Protein AF-A0A2R6KEC4-F1 (afdb_monomer)

Mean predicted aligned error: 9.85 Å

Radius of gyration: 28.97 Å; Cα contacts (8 Å, |Δi|>4): 634; chains: 1; bounding box: 93×50×86 Å

pLDDT: mean 84.69, std 9.05, range [32.53, 98.0]

Solvent-accessible surface area (backbone atoms only — not comparable to full-atom values): 26478 Å² total; per-residue (Å²): 88,91,85,46,67,70,39,51,58,49,50,25,66,76,68,72,48,62,62,53,54,57,40,59,31,39,39,52,57,48,51,52,47,55,49,36,49,48,46,37,51,50,41,48,32,58,68,70,68,60,73,82,81,88,87,80,79,77,55,64,68,60,52,45,68,71,49,50,70,71,49,48,38,56,51,48,29,49,42,28,41,63,70,70,58,44,55,69,68,58,22,50,51,56,22,52,51,42,45,51,18,50,51,35,34,31,52,39,35,24,97,85,39,43,62,65,51,54,48,48,35,52,51,54,46,52,49,29,26,50,21,14,37,56,31,47,27,51,56,69,53,32,54,49,29,62,74,70,71,49,86,50,66,42,35,58,68,69,57,12,46,53,56,30,57,70,43,45,51,57,46,37,27,52,48,18,48,52,44,18,69,76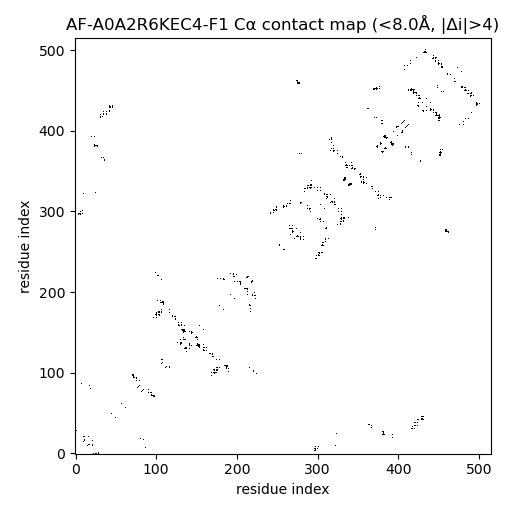,50,35,67,79,68,32,89,73,54,86,74,60,68,70,40,54,55,49,29,44,51,53,15,53,77,67,74,35,67,76,43,42,66,19,51,46,50,43,52,50,40,38,53,53,50,50,49,51,53,50,48,56,56,46,50,57,50,51,53,46,48,59,59,40,53,50,49,45,51,51,29,64,74,69,44,52,21,64,49,51,16,48,50,45,35,51,76,22,48,47,98,79,34,23,66,47,52,35,53,49,52,50,39,52,50,21,28,66,72,14,52,82,50,60,67,55,42,23,38,54,48,45,47,61,34,44,45,68,34,47,50,74,70,70,48,50,61,68,55,47,54,50,42,49,41,51,29,21,57,48,12,30,31,33,70,95,59,9,49,60,28,37,57,46,13,69,76,70,75,49,59,41,66,62,36,9,53,49,50,34,60,62,40,49,64,65,68,49,52,50,56,19,35,72,70,35,40,26,42,30,44,31,46,73,45,102,79,69,54,61,44,66,63,50,74,70,48,65,70,36,56,84,52,32,42,70,46,24,50,48,46,42,53,28,34,55,51,13,41,57,35,36,32,30,42,71,69,34,26,74,80,36,80,49,54,73,67,58,24,53,52,26,41,52,14,12,44,23,19,38,31,32,53,47,55,50,36,47,51,42,38,59,34,47,78,72,76,44,76,84,89,69,61,67,66,62,51,35,54,51,36,28,50,52,12,48,53,48,41,52,52,54,50,54,53,40,49,50,51,35,56,50,51,54,49,53,58,72,70,49,78,87,126

Foldseek 3Di:
DVLCPCVLVVLCVVVVDASLLLCLLCPLLVVLLVLLLVLQVVQLCVVVVPDDDPPDDDDPVVVCVLCVLVCVLVVQLCCCRPPVVDDNVVSNVVSLLLVLLSLLLLLLDDPVRPCVLVVQLVVLLVQQLVCQQAQVDGPVVSVVCVVVVHRRHHDDSVVSNVVSVSCSSVSSNVSSLVSLVVCFADDRPSDDDDVVLLVQQCVVCVVVVHNVRSRGSNSSSVSRSVVVVVVVVVVVVVVVVLVVVLVVLLVCCVVVVQQVVLLVCLCVVQVHPLGFLLSSLVSLLVVLLVQLFPGDLNSSLSNSCSRHLSNNVSNLFDSSLSSVSSSLSSVLSCLAPPRVVVQQVVCVVVVHDSVVSSVVSNLSSVLSVLQSLLCRLQVLSSCWDQDPVSDIGRDDPVQVVVCVCCCLRHVQLSVLSSLLSSLQSCLRSQGDLHGHDPVLSVLSPQLSCLSRHQVSVVSVVQNVVVVVVDHDDDDSSCSSVVSNVVSVVSSVVSVVVNVVVSVVVVVVVVVDPDD

Secondary structure (DSSP, 8-state):
-TTSTTHHHHHHHHH---HHHHHHHHHHHHHHHHHHHHHHHHHHHHHTT-PPPSS----HHHHHHHHGGGHHHHHHHHHHHHTS---HHHHHHHHHHHHHHHHHHHHH--TTTHHHHHHHHHHHHHHHHHHHHHHSS-HHHHHHHHHHT--PPPPPHHHHHHHHHHHHHHHHHHHHHHHHHH--SS--TT----HHHHHHHHHHHHHTT-GGGTT-HHHHHHHHHHHHHHHHHHHHHHHHHHHHHHHHHHHHHHHHSHHHHHHHHHHHHTTGGGS-HHHHHHHHHHHHHHHTTTS-HHHHHHHHHHHHHHHHHTTT--HHHHHHHHHHHHHHGGGSTTT-HHHHHHHHHHT--HHHHHHHHHHHTHHHHHHHHHHHH-GGGGTEEE-TTS-EEE--HHHHH-HHHIIIIIIHHHHHHHHHHHHHHHHHHSBSSSB--HHHHHHHHHHHHHHH-HHHHHHHHHHHHHTTT------HHHHHHHHHHHHHHHHHHHHHHHHHHHHHHHHHHHHS---

Nearest PDB structures (foldseek):
  8thi-assembly1_A  TM=6.691E-01  e=1.489E-01  Haemophilus influenzae Rd KW20
  8y4x-assembly1_A  TM=6.669E-01  e=1.616E-01  Fusobacterium nucleatum
  8uvc-assembly1_A  TM=2.570E-01  e=4.424E+00  Homo sapiens
  8w6t-assembly1_A  TM=2.531E-01  e=4.077E+00  Homo sapiens

Sequence (515 aa):
PPVMGAAAFLIVEFLGIPYAEVIIAATIPAIVFFFGVWVMVHLKAAQEGISGVEGEIVDVREHLKRGWFYLLPIGVLLYYILIERLTIDRAAWFSLVAITALIAFAAAYSRRDRGPLVGGIAALFVVTFASYLVAGTDPLGAVAAVASGSAAGGLPATEALGAALQQLMWITLVVSLATLLARPYGDSPLLELDPAVDDASDRAAGVLSRERLANNRAFRVGTFVVKALDGGARTATAVVVAVAAAGVIPGVIGVSGLGPSLTQVIYQASGGSTGSTVLLLLLTAIASIILGMGMPTTVTYIILVSMLGGAISKAGLPILAAHLFILYFGVIADITPPVAVAAYAASGVAKSDQFETGVKAFTLSLNKAIVPFAFMFAPGILLIRVADGGEASVIGWADVTDLSFFVPEVVVPVICLFLGVVALGPTVIGYYYTTVSRSTRALLAAASILLMAPLALFDAVQGLLGLTSLRIAADPLLVDLSLRGVGFALFATLTLRNRRAMDEERTEEAATPTA

Structure (mmCIF, N/CA/C/O backbone):
data_AF-A0A2R6KEC4-F1
#
_entry.id   AF-A0A2R6KEC4-F1
#
loop_
_atom_site.group_PDB
_atom_site.id
_atom_site.type_symbol
_atom_site.label_atom_id
_atom_site.label_alt_id
_atom_site.label_comp_id
_atom_site.label_asym_id
_atom_site.label_entity_id
_atom_site.label_seq_id
_atom_site.pdbx_PDB_ins_code
_atom_site.Cartn_x
_atom_site.Cartn_y
_atom_site.Cartn_z
_atom_site.occupancy
_atom_site.B_iso_or_equiv
_atom_site.auth_seq_id
_atom_site.auth_comp_id
_atom_site.auth_asym_id
_atom_site.auth_atom_id
_atom_site.pdbx_PDB_model_num
ATOM 1 N N . PRO A 1 1 ? 2.121 -2.486 -3.575 1.00 32.53 1 PRO A N 1
ATOM 2 C CA . PRO A 1 1 ? 1.135 -2.357 -4.688 1.00 32.53 1 PRO A CA 1
ATOM 3 C C . PRO A 1 1 ? 0.487 -0.950 -4.659 1.00 32.53 1 PRO A C 1
ATOM 5 O O . PRO A 1 1 ? 0.734 -0.265 -3.673 1.00 32.53 1 PRO A O 1
ATOM 8 N N . PRO A 1 2 ? -0.261 -0.485 -5.686 1.00 38.25 2 PRO A N 1
ATOM 9 C CA . PRO A 1 2 ? -0.171 0.829 -6.380 1.00 38.25 2 PRO A CA 1
ATOM 10 C C . PRO A 1 2 ? -0.227 2.129 -5.542 1.00 38.25 2 PRO A C 1
ATOM 12 O O . PRO A 1 2 ? -0.040 3.210 -6.084 1.00 38.25 2 PRO A O 1
ATOM 15 N N . VAL A 1 3 ? -0.427 2.039 -4.229 1.00 41.81 3 VAL A N 1
ATOM 16 C CA . VAL A 1 3 ? -0.466 3.140 -3.256 1.00 41.81 3 VAL A CA 1
ATOM 17 C C . VAL A 1 3 ? 0.915 3.756 -2.991 1.00 41.81 3 VAL A C 1
ATOM 19 O O . VAL A 1 3 ? 1.010 4.946 -2.722 1.00 41.81 3 VAL A O 1
ATOM 22 N N . MET A 1 4 ? 2.001 2.977 -3.069 1.00 56.69 4 MET A N 1
ATOM 23 C CA . MET A 1 4 ? 3.325 3.476 -2.662 1.00 56.69 4 MET A CA 1
ATOM 24 C C . MET A 1 4 ? 4.074 4.269 -3.742 1.00 56.69 4 MET A C 1
ATOM 26 O O . MET A 1 4 ? 5.050 4.936 -3.412 1.00 56.69 4 MET A O 1
ATOM 30 N N . GLY A 1 5 ? 3.641 4.211 -5.008 1.00 67.12 5 GLY A N 1
ATOM 31 C CA . GLY A 1 5 ? 4.241 4.971 -6.114 1.00 67.12 5 GLY A CA 1
ATOM 32 C C . GLY A 1 5 ? 5.778 4.972 -6.107 1.00 67.12 5 GLY A C 1
ATOM 33 O O . GLY A 1 5 ? 6.412 3.936 -5.905 1.00 67.12 5 GLY A O 1
ATOM 34 N N . ALA A 1 6 ? 6.374 6.155 -6.279 1.00 68.50 6 ALA A N 1
ATOM 35 C CA . ALA A 1 6 ? 7.821 6.362 -6.181 1.00 68.50 6 ALA A CA 1
ATOM 36 C C . ALA A 1 6 ? 8.372 6.275 -4.740 1.00 68.50 6 ALA A C 1
ATOM 38 O O . ALA A 1 6 ? 9.568 6.057 -4.559 1.00 68.50 6 ALA A O 1
ATOM 39 N N . ALA A 1 7 ? 7.528 6.398 -3.708 1.00 76.12 7 ALA A N 1
ATOM 40 C CA . ALA A 1 7 ? 7.969 6.344 -2.313 1.00 76.12 7 ALA A CA 1
ATOM 41 C C . ALA A 1 7 ? 8.516 4.961 -1.922 1.00 76.12 7 ALA A C 1
ATOM 43 O O . ALA A 1 7 ? 9.412 4.879 -1.090 1.00 76.12 7 ALA A O 1
ATOM 44 N N . ALA A 1 8 ? 8.058 3.876 -2.561 1.00 81.38 8 ALA A N 1
ATOM 45 C CA . ALA A 1 8 ? 8.642 2.548 -2.351 1.00 81.38 8 ALA A CA 1
ATOM 46 C C . ALA A 1 8 ? 10.128 2.488 -2.749 1.00 81.38 8 ALA A C 1
ATOM 48 O O . ALA A 1 8 ? 10.917 1.849 -2.059 1.00 81.38 8 ALA A O 1
ATOM 49 N N . PHE A 1 9 ? 10.520 3.176 -3.827 1.00 78.88 9 PHE A N 1
ATOM 50 C CA . PHE A 1 9 ? 11.924 3.253 -4.239 1.00 78.88 9 PHE A CA 1
ATOM 51 C C . PHE A 1 9 ? 12.754 4.082 -3.264 1.00 78.88 9 PHE A C 1
ATOM 53 O O . PHE A 1 9 ? 13.874 3.705 -2.943 1.00 78.88 9 PHE A O 1
ATOM 60 N N . LEU A 1 10 ? 12.173 5.150 -2.718 1.00 81.19 10 LEU A N 1
ATOM 61 C CA . LEU A 1 10 ? 12.832 5.922 -1.674 1.00 81.19 10 LEU A CA 1
ATOM 62 C C . LEU A 1 10 ? 12.988 5.115 -0.381 1.00 81.19 10 LEU A C 1
ATOM 64 O O . LEU A 1 10 ? 14.019 5.215 0.264 1.00 81.19 10 LEU A O 1
ATOM 68 N N . ILE A 1 11 ? 12.012 4.289 0.007 1.00 87.19 11 ILE A N 1
ATOM 69 C CA . ILE A 1 11 ? 12.157 3.385 1.163 1.00 87.19 11 ILE A CA 1
ATOM 70 C C . ILE A 1 11 ? 13.339 2.433 0.960 1.00 87.19 11 ILE A C 1
ATOM 72 O O . ILE A 1 11 ? 14.143 2.279 1.873 1.00 87.19 11 ILE A O 1
ATOM 76 N N . VAL A 1 12 ? 13.472 1.847 -0.234 1.00 84.62 12 VAL A N 1
ATOM 77 C CA . VAL A 1 12 ? 14.628 1.011 -0.603 1.00 84.62 12 VAL A CA 1
ATOM 78 C C . VAL A 1 12 ? 15.937 1.780 -0.467 1.00 84.62 12 VAL A C 1
ATOM 80 O O . VAL A 1 12 ? 16.877 1.274 0.134 1.00 84.62 12 VAL A O 1
ATOM 83 N N . GLU A 1 13 ? 15.991 3.005 -0.985 1.00 81.75 13 GLU A N 1
ATOM 84 C CA . GLU A 1 13 ? 17.187 3.846 -0.934 1.00 81.75 13 GLU A CA 1
ATOM 85 C C . GLU A 1 13 ? 17.555 4.256 0.501 1.00 81.75 13 GLU A C 1
ATOM 87 O O . GLU A 1 13 ? 18.712 4.135 0.895 1.00 81.75 13 GLU A O 1
ATOM 92 N N . PHE A 1 14 ? 16.577 4.676 1.309 1.00 83.50 14 PHE A N 1
ATOM 93 C CA . PHE A 1 14 ? 16.798 5.096 2.696 1.00 83.50 14 PHE A CA 1
ATOM 94 C C . PHE A 1 14 ? 17.171 3.938 3.625 1.00 83.50 14 PHE A C 1
ATOM 96 O O . PHE A 1 14 ? 17.976 4.131 4.532 1.00 83.50 14 PHE A O 1
ATOM 103 N N . LEU A 1 15 ? 16.561 2.763 3.444 1.00 87.25 15 LEU A N 1
ATOM 104 C CA . LEU A 1 15 ? 16.787 1.606 4.314 1.00 87.25 15 LEU A CA 1
ATOM 105 C C . LEU A 1 15 ? 17.914 0.693 3.823 1.00 87.25 15 LEU A C 1
ATOM 107 O O . LEU A 1 15 ? 18.407 -0.122 4.596 1.00 87.25 15 LEU A O 1
ATOM 111 N N . GLY A 1 16 ? 18.300 0.790 2.550 1.00 86.12 16 GLY A N 1
ATOM 112 C CA . GLY A 1 16 ? 19.272 -0.115 1.939 1.00 86.12 16 GLY A CA 1
ATOM 113 C C . GLY A 1 16 ? 18.781 -1.564 1.822 1.00 86.12 16 GLY A C 1
ATOM 114 O O . GLY A 1 16 ? 19.604 -2.469 1.706 1.00 86.12 16 GLY A O 1
ATOM 115 N N . ILE A 1 17 ? 17.463 -1.799 1.863 1.00 87.06 17 ILE A N 1
ATOM 116 C CA . ILE A 1 17 ? 16.863 -3.141 1.774 1.00 87.06 17 ILE A CA 1
ATOM 117 C C . ILE A 1 17 ? 16.350 -3.443 0.357 1.00 87.06 17 ILE A C 1
ATOM 119 O O . ILE A 1 17 ? 15.956 -2.523 -0.363 1.00 87.06 17 ILE A O 1
ATOM 123 N N . PRO A 1 18 ? 16.285 -4.718 -0.065 1.00 86.31 18 PRO A N 1
ATOM 124 C CA . PRO A 1 18 ? 15.721 -5.100 -1.358 1.00 86.31 18 PRO A CA 1
ATOM 125 C C . PRO A 1 18 ? 14.278 -4.609 -1.572 1.00 86.31 18 PRO A C 1
ATOM 127 O O . PRO A 1 18 ? 13.422 -4.738 -0.699 1.00 86.31 18 PRO A O 1
ATOM 130 N N . TYR A 1 19 ? 13.949 -4.157 -2.789 1.00 82.50 19 TYR A N 1
ATOM 131 C CA . TYR A 1 19 ? 12.582 -3.732 -3.154 1.00 82.50 19 TYR A CA 1
ATOM 132 C C . TYR A 1 19 ? 11.520 -4.818 -2.934 1.00 82.50 19 TYR A C 1
ATOM 134 O O . TYR A 1 19 ? 10.378 -4.512 -2.589 1.00 82.50 19 TYR A O 1
ATOM 142 N N . ALA A 1 20 ? 11.900 -6.089 -3.091 1.00 82.44 20 ALA A N 1
ATOM 143 C CA . ALA A 1 20 ? 11.024 -7.223 -2.820 1.00 82.44 20 ALA A CA 1
ATOM 144 C C . ALA A 1 20 ? 10.495 -7.216 -1.376 1.00 82.44 20 ALA A C 1
ATOM 146 O O . ALA A 1 20 ? 9.307 -7.453 -1.173 1.00 82.44 20 ALA A O 1
ATOM 147 N N . GLU A 1 21 ? 11.334 -6.879 -0.394 1.00 87.38 21 GLU A N 1
ATOM 148 C CA . GLU A 1 21 ? 10.941 -6.830 1.019 1.00 87.38 21 GLU A CA 1
ATOM 149 C C . GLU A 1 21 ? 9.889 -5.748 1.267 1.00 87.38 21 GLU A C 1
ATOM 151 O O . GLU A 1 21 ? 8.868 -6.000 1.908 1.00 87.38 21 GLU A O 1
ATOM 156 N N . VAL A 1 22 ? 10.075 -4.571 0.662 1.00 89.12 22 VAL A N 1
ATOM 157 C CA . VAL A 1 22 ? 9.113 -3.463 0.740 1.00 89.12 22 VAL A CA 1
ATOM 158 C C . VAL A 1 22 ? 7.770 -3.853 0.117 1.00 89.12 22 VAL A C 1
ATOM 160 O O . VAL A 1 22 ? 6.720 -3.576 0.701 1.00 89.12 22 VAL A O 1
ATOM 163 N N . ILE A 1 23 ? 7.767 -4.514 -1.052 1.00 86.19 23 ILE A N 1
ATOM 164 C CA . ILE A 1 23 ? 6.512 -4.957 -1.677 1.00 86.19 23 ILE A CA 1
ATOM 165 C C . ILE A 1 23 ? 5.811 -6.001 -0.817 1.00 86.19 23 ILE A C 1
ATOM 167 O O . ILE A 1 23 ? 4.603 -5.873 -0.601 1.00 86.19 23 ILE A O 1
ATOM 171 N N . ILE A 1 24 ? 6.531 -7.034 -0.373 1.00 88.44 24 ILE A N 1
ATOM 172 C CA . ILE A 1 24 ? 5.954 -8.127 0.416 1.00 88.44 24 ILE A CA 1
ATOM 173 C C . ILE A 1 24 ? 5.295 -7.535 1.662 1.00 88.44 24 ILE A C 1
ATOM 175 O O . ILE A 1 24 ? 4.100 -7.753 1.873 1.00 88.44 24 ILE A O 1
ATOM 179 N N . ALA A 1 25 ? 6.009 -6.666 2.383 1.00 90.88 25 ALA A N 1
ATOM 180 C CA . ALA A 1 25 ? 5.485 -6.038 3.585 1.00 90.88 25 ALA A CA 1
ATOM 181 C C . ALA A 1 25 ? 4.259 -5.150 3.339 1.00 90.88 25 ALA A C 1
ATOM 183 O O . ALA A 1 25 ? 3.299 -5.154 4.109 1.00 90.88 25 ALA A O 1
ATOM 184 N N . ALA A 1 26 ? 4.235 -4.422 2.224 1.00 90.25 26 ALA A N 1
ATOM 185 C CA . ALA A 1 26 ? 3.118 -3.552 1.877 1.00 90.25 26 ALA A CA 1
ATOM 186 C C . ALA A 1 26 ? 1.912 -4.283 1.256 1.00 90.25 26 ALA A C 1
ATOM 188 O O . ALA A 1 26 ? 0.875 -3.654 1.022 1.00 90.25 26 ALA A O 1
ATOM 189 N N . THR A 1 27 ? 2.023 -5.577 0.940 1.00 90.31 27 THR A N 1
ATOM 190 C CA . THR A 1 27 ? 1.003 -6.297 0.161 1.00 90.31 27 THR A CA 1
ATOM 191 C C . THR A 1 27 ? -0.310 -6.430 0.921 1.00 90.31 27 THR A C 1
ATOM 193 O O . THR A 1 27 ? -1.349 -6.007 0.410 1.00 90.31 27 THR A O 1
ATOM 196 N N . ILE A 1 28 ? -0.277 -6.955 2.148 1.00 93.12 28 ILE A N 1
ATOM 197 C CA . ILE A 1 28 ? -1.489 -7.142 2.955 1.00 93.12 28 ILE A CA 1
ATOM 198 C C . ILE A 1 28 ? -2.161 -5.799 3.275 1.00 93.12 28 ILE A C 1
ATOM 200 O O . ILE A 1 28 ? -3.346 -5.664 2.956 1.00 93.12 28 ILE A O 1
ATOM 204 N N . PRO A 1 29 ? -1.456 -4.771 3.797 1.00 91.19 29 PRO A N 1
ATOM 205 C CA . PRO A 1 29 ? -2.063 -3.460 4.028 1.00 91.19 29 PRO A CA 1
ATOM 206 C C . PRO A 1 29 ? -2.722 -2.869 2.777 1.00 91.19 29 PRO A C 1
ATOM 208 O O . PRO A 1 29 ? -3.825 -2.333 2.857 1.00 91.19 29 PRO A O 1
ATOM 211 N N . ALA A 1 30 ? -2.090 -3.003 1.605 1.00 88.94 30 ALA A N 1
ATOM 212 C CA . ALA A 1 30 ? -2.658 -2.504 0.355 1.00 88.94 30 ALA A CA 1
ATOM 213 C C . ALA A 1 30 ? -3.954 -3.233 -0.033 1.00 88.94 30 ALA A C 1
ATOM 215 O O . ALA A 1 30 ? -4.912 -2.586 -0.454 1.00 88.94 30 ALA A O 1
ATOM 216 N N . ILE A 1 31 ? -4.020 -4.557 0.130 1.00 92.06 31 ILE A N 1
ATOM 217 C CA . ILE A 1 31 ? -5.251 -5.319 -0.134 1.00 92.06 31 ILE A CA 1
ATOM 218 C C . ILE A 1 31 ? -6.348 -4.899 0.847 1.00 92.06 31 ILE A C 1
ATOM 220 O O . ILE A 1 31 ? -7.467 -4.613 0.427 1.00 92.06 31 ILE A O 1
ATOM 224 N N . VAL A 1 32 ? -6.025 -4.799 2.138 1.00 92.19 32 VAL A N 1
ATOM 225 C CA . VAL A 1 32 ? -6.968 -4.382 3.189 1.00 92.19 32 VAL A CA 1
ATOM 226 C C . VAL A 1 32 ? -7.493 -2.967 2.938 1.00 92.19 32 VAL A C 1
ATOM 228 O O . VAL A 1 32 ? -8.673 -2.694 3.163 1.00 92.19 32 VAL A O 1
ATOM 231 N N . PHE A 1 33 ? -6.654 -2.071 2.417 1.00 87.50 33 PHE A N 1
ATOM 232 C CA . PHE A 1 33 ? -7.054 -0.725 2.020 1.00 87.50 33 PHE A CA 1
ATOM 233 C C . PHE A 1 33 ? -8.146 -0.749 0.944 1.00 87.50 33 PHE A C 1
ATOM 235 O O . PHE A 1 33 ? -9.196 -0.131 1.133 1.00 87.50 33 PHE A O 1
ATOM 242 N N . PHE A 1 34 ? -7.929 -1.473 -0.160 1.00 89.06 34 PHE A N 1
ATOM 243 C CA . PHE A 1 34 ? -8.927 -1.596 -1.231 1.00 89.06 34 PHE A CA 1
ATOM 244 C C . PHE A 1 34 ? -10.179 -2.324 -0.754 1.00 89.06 34 PHE A C 1
ATOM 246 O O . PHE A 1 34 ? -11.292 -1.881 -1.032 1.00 89.06 34 PHE A O 1
ATOM 253 N N . PHE A 1 35 ? -9.998 -3.393 0.019 1.00 93.62 35 PHE A N 1
ATOM 254 C CA . PHE A 1 35 ? -11.092 -4.148 0.607 1.00 93.62 35 PHE A CA 1
ATOM 255 C C . PHE A 1 35 ? -11.969 -3.268 1.497 1.00 93.62 35 PHE A C 1
ATOM 257 O O . PHE A 1 35 ? -13.186 -3.290 1.372 1.00 93.62 35 PHE A O 1
ATOM 264 N N . GLY A 1 36 ? -11.384 -2.440 2.360 1.00 92.25 36 GLY A N 1
ATOM 265 C CA . GLY A 1 36 ? -12.180 -1.597 3.241 1.00 92.25 36 GLY A CA 1
ATOM 266 C C . GLY A 1 36 ? -12.865 -0.426 2.539 1.00 92.25 36 GLY A C 1
ATOM 267 O O . GLY A 1 36 ? -13.978 -0.075 2.920 1.00 92.25 36 GLY A O 1
ATOM 268 N N . VAL A 1 37 ? -12.273 0.121 1.468 1.00 89.94 37 VAL A N 1
ATOM 269 C CA . VAL A 1 37 ? -12.997 1.047 0.576 1.00 89.94 37 VAL A CA 1
ATOM 270 C C . VAL A 1 37 ? -14.197 0.338 -0.046 1.00 89.94 37 VAL A C 1
ATOM 272 O O . VAL A 1 37 ? -15.301 0.875 -0.015 1.00 89.94 37 VAL A O 1
ATOM 275 N N . TRP A 1 38 ? -13.998 -0.878 -0.559 1.00 92.50 38 TRP A N 1
ATOM 276 C CA . TRP A 1 38 ? -15.076 -1.682 -1.124 1.00 92.50 38 TRP A CA 1
ATOM 277 C C . TRP A 1 38 ? -16.186 -1.961 -0.100 1.00 92.50 38 TRP A C 1
ATOM 279 O O . TRP A 1 38 ? -17.345 -1.715 -0.415 1.00 92.50 38 TRP A O 1
ATOM 289 N N . VAL A 1 39 ? -15.856 -2.366 1.133 1.00 94.69 39 VAL A N 1
ATOM 290 C CA . VAL A 1 39 ? -16.837 -2.573 2.218 1.00 94.69 39 VAL A CA 1
ATOM 291 C C . VAL A 1 39 ? -17.654 -1.303 2.465 1.00 94.69 39 VAL A C 1
ATOM 293 O O . VAL A 1 39 ? -18.881 -1.359 2.498 1.00 94.69 39 VAL A O 1
ATOM 296 N N . MET A 1 40 ? -16.999 -0.150 2.617 1.00 93.31 40 MET A N 1
ATOM 297 C CA . MET A 1 40 ? -17.684 1.116 2.904 1.00 93.31 40 MET A CA 1
ATOM 298 C C . MET A 1 40 ? -18.609 1.545 1.762 1.00 93.31 40 MET A C 1
ATOM 300 O O . MET A 1 40 ? -19.747 1.944 2.010 1.00 93.31 40 MET A O 1
ATOM 304 N N . VAL A 1 41 ? -18.144 1.434 0.515 1.00 91.12 41 VAL A N 1
ATOM 305 C CA . VAL A 1 41 ? -18.941 1.757 -0.677 1.00 91.12 41 VAL A CA 1
ATOM 306 C C . VAL A 1 41 ? -20.109 0.786 -0.828 1.00 91.12 41 VAL A C 1
ATOM 308 O O . VAL A 1 41 ? -21.229 1.227 -1.064 1.00 91.12 41 VAL A O 1
ATOM 311 N N . HIS A 1 42 ? -19.879 -0.514 -0.634 1.00 92.75 42 HIS A N 1
ATOM 312 C CA . HIS A 1 42 ? -20.914 -1.539 -0.731 1.00 92.75 42 HIS A CA 1
ATOM 313 C C . HIS A 1 42 ? -22.022 -1.329 0.305 1.00 92.75 42 HIS A C 1
ATOM 315 O O . HIS A 1 42 ? -23.195 -1.292 -0.054 1.00 92.75 42 HIS A O 1
ATOM 321 N N . LEU A 1 43 ? -21.664 -1.117 1.576 1.00 93.75 43 LEU A N 1
ATOM 322 C CA . LEU A 1 43 ? -22.649 -0.867 2.630 1.00 93.75 43 LEU A CA 1
ATOM 323 C C . LEU A 1 43 ? -23.402 0.444 2.416 1.00 93.75 43 LEU A C 1
ATOM 325 O O . LEU A 1 43 ? -24.595 0.514 2.704 1.00 93.75 43 LEU A O 1
ATOM 329 N N . LYS A 1 44 ? -22.731 1.481 1.898 1.00 92.69 44 LYS A N 1
ATOM 330 C CA . LYS A 1 44 ? -23.396 2.741 1.563 1.00 92.69 44 LYS A CA 1
ATOM 331 C C . LYS A 1 44 ? -24.365 2.572 0.391 1.00 92.69 44 LYS A C 1
ATOM 333 O O . LYS A 1 44 ? -25.472 3.084 0.467 1.00 92.69 44 LYS A O 1
ATOM 338 N N . ALA A 1 45 ? -23.984 1.832 -0.647 1.00 91.75 45 ALA A N 1
ATOM 339 C CA . ALA A 1 45 ? -24.862 1.524 -1.773 1.00 91.75 45 ALA A CA 1
ATOM 340 C C . ALA A 1 45 ? -26.085 0.705 -1.332 1.00 91.75 45 ALA A C 1
ATOM 342 O O . ALA A 1 45 ? -27.205 1.042 -1.704 1.00 91.75 45 ALA A O 1
ATOM 343 N N . ALA A 1 46 ? -25.882 -0.305 -0.480 1.00 91.38 46 ALA A N 1
ATOM 344 C CA . ALA A 1 46 ? -26.962 -1.113 0.078 1.00 91.38 46 ALA A CA 1
ATOM 345 C C . ALA A 1 46 ? -27.916 -0.281 0.955 1.00 91.38 46 ALA A C 1
ATOM 347 O O . ALA A 1 46 ? -29.129 -0.407 0.822 1.00 91.38 46 ALA A O 1
ATOM 348 N N . GLN A 1 47 ? -27.383 0.623 1.787 1.00 92.56 47 GLN A N 1
ATOM 349 C CA . GLN A 1 47 ? -28.187 1.559 2.582 1.00 92.56 47 GLN A CA 1
ATOM 350 C C . GLN A 1 47 ? -29.076 2.462 1.713 1.00 92.56 47 GLN A C 1
ATOM 352 O O . GLN A 1 47 ? -30.194 2.771 2.110 1.00 92.56 47 GLN A O 1
ATOM 357 N N . GLU A 1 48 ? -28.573 2.909 0.563 1.00 92.06 48 GLU A N 1
ATOM 358 C CA . GLU A 1 48 ? -29.296 3.785 -0.374 1.00 92.06 48 GLU A CA 1
ATOM 359 C C . GLU A 1 48 ? -30.177 2.998 -1.365 1.00 92.06 48 GLU A C 1
ATOM 361 O O . GLU A 1 48 ? -30.783 3.590 -2.253 1.00 92.06 48 GLU A O 1
ATOM 366 N N . GLY A 1 49 ? -30.234 1.664 -1.258 1.00 88.94 49 GLY A N 1
ATOM 367 C CA . GLY A 1 49 ? -31.005 0.820 -2.175 1.00 88.94 49 GLY A CA 1
ATOM 368 C C . GLY A 1 49 ? -30.484 0.820 -3.618 1.00 88.94 49 GLY A C 1
ATOM 369 O O . GLY A 1 49 ? -31.239 0.528 -4.543 1.00 88.94 49 GLY A O 1
ATOM 370 N N . ILE A 1 50 ? -29.207 1.152 -3.838 1.00 89.25 50 ILE A N 1
ATOM 371 C CA . ILE A 1 50 ? -28.603 1.179 -5.176 1.00 89.25 50 ILE A CA 1
ATOM 372 C C . ILE A 1 50 ? -28.359 -0.263 -5.637 1.00 89.25 50 ILE A C 1
ATOM 374 O O . ILE A 1 50 ? -27.467 -0.949 -5.131 1.00 89.25 50 ILE A O 1
ATOM 378 N N . SER A 1 51 ? -29.142 -0.718 -6.615 1.00 79.62 51 SER A N 1
ATOM 379 C CA . SER A 1 51 ? -29.001 -2.034 -7.242 1.00 79.62 51 SER A CA 1
ATOM 380 C C . SER A 1 51 ? -28.034 -2.014 -8.430 1.00 79.62 51 SER A C 1
ATOM 382 O O . SER A 1 51 ? -27.744 -0.969 -9.014 1.00 79.62 51 SER A O 1
ATOM 384 N N . GLY A 1 52 ? -27.532 -3.192 -8.810 1.00 76.56 52 GLY A N 1
ATOM 385 C CA . GLY A 1 52 ? -26.760 -3.345 -10.044 1.00 76.56 52 GLY A CA 1
ATOM 386 C C . GLY A 1 52 ? -27.612 -3.057 -11.284 1.00 76.56 52 GLY A C 1
ATOM 387 O O . GLY A 1 52 ? -28.816 -3.305 -11.282 1.00 76.56 52 GLY A O 1
ATOM 388 N N . VAL A 1 53 ? -26.983 -2.543 -12.341 1.00 78.75 53 VAL A N 1
ATOM 389 C CA . VAL A 1 53 ? -27.634 -2.337 -13.643 1.00 78.75 53 VAL A CA 1
ATOM 390 C C . VAL A 1 53 ? -27.720 -3.682 -14.368 1.00 78.75 53 VAL A C 1
ATOM 392 O O . VAL A 1 53 ? -26.707 -4.367 -14.529 1.00 78.75 53 VAL A O 1
ATOM 395 N N . GLU A 1 54 ? -28.915 -4.071 -14.809 1.00 67.81 54 GLU A N 1
ATOM 396 C CA . GLU A 1 54 ? -29.098 -5.245 -15.663 1.00 67.81 54 GLU A CA 1
ATOM 397 C C . GLU A 1 54 ? -28.623 -4.919 -17.088 1.00 67.81 54 GLU A C 1
ATOM 399 O O . GLU A 1 54 ? -29.193 -4.065 -17.759 1.00 67.81 54 GLU A O 1
ATOM 404 N N . GLY A 1 55 ? -27.576 -5.605 -17.561 1.00 65.56 55 GLY A N 1
ATOM 405 C CA . GLY A 1 55 ? -27.254 -5.647 -18.992 1.00 65.56 55 GLY A CA 1
ATOM 406 C C . GLY A 1 55 ? -26.306 -4.575 -19.539 1.00 65.56 55 GLY A C 1
ATOM 407 O O . GLY A 1 55 ? -26.594 -4.016 -20.585 1.00 65.56 55 GLY A O 1
ATOM 408 N N . GLU A 1 56 ? -25.151 -4.345 -18.908 1.00 62.62 56 GLU A N 1
ATOM 409 C CA . GLU A 1 56 ? -23.992 -3.693 -19.562 1.00 62.62 56 GLU A CA 1
ATOM 410 C C . GLU A 1 56 ? -22.661 -3.990 -18.837 1.00 62.62 56 GLU A C 1
ATOM 412 O O . GLU A 1 56 ? -21.747 -3.173 -18.751 1.00 62.62 56 GLU A O 1
ATOM 417 N N . ILE A 1 57 ? -22.530 -5.190 -18.264 1.00 67.94 57 ILE A N 1
ATOM 418 C CA . ILE A 1 57 ? -21.272 -5.615 -17.642 1.00 67.94 57 ILE A CA 1
ATOM 419 C C . ILE A 1 57 ? -20.315 -6.120 -18.719 1.00 67.94 57 ILE A C 1
ATOM 421 O O . ILE A 1 57 ? -20.525 -7.173 -19.318 1.00 67.94 57 ILE A O 1
ATOM 425 N N . VAL A 1 58 ? -19.246 -5.358 -18.952 1.00 68.50 58 VAL A N 1
ATOM 426 C CA . VAL A 1 58 ? -18.110 -5.798 -19.767 1.00 68.50 58 VAL A CA 1
ATOM 427 C C . VAL A 1 58 ? -17.581 -7.105 -19.178 1.00 68.50 58 VAL A C 1
ATOM 429 O O . VAL A 1 58 ? -17.204 -7.150 -18.005 1.00 68.50 58 VAL A O 1
ATOM 432 N N . ASP A 1 59 ? -17.542 -8.173 -19.980 1.00 78.88 59 ASP A N 1
ATOM 433 C CA . ASP A 1 59 ? -16.962 -9.440 -19.541 1.00 78.88 59 ASP A CA 1
ATOM 434 C C . ASP A 1 59 ? -15.469 -9.227 -19.251 1.00 78.88 59 ASP A C 1
ATOM 436 O O . ASP A 1 59 ? -14.649 -9.014 -20.153 1.00 78.88 59 ASP A O 1
ATOM 440 N N . VAL A 1 60 ? -15.112 -9.290 -17.965 1.00 80.38 60 VAL A N 1
ATOM 441 C CA . VAL A 1 60 ? -13.740 -9.131 -17.469 1.00 80.38 60 VAL A CA 1
ATOM 442 C C . VAL A 1 60 ? -12.795 -10.086 -18.195 1.00 80.38 60 VAL A C 1
ATOM 444 O O . VAL A 1 60 ? -11.659 -9.724 -18.507 1.00 80.38 60 VAL A O 1
ATOM 447 N N . ARG A 1 61 ? -13.260 -11.298 -18.524 1.00 82.75 61 ARG A N 1
ATOM 448 C CA . ARG A 1 61 ? -12.456 -12.296 -19.228 1.00 82.75 61 ARG A CA 1
ATOM 449 C C . ARG A 1 61 ? -12.188 -11.887 -20.669 1.00 82.75 61 ARG A C 1
ATOM 451 O O . ARG A 1 61 ? -11.078 -12.104 -21.155 1.00 82.75 61 ARG A O 1
ATOM 458 N N . GLU A 1 62 ? -13.178 -11.340 -21.366 1.00 80.88 62 GLU A N 1
ATOM 459 C CA . GLU A 1 62 ? -12.999 -10.868 -22.739 1.00 80.88 62 GLU A CA 1
ATOM 460 C C . GLU A 1 62 ? -12.069 -9.653 -22.781 1.00 80.88 62 GLU A C 1
ATOM 462 O O . GLU A 1 62 ? -11.140 -9.618 -23.592 1.00 80.88 62 GLU A O 1
ATOM 467 N N . HIS A 1 63 ? -12.250 -8.708 -21.857 1.00 77.62 63 HIS A N 1
ATOM 468 C CA . HIS A 1 63 ? -11.393 -7.533 -21.758 1.00 77.62 63 HIS A CA 1
ATOM 469 C C . HIS A 1 63 ? -9.937 -7.911 -21.440 1.00 77.62 63 HIS A C 1
ATOM 471 O O . HIS A 1 63 ? -9.022 -7.467 -22.133 1.00 77.62 63 HIS A O 1
ATOM 477 N N . LEU A 1 64 ? -9.708 -8.820 -20.481 1.00 80.69 64 LEU A N 1
ATOM 478 C CA . LEU A 1 64 ? -8.370 -9.345 -20.172 1.00 80.69 64 LEU A CA 1
ATOM 479 C C . LEU A 1 64 ? -7.747 -10.099 -21.354 1.00 80.69 64 LEU A C 1
ATOM 481 O O . LEU A 1 64 ? -6.549 -9.977 -21.584 1.00 80.69 64 LEU A O 1
ATOM 485 N N . LYS A 1 65 ? -8.533 -10.854 -22.134 1.00 79.12 65 LYS A N 1
ATOM 486 C CA . LYS A 1 65 ? -8.039 -11.535 -23.345 1.00 79.12 65 LYS A CA 1
ATOM 487 C C . LYS A 1 65 ? -7.644 -10.567 -24.453 1.00 79.12 65 LYS A C 1
ATOM 489 O O . LYS A 1 65 ? -6.758 -10.901 -25.231 1.00 79.12 65 LYS A O 1
ATOM 494 N N . ARG A 1 66 ? -8.296 -9.408 -24.561 1.00 73.44 66 ARG A N 1
ATOM 495 C CA . ARG A 1 66 ? -7.907 -8.371 -25.525 1.00 73.44 66 ARG A CA 1
ATOM 496 C C . ARG A 1 66 ? -6.695 -7.592 -25.023 1.00 73.44 66 ARG A C 1
ATOM 498 O O . ARG A 1 66 ? -5.766 -7.411 -25.790 1.00 73.44 66 ARG A O 1
ATOM 505 N N . GLY A 1 67 ? -6.665 -7.214 -23.745 1.00 72.19 67 GLY A N 1
ATOM 506 C CA . GLY A 1 67 ? -5.628 -6.367 -23.145 1.00 72.19 67 GLY A CA 1
ATOM 507 C C . GLY A 1 67 ? -4.465 -7.090 -22.456 1.00 72.19 67 GLY A C 1
ATOM 508 O O . GLY A 1 67 ? -3.682 -6.434 -21.774 1.00 72.19 67 GLY A O 1
ATOM 509 N N . TRP A 1 68 ? -4.321 -8.416 -22.585 1.00 79.62 68 TRP A N 1
ATOM 510 C CA . TRP A 1 68 ? -3.300 -9.193 -21.852 1.00 79.62 68 TRP A CA 1
ATOM 511 C C . TRP A 1 68 ? -1.879 -8.656 -22.052 1.00 79.62 68 TRP A C 1
ATOM 513 O O . TRP A 1 68 ? -1.041 -8.726 -21.155 1.00 79.62 68 TRP A O 1
ATOM 523 N N . PHE A 1 69 ? -1.614 -8.090 -23.225 1.00 74.75 69 PHE A N 1
ATOM 524 C CA . PHE A 1 69 ? -0.314 -7.556 -23.586 1.00 74.75 69 PHE A CA 1
ATOM 525 C C . PHE A 1 69 ? 0.067 -6.308 -22.767 1.00 74.75 69 PHE A C 1
ATOM 527 O O . PHE A 1 69 ? 1.255 -6.068 -22.577 1.00 74.75 69 PHE A O 1
ATOM 534 N N . TYR A 1 70 ? -0.890 -5.568 -22.184 1.00 73.00 70 TYR A N 1
ATOM 535 C CA . TYR A 1 70 ? -0.598 -4.477 -21.238 1.00 73.00 70 TYR A CA 1
ATOM 536 C C . TYR A 1 70 ? 0.001 -4.976 -19.915 1.00 73.00 70 TYR A C 1
ATOM 538 O O . TYR A 1 70 ? 0.678 -4.221 -19.219 1.00 73.00 70 TYR A O 1
ATOM 546 N N . LEU A 1 71 ? -0.212 -6.250 -19.567 1.00 80.56 71 LEU A N 1
ATOM 547 C CA . LEU A 1 71 ? 0.364 -6.857 -18.365 1.00 80.56 71 LEU A CA 1
ATOM 548 C C . LEU A 1 71 ? 1.810 -7.311 -18.579 1.00 80.56 71 LEU A C 1
ATOM 550 O O . LEU A 1 71 ? 2.547 -7.448 -17.606 1.00 80.56 71 LEU A O 1
ATOM 554 N N . LEU A 1 72 ? 2.232 -7.525 -19.830 1.00 81.94 72 LEU A N 1
ATOM 555 C CA . LEU A 1 72 ? 3.572 -8.017 -20.146 1.00 81.94 72 LEU A CA 1
ATOM 556 C C . LEU A 1 72 ? 4.680 -7.074 -19.637 1.00 81.94 72 LEU A C 1
ATOM 558 O O . LEU A 1 72 ? 5.564 -7.564 -18.940 1.00 81.94 72 LEU A O 1
ATOM 562 N N . PRO A 1 73 ? 4.629 -5.745 -19.854 1.00 78.56 73 PRO A N 1
ATOM 563 C CA . PRO A 1 73 ? 5.608 -4.814 -19.288 1.00 78.56 73 PRO A CA 1
ATOM 564 C C . PRO A 1 73 ? 5.691 -4.839 -17.765 1.00 78.56 73 PRO A C 1
ATOM 566 O O . PRO A 1 73 ? 6.779 -4.779 -17.203 1.00 78.56 73 PRO A O 1
ATOM 569 N N . ILE A 1 74 ? 4.540 -4.951 -17.097 1.00 81.12 74 ILE A N 1
ATOM 570 C CA . ILE A 1 74 ? 4.469 -5.030 -15.636 1.00 81.12 74 ILE A CA 1
ATOM 571 C C . ILE A 1 74 ? 5.105 -6.343 -15.171 1.00 81.12 74 ILE A C 1
ATOM 573 O O . ILE A 1 74 ? 5.904 -6.341 -14.242 1.00 81.12 74 ILE A O 1
ATOM 577 N N . GLY A 1 75 ? 4.798 -7.455 -15.842 1.00 83.62 75 GLY A N 1
ATOM 578 C CA . GLY A 1 75 ? 5.397 -8.757 -15.561 1.00 83.62 75 GLY A CA 1
ATOM 579 C C . GLY A 1 75 ? 6.912 -8.764 -15.758 1.00 83.62 75 GLY A C 1
ATOM 580 O O . GLY A 1 75 ? 7.626 -9.258 -14.893 1.00 83.62 75 GLY A O 1
ATOM 581 N N . VAL A 1 76 ? 7.408 -8.164 -16.845 1.00 83.38 76 VAL A N 1
ATOM 582 C CA . VAL A 1 76 ? 8.846 -8.014 -17.126 1.00 83.38 76 VAL A CA 1
ATOM 583 C C . VAL A 1 76 ? 9.525 -7.160 -16.053 1.00 83.38 76 VAL A C 1
ATOM 585 O O . VAL A 1 76 ? 10.560 -7.556 -15.518 1.00 83.38 76 VAL A O 1
ATOM 588 N N . LEU A 1 77 ? 8.916 -6.032 -15.676 1.00 84.19 77 LEU A N 1
ATOM 589 C CA . LEU A 1 77 ? 9.417 -5.171 -14.606 1.00 84.19 77 LEU A CA 1
ATOM 590 C C . LEU A 1 77 ? 9.514 -5.933 -13.280 1.00 84.19 77 LEU A C 1
ATOM 592 O O . LEU A 1 77 ? 10.555 -5.918 -12.626 1.00 84.19 77 LEU A O 1
ATOM 596 N N . LEU A 1 78 ? 8.442 -6.630 -12.895 1.00 83.00 78 LEU A N 1
ATOM 597 C CA . LEU A 1 78 ? 8.400 -7.410 -11.661 1.00 83.00 78 LEU A CA 1
ATOM 598 C C . LEU A 1 78 ? 9.385 -8.582 -11.691 1.00 83.00 78 LEU A C 1
ATOM 600 O O . LEU A 1 78 ? 10.034 -8.831 -10.682 1.00 83.00 78 LEU A O 1
ATOM 604 N N . TYR A 1 79 ? 9.548 -9.263 -12.827 1.00 84.12 79 TYR A N 1
ATOM 605 C CA . TYR A 1 79 ? 10.537 -10.328 -12.996 1.00 84.12 79 TYR A CA 1
ATOM 606 C C . TYR A 1 79 ? 11.953 -9.809 -12.721 1.00 84.12 79 TYR A C 1
ATOM 608 O O . TYR A 1 79 ? 12.666 -10.367 -11.886 1.00 84.12 79 TYR A O 1
ATOM 616 N N . TYR A 1 80 ? 12.341 -8.699 -13.354 1.00 84.06 80 TYR A N 1
ATOM 617 C CA . TYR A 1 80 ? 13.689 -8.161 -13.192 1.00 84.06 80 TYR A CA 1
ATOM 618 C C . TYR A 1 80 ? 13.977 -7.665 -11.775 1.00 84.06 80 TYR A C 1
ATOM 620 O O . TYR A 1 80 ? 15.105 -7.800 -11.307 1.00 84.06 80 TYR A O 1
ATOM 628 N N . ILE A 1 81 ? 12.978 -7.119 -11.078 1.00 80.94 81 ILE A N 1
ATOM 629 C CA . ILE A 1 81 ? 13.190 -6.617 -9.718 1.00 80.94 81 ILE A CA 1
ATOM 630 C C . ILE A 1 81 ? 13.103 -7.739 -8.672 1.00 80.94 81 ILE A C 1
ATOM 632 O O . ILE A 1 81 ? 13.886 -7.756 -7.725 1.00 80.94 81 ILE A O 1
ATOM 636 N N . LEU A 1 82 ? 12.158 -8.674 -8.810 1.00 78.81 82 LEU A N 1
ATOM 637 C CA . LEU A 1 82 ? 11.897 -9.694 -7.787 1.00 78.81 82 LEU A CA 1
ATOM 638 C C . LEU A 1 82 ? 12.769 -10.941 -7.948 1.00 78.81 82 LEU A C 1
ATOM 640 O O . LEU A 1 82 ? 13.205 -11.502 -6.944 1.00 78.81 82 LEU A O 1
ATOM 644 N N . ILE A 1 83 ? 13.006 -11.382 -9.187 1.00 81.00 83 ILE A N 1
ATOM 645 C CA . ILE A 1 83 ? 13.711 -12.638 -9.480 1.00 81.00 83 ILE A CA 1
ATOM 646 C C . ILE A 1 83 ? 15.180 -12.354 -9.783 1.00 81.00 83 ILE A C 1
ATOM 648 O O . ILE A 1 83 ? 16.048 -12.837 -9.061 1.00 81.00 83 ILE A O 1
ATOM 652 N N . GLU A 1 84 ? 15.460 -11.518 -10.785 1.00 80.06 84 GLU A N 1
ATOM 653 C CA . GLU A 1 84 ? 16.842 -11.177 -11.177 1.00 80.06 84 GLU A CA 1
ATOM 654 C C . GLU A 1 84 ? 17.504 -10.174 -10.221 1.00 80.06 84 GLU A C 1
ATOM 656 O O . GLU A 1 84 ? 18.716 -9.970 -10.273 1.00 80.06 84 GLU A O 1
ATOM 661 N N . ARG A 1 85 ? 16.714 -9.534 -9.343 1.00 78.12 85 ARG A N 1
ATOM 662 C CA . ARG A 1 85 ? 17.175 -8.552 -8.344 1.00 78.12 85 ARG A CA 1
ATOM 663 C C . ARG A 1 85 ? 18.026 -7.435 -8.954 1.00 78.12 85 ARG A C 1
ATOM 665 O O . ARG A 1 85 ? 18.965 -6.938 -8.331 1.00 78.12 85 ARG A O 1
ATOM 672 N N . LEU A 1 86 ? 17.694 -7.034 -10.181 1.00 80.62 86 LEU A N 1
ATOM 673 C CA . LEU A 1 86 ? 18.348 -5.914 -10.840 1.00 80.62 86 LEU A CA 1
ATOM 674 C C . LEU A 1 86 ? 18.001 -4.601 -10.139 1.00 80.62 86 LEU A C 1
ATOM 676 O O . LEU A 1 86 ? 16.963 -4.458 -9.489 1.00 80.62 86 LEU A O 1
ATOM 680 N N . THR A 1 87 ? 18.869 -3.612 -10.329 1.00 82.31 87 THR A N 1
ATOM 681 C CA . THR A 1 87 ? 18.590 -2.242 -9.913 1.00 82.31 87 THR A CA 1
ATOM 682 C C . THR A 1 87 ? 17.356 -1.703 -10.648 1.00 82.31 87 THR A C 1
ATOM 684 O O . THR A 1 87 ? 17.040 -2.106 -11.774 1.00 82.31 87 THR A O 1
ATOM 687 N N . ILE A 1 88 ? 16.629 -0.799 -9.992 1.00 76.19 88 ILE A N 1
ATOM 688 C CA . ILE A 1 88 ? 15.327 -0.291 -10.455 1.00 76.19 88 ILE A CA 1
ATOM 689 C C . ILE A 1 88 ? 15.439 0.368 -11.837 1.00 76.19 88 ILE A C 1
ATOM 691 O O . ILE A 1 88 ? 14.588 0.157 -12.698 1.00 76.19 88 ILE A O 1
ATOM 695 N N . ASP A 1 89 ? 16.511 1.125 -12.065 1.00 79.81 89 ASP A N 1
ATOM 696 C CA . ASP A 1 89 ? 16.832 1.788 -13.330 1.00 79.81 89 ASP A CA 1
ATOM 697 C C . ASP A 1 89 ? 17.023 0.784 -14.478 1.00 79.81 89 ASP A C 1
ATOM 699 O O . ASP A 1 89 ? 16.459 0.961 -15.560 1.00 79.81 89 ASP A O 1
ATOM 703 N N . ARG A 1 90 ? 17.745 -0.318 -14.233 1.00 82.12 90 ARG A N 1
ATOM 704 C CA . ARG A 1 90 ? 17.952 -1.378 -15.229 1.00 82.12 90 ARG A CA 1
ATOM 705 C C . ARG A 1 90 ? 16.654 -2.111 -15.539 1.00 82.12 90 ARG A C 1
ATOM 707 O O . ARG A 1 90 ? 16.338 -2.323 -16.707 1.00 82.12 90 ARG A O 1
ATOM 714 N N . ALA A 1 91 ? 15.883 -2.466 -14.512 1.00 84.31 91 ALA A N 1
ATOM 715 C CA . ALA A 1 91 ? 14.591 -3.121 -14.694 1.00 84.31 91 ALA A CA 1
ATOM 716 C C . ALA A 1 91 ? 13.610 -2.237 -15.487 1.00 84.31 91 ALA A C 1
ATOM 718 O O . ALA A 1 91 ? 12.919 -2.728 -16.386 1.00 84.31 91 ALA A O 1
ATOM 719 N N . ALA A 1 92 ? 13.590 -0.928 -15.213 1.00 82.50 92 ALA A N 1
ATOM 720 C CA . ALA A 1 92 ? 12.797 0.041 -15.962 1.00 82.50 92 ALA A CA 1
ATOM 721 C C . ALA A 1 92 ? 13.238 0.129 -17.432 1.00 82.50 92 ALA A C 1
ATOM 723 O O . ALA A 1 92 ? 12.389 0.089 -18.324 1.00 82.50 92 ALA A O 1
ATOM 724 N N . TRP A 1 93 ? 14.549 0.173 -17.697 1.00 84.94 93 TRP A N 1
ATOM 725 C CA . TRP A 1 93 ? 15.091 0.182 -19.058 1.00 84.94 93 TRP A CA 1
ATOM 726 C C . TRP A 1 93 ? 14.664 -1.050 -19.862 1.00 84.94 93 TRP A C 1
ATOM 728 O O . TRP A 1 93 ? 14.111 -0.916 -20.954 1.00 84.94 93 TRP A O 1
ATOM 738 N N . PHE A 1 94 ? 14.841 -2.255 -19.311 1.00 83.62 94 PHE A N 1
ATOM 739 C CA . PHE A 1 94 ? 14.431 -3.482 -20.000 1.00 83.62 94 PHE A CA 1
ATOM 740 C C . PHE A 1 94 ? 12.917 -3.559 -20.215 1.00 83.62 94 PHE A C 1
ATOM 742 O O . PHE A 1 94 ? 12.468 -4.014 -21.266 1.00 83.62 94 PHE A O 1
ATOM 749 N N . SER A 1 95 ? 12.124 -3.054 -19.270 1.00 85.25 95 SER A N 1
ATOM 750 C CA . SER A 1 95 ? 10.666 -2.977 -19.418 1.00 85.25 95 SER A CA 1
ATOM 751 C C . SER A 1 95 ? 10.254 -2.008 -20.530 1.00 85.25 95 SER A C 1
ATOM 753 O O . SER A 1 95 ? 9.323 -2.292 -21.282 1.00 85.25 95 SER A O 1
ATOM 755 N N . LEU A 1 96 ? 10.972 -0.893 -20.695 1.00 85.19 96 LEU A N 1
ATOM 756 C CA . LEU A 1 96 ? 10.746 0.067 -21.778 1.00 85.19 96 LEU A CA 1
ATOM 757 C C . LEU A 1 96 ? 11.091 -0.530 -23.149 1.00 85.19 96 LEU A C 1
ATOM 759 O O . LEU A 1 96 ? 10.336 -0.358 -24.111 1.00 85.19 96 LEU A O 1
ATOM 763 N N . VAL A 1 97 ? 12.182 -1.296 -23.231 1.00 84.00 97 VAL A N 1
ATOM 764 C CA . VAL A 1 97 ? 12.524 -2.074 -24.432 1.00 84.00 97 VAL A CA 1
ATOM 765 C C . VAL A 1 97 ? 11.436 -3.109 -24.731 1.00 84.00 97 VAL A C 1
ATOM 767 O O . VAL A 1 97 ? 11.003 -3.210 -25.878 1.00 84.00 97 VAL A O 1
ATOM 770 N N . ALA A 1 98 ? 10.929 -3.818 -23.718 1.00 84.50 98 ALA A N 1
ATOM 771 C CA . ALA A 1 98 ? 9.855 -4.801 -23.870 1.00 84.50 98 ALA A CA 1
ATOM 772 C C . ALA A 1 98 ? 8.555 -4.174 -24.403 1.00 84.50 98 ALA A C 1
ATOM 774 O O . ALA A 1 98 ? 7.955 -4.703 -25.339 1.00 84.50 98 ALA A O 1
ATOM 775 N N . ILE A 1 99 ? 8.149 -3.018 -23.860 1.00 85.25 99 ILE A N 1
ATOM 776 C CA . ILE A 1 99 ? 6.997 -2.243 -24.354 1.00 85.25 99 ILE A CA 1
ATOM 777 C C . ILE A 1 99 ? 7.208 -1.858 -25.816 1.00 85.25 99 ILE A C 1
ATOM 779 O O . ILE A 1 99 ? 6.322 -2.048 -26.645 1.00 85.25 99 ILE A O 1
ATOM 783 N N . THR A 1 100 ? 8.389 -1.340 -26.148 1.00 83.62 100 THR A N 1
ATOM 784 C CA . THR A 1 100 ? 8.703 -0.896 -27.511 1.00 83.62 100 THR A CA 1
ATOM 785 C C . THR A 1 100 ? 8.675 -2.069 -28.493 1.00 83.62 100 THR A C 1
ATOM 787 O O . THR A 1 100 ? 8.099 -1.953 -29.574 1.00 83.62 100 THR A O 1
ATOM 790 N N . ALA A 1 101 ? 9.226 -3.222 -28.102 1.00 83.88 101 ALA A N 1
ATOM 791 C CA . ALA A 1 101 ? 9.185 -4.457 -28.882 1.00 83.88 101 ALA A CA 1
ATOM 792 C C . ALA A 1 101 ? 7.747 -4.930 -29.122 1.00 83.88 101 ALA A C 1
ATOM 794 O O . ALA A 1 101 ? 7.388 -5.287 -30.244 1.00 83.88 101 ALA A O 1
ATOM 795 N N . LEU A 1 102 ? 6.914 -4.886 -28.082 1.00 85.00 102 LEU A N 1
ATOM 796 C CA . LEU A 1 102 ? 5.512 -5.277 -28.144 1.00 85.00 102 LEU A CA 1
ATOM 797 C C . LEU A 1 102 ? 4.697 -4.355 -29.060 1.00 85.00 102 LEU A C 1
ATOM 799 O O . LEU A 1 102 ? 3.912 -4.839 -29.872 1.00 85.00 102 LEU A O 1
ATOM 803 N N . ILE A 1 103 ? 4.902 -3.041 -28.966 1.00 84.12 103 ILE A N 1
ATOM 804 C CA . ILE A 1 103 ? 4.218 -2.058 -29.815 1.00 84.12 103 ILE A CA 1
ATOM 805 C C . ILE A 1 103 ? 4.675 -2.196 -31.265 1.00 84.12 103 ILE A C 1
ATOM 807 O O . ILE A 1 103 ? 3.841 -2.202 -32.169 1.00 84.12 103 ILE A O 1
ATOM 811 N N . ALA A 1 104 ? 5.977 -2.383 -31.502 1.00 85.25 104 ALA A N 1
ATOM 812 C CA . ALA A 1 104 ? 6.498 -2.658 -32.836 1.00 85.25 104 ALA A CA 1
ATOM 813 C C . ALA A 1 104 ? 5.881 -3.938 -33.422 1.00 85.25 104 ALA A C 1
ATOM 815 O O . ALA A 1 104 ? 5.478 -3.945 -34.584 1.00 85.25 104 ALA A O 1
ATOM 816 N N . PHE A 1 105 ? 5.749 -4.998 -32.619 1.00 86.00 105 PHE A N 1
ATOM 817 C CA . PHE A 1 105 ? 5.082 -6.234 -33.022 1.00 86.00 105 PHE A CA 1
ATOM 818 C C . PHE A 1 105 ? 3.602 -6.009 -33.344 1.00 86.00 105 PHE A C 1
ATOM 820 O O . PHE A 1 105 ? 3.152 -6.404 -34.417 1.00 86.00 105 PHE A O 1
ATOM 827 N N . ALA A 1 106 ? 2.852 -5.339 -32.465 1.00 84.12 106 ALA A N 1
ATOM 828 C CA . ALA A 1 106 ? 1.435 -5.039 -32.673 1.00 84.12 106 ALA A CA 1
ATOM 829 C C . ALA A 1 106 ? 1.204 -4.175 -33.925 1.00 84.12 106 ALA A C 1
ATOM 831 O O . ALA A 1 106 ? 0.254 -4.408 -34.672 1.00 84.12 106 ALA A O 1
ATOM 832 N N . ALA A 1 107 ? 2.105 -3.228 -34.199 1.00 83.56 107 ALA A N 1
ATOM 833 C CA . ALA A 1 107 ? 2.084 -2.412 -35.407 1.00 83.56 107 ALA A CA 1
ATOM 834 C C . ALA A 1 107 ? 2.400 -3.232 -36.671 1.00 83.56 107 ALA A C 1
ATOM 836 O O . ALA A 1 107 ? 1.735 -3.079 -37.702 1.00 83.56 107 ALA A O 1
ATOM 837 N N . ALA A 1 108 ? 3.408 -4.109 -36.602 1.00 82.94 108 ALA A N 1
ATOM 838 C CA . ALA A 1 108 ? 3.812 -4.983 -37.702 1.00 82.94 108 ALA A CA 1
ATOM 839 C C . ALA A 1 108 ? 2.757 -6.058 -38.005 1.00 82.94 108 ALA A C 1
ATOM 841 O O . ALA A 1 108 ? 2.624 -6.502 -39.149 1.00 82.94 108 ALA A O 1
ATOM 842 N N . TYR A 1 109 ? 1.998 -6.469 -36.988 1.00 82.25 109 TYR A N 1
ATOM 843 C CA . TYR A 1 109 ? 0.992 -7.509 -37.084 1.00 82.25 109 TYR A CA 1
ATOM 844 C C . TYR A 1 109 ? -0.168 -7.073 -37.982 1.00 82.25 109 TYR A C 1
ATOM 846 O O . TYR A 1 109 ? -0.983 -6.230 -37.622 1.00 82.25 109 TYR A O 1
ATOM 854 N N . SER A 1 110 ? -0.283 -7.707 -39.148 1.00 80.75 110 SER A N 1
ATOM 855 C CA . SER A 1 110 ? -1.445 -7.602 -40.033 1.00 80.75 110 SER A CA 1
ATOM 856 C C . SER A 1 110 ? -1.910 -9.003 -40.437 1.00 80.75 110 SER A C 1
ATOM 858 O O . SER A 1 110 ? -1.127 -9.960 -40.419 1.00 80.75 110 SER A O 1
ATOM 860 N N . ARG A 1 111 ? -3.177 -9.164 -40.854 1.00 74.81 111 ARG A N 1
ATOM 861 C CA . ARG A 1 111 ? -3.696 -10.478 -41.306 1.00 74.81 111 ARG A CA 1
ATOM 862 C C . ARG A 1 111 ? -2.850 -11.090 -42.436 1.00 74.81 111 ARG A C 1
ATOM 864 O O . ARG A 1 111 ? -2.792 -12.314 -42.549 1.00 74.81 111 ARG A O 1
ATOM 871 N N . ARG A 1 112 ? -2.183 -10.246 -43.234 1.00 76.44 112 ARG A N 1
ATOM 872 C CA . ARG A 1 112 ? -1.295 -10.621 -44.344 1.00 76.44 112 ARG A CA 1
ATOM 873 C C . ARG A 1 112 ? 0.155 -10.867 -43.904 1.00 76.44 112 ARG A C 1
ATOM 875 O O . ARG A 1 112 ? 0.808 -11.746 -44.458 1.00 76.44 112 ARG A O 1
ATOM 882 N N . ASP A 1 113 ? 0.646 -10.128 -42.910 1.00 77.81 113 ASP A N 1
ATOM 883 C CA . ASP A 1 113 ? 2.048 -10.167 -42.463 1.00 77.81 113 ASP A CA 1
ATOM 884 C C . ASP A 1 113 ? 2.286 -11.129 -41.285 1.00 77.81 113 ASP A C 1
ATOM 886 O O . ASP A 1 113 ? 3.433 -11.441 -40.973 1.00 77.81 113 ASP A O 1
ATOM 890 N N . ARG A 1 114 ? 1.223 -11.667 -40.666 1.00 79.81 114 ARG A N 1
ATOM 891 C CA . ARG A 1 114 ? 1.308 -12.571 -39.500 1.00 79.81 114 ARG A CA 1
ATOM 892 C C . ARG A 1 114 ? 2.245 -13.768 -39.700 1.00 79.81 114 ARG A C 1
ATOM 894 O O . ARG A 1 114 ? 2.986 -14.120 -38.793 1.00 79.81 114 ARG A O 1
ATOM 901 N N . GLY A 1 115 ? 2.210 -14.385 -40.883 1.00 83.25 115 GLY A N 1
ATOM 902 C CA . GLY A 1 115 ? 3.016 -15.560 -41.223 1.00 83.25 115 GLY A CA 1
ATOM 903 C C . GLY A 1 115 ? 4.515 -15.252 -41.243 1.00 83.25 115 GLY A C 1
ATOM 904 O O . GLY A 1 115 ? 5.247 -15.839 -40.449 1.00 83.25 115 GLY A O 1
ATOM 905 N N . PRO A 1 116 ? 4.984 -14.322 -42.098 1.00 85.31 116 PRO A N 1
ATOM 906 C CA . PRO A 1 116 ? 6.399 -13.960 -42.145 1.00 85.31 116 PRO A CA 1
ATOM 907 C C . PRO A 1 116 ? 6.906 -13.313 -40.849 1.00 85.31 116 PRO A C 1
ATOM 909 O O . PRO A 1 116 ? 8.048 -13.561 -40.480 1.00 85.31 116 PRO A O 1
ATOM 912 N N . LEU A 1 117 ? 6.077 -12.546 -40.130 1.00 86.12 117 LEU A N 1
ATOM 913 C CA . LEU A 1 117 ? 6.462 -11.929 -38.857 1.00 86.12 117 LEU A CA 1
ATOM 914 C C . LEU A 1 117 ? 6.733 -12.985 -37.773 1.00 86.12 117 LEU A C 1
ATOM 916 O O . LEU A 1 117 ? 7.832 -13.052 -37.229 1.00 86.12 117 LEU A O 1
ATOM 920 N N . VAL A 1 118 ? 5.746 -13.843 -37.486 1.00 87.75 118 VAL A N 1
ATOM 921 C CA . VAL A 1 118 ? 5.874 -14.881 -36.447 1.00 87.75 118 VAL A CA 1
ATOM 922 C C . VAL A 1 118 ? 6.900 -15.937 -36.861 1.00 87.75 118 VAL A C 1
ATOM 924 O O . VAL A 1 118 ? 7.701 -16.369 -36.036 1.00 87.75 118 VAL A O 1
ATOM 927 N N . GLY A 1 119 ? 6.930 -16.307 -38.145 1.00 88.62 119 GLY A N 1
ATOM 928 C CA . GLY A 1 119 ? 7.931 -17.221 -38.691 1.00 88.62 119 GLY A CA 1
ATOM 929 C C . GLY A 1 119 ? 9.354 -16.671 -38.586 1.00 88.62 119 GLY A C 1
ATOM 930 O O . GLY A 1 119 ? 10.257 -17.412 -38.211 1.00 88.62 119 GLY A O 1
ATOM 931 N N . GLY A 1 120 ? 9.556 -15.375 -38.845 1.00 89.31 120 GLY A N 1
ATOM 932 C CA . GLY A 1 120 ? 10.855 -14.712 -38.702 1.00 89.31 120 GLY A CA 1
ATOM 933 C C . GLY A 1 120 ? 11.339 -14.661 -37.252 1.00 89.31 120 GLY A C 1
ATOM 934 O O . GLY A 1 120 ? 12.500 -14.965 -36.987 1.00 89.31 120 GLY A O 1
ATOM 935 N N . ILE A 1 121 ? 10.442 -14.352 -36.308 1.00 90.00 121 ILE A N 1
ATOM 936 C CA . ILE A 1 121 ? 10.744 -14.372 -34.866 1.00 90.00 121 ILE A CA 1
ATOM 937 C C . ILE A 1 121 ? 11.134 -15.786 -34.427 1.00 90.00 121 ILE A C 1
ATOM 939 O O . ILE A 1 121 ? 12.175 -15.967 -33.799 1.00 90.00 121 ILE A O 1
ATOM 943 N N . ALA A 1 122 ? 10.339 -16.795 -34.796 1.00 91.50 122 ALA A N 1
ATOM 944 C CA . ALA A 1 122 ? 10.611 -18.186 -34.447 1.00 91.50 122 ALA A CA 1
ATOM 945 C C . ALA A 1 122 ? 11.928 -18.686 -35.060 1.00 91.50 122 ALA A C 1
ATOM 947 O O . ALA A 1 122 ? 12.721 -19.324 -34.373 1.00 91.50 122 ALA A O 1
ATOM 948 N N . ALA A 1 123 ? 12.196 -18.362 -36.328 1.00 91.44 123 ALA A N 1
ATOM 949 C CA . ALA A 1 123 ? 13.432 -18.747 -36.999 1.00 91.44 123 ALA A CA 1
ATOM 950 C C . ALA A 1 123 ? 14.660 -18.121 -36.326 1.00 91.44 123 ALA A C 1
ATOM 952 O O . ALA A 1 123 ? 15.611 -18.834 -36.012 1.00 91.44 123 ALA A O 1
ATOM 953 N N . LEU A 1 124 ? 14.631 -16.813 -36.050 1.00 91.25 124 LEU A N 1
ATOM 954 C CA . LEU A 1 124 ? 15.757 -16.136 -35.408 1.00 91.25 124 LEU A CA 1
ATOM 955 C C . LEU A 1 124 ? 15.955 -16.617 -33.962 1.00 91.25 124 LEU A C 1
ATOM 957 O O . LEU A 1 124 ? 17.093 -16.757 -33.514 1.00 91.25 124 LEU A O 1
ATOM 961 N N . PHE A 1 125 ? 14.871 -16.947 -33.255 1.00 92.75 125 PHE A N 1
ATOM 962 C CA . PHE A 1 125 ? 14.934 -17.577 -31.937 1.00 92.75 125 PHE A CA 1
ATOM 963 C C . PHE A 1 125 ? 15.610 -18.950 -31.984 1.00 92.75 125 PHE A C 1
ATOM 965 O O . PHE A 1 125 ? 16.524 -19.202 -31.204 1.00 92.75 125 PHE A O 1
ATOM 972 N N . VAL A 1 126 ? 15.226 -19.815 -32.928 1.00 92.69 126 VAL A N 1
ATOM 973 C CA . VAL A 1 126 ? 15.854 -21.135 -33.109 1.00 92.69 126 VAL A CA 1
ATOM 974 C C . VAL A 1 126 ? 17.336 -20.999 -33.457 1.00 92.69 126 VAL A C 1
ATOM 976 O O . VAL A 1 126 ? 18.156 -21.718 -32.892 1.00 92.69 126 VAL A O 1
ATOM 979 N N . VAL A 1 127 ? 17.700 -20.052 -34.328 1.00 92.56 127 VAL A N 1
ATOM 980 C CA . VAL A 1 127 ? 19.107 -19.762 -34.659 1.00 92.56 127 VAL A CA 1
ATOM 981 C C . VAL A 1 127 ? 19.878 -19.300 -33.424 1.00 92.56 127 VAL A C 1
ATOM 983 O O . VAL A 1 127 ? 20.988 -19.763 -33.181 1.00 92.56 127 VAL A O 1
ATOM 986 N N . THR A 1 128 ? 19.282 -18.427 -32.613 1.00 91.19 128 THR A N 1
ATOM 987 C CA . THR A 1 128 ? 19.895 -17.920 -31.377 1.00 91.19 128 THR A CA 1
ATOM 988 C C . THR A 1 128 ? 20.089 -19.032 -30.354 1.00 91.19 128 THR A C 1
ATOM 990 O O . THR A 1 128 ? 21.167 -19.170 -29.786 1.00 91.19 128 THR A O 1
ATOM 993 N N . PHE A 1 129 ? 19.081 -19.881 -30.170 1.00 92.25 129 PHE A N 1
ATOM 994 C CA . PHE A 1 129 ? 19.167 -21.047 -29.301 1.00 92.25 129 PHE A CA 1
ATOM 995 C C . PHE A 1 129 ? 20.250 -22.029 -29.761 1.00 92.25 129 PHE A C 1
ATOM 997 O O . PHE A 1 129 ? 21.077 -22.446 -28.954 1.00 92.25 129 PHE A O 1
ATOM 1004 N N . ALA A 1 130 ? 20.299 -22.341 -31.060 1.00 90.31 130 ALA A N 1
ATOM 1005 C CA . ALA A 1 130 ? 21.337 -23.193 -31.635 1.00 90.31 130 ALA A CA 1
ATOM 1006 C C . ALA A 1 130 ? 22.741 -22.588 -31.459 1.00 90.31 130 ALA A C 1
ATOM 1008 O O . ALA A 1 130 ? 23.688 -23.314 -31.164 1.00 90.31 130 ALA A O 1
ATOM 1009 N N . SER A 1 131 ? 22.867 -21.263 -31.580 1.00 89.69 131 SER A N 1
ATOM 1010 C CA . SER A 1 131 ? 24.120 -20.542 -31.344 1.00 89.69 131 SER A CA 1
ATOM 1011 C C . SER A 1 131 ? 24.621 -20.715 -29.909 1.00 89.69 131 SER A C 1
ATOM 1013 O O . SER A 1 131 ? 25.771 -21.099 -29.711 1.00 89.69 131 SER A O 1
ATOM 1015 N N . TYR A 1 132 ? 23.759 -20.537 -28.903 1.00 91.12 132 TYR A N 1
ATOM 1016 C CA . TYR A 1 132 ? 24.141 -20.772 -27.505 1.00 91.12 132 TYR A CA 1
ATOM 1017 C C . TYR A 1 132 ? 24.445 -22.249 -27.216 1.00 91.12 132 TYR A C 1
ATOM 1019 O O . TYR A 1 132 ? 25.358 -22.552 -26.449 1.00 91.12 132 TYR A O 1
ATOM 1027 N N . LEU A 1 133 ? 23.729 -23.176 -27.856 1.00 90.25 133 LEU A N 1
ATOM 1028 C CA . LEU A 1 133 ? 23.957 -24.618 -27.715 1.00 90.25 133 LEU A CA 1
ATOM 1029 C C . LEU A 1 133 ? 25.314 -25.068 -28.260 1.00 90.25 133 LEU A C 1
ATOM 1031 O O . LEU A 1 133 ? 25.947 -25.938 -27.675 1.00 90.25 133 LEU A O 1
ATOM 1035 N N . VAL A 1 134 ? 25.741 -24.514 -29.397 1.00 88.50 134 VAL A N 1
ATOM 1036 C CA . VAL A 1 134 ? 26.949 -24.968 -30.105 1.00 88.50 134 VAL A CA 1
ATOM 1037 C C . VAL A 1 134 ? 28.167 -24.128 -29.739 1.00 88.50 134 VAL A C 1
ATOM 1039 O O . VAL A 1 134 ? 29.237 -24.678 -29.503 1.00 88.50 134 VAL A O 1
ATOM 1042 N N . ALA A 1 135 ? 28.003 -22.808 -29.690 1.00 86.56 135 ALA A N 1
ATOM 1043 C CA . ALA A 1 135 ? 29.086 -21.842 -29.543 1.00 86.56 135 ALA A CA 1
ATOM 1044 C C . ALA A 1 135 ? 29.040 -21.077 -28.213 1.00 86.56 135 ALA A C 1
ATOM 1046 O O . ALA A 1 135 ? 29.840 -20.170 -28.014 1.00 86.56 135 ALA A O 1
ATOM 1047 N N . GLY A 1 136 ? 28.077 -21.361 -27.331 1.00 85.88 136 GLY A N 1
ATOM 1048 C CA . GLY A 1 136 ? 27.977 -20.737 -26.007 1.00 85.88 136 GLY A CA 1
ATOM 1049 C C . GLY A 1 136 ? 27.706 -19.230 -26.009 1.00 85.88 136 GLY A C 1
ATOM 1050 O O . GLY A 1 136 ? 27.719 -18.601 -24.954 1.00 85.88 136 GLY A O 1
ATOM 1051 N N . THR A 1 137 ? 27.456 -18.637 -27.177 1.00 87.75 137 THR A N 1
ATOM 1052 C CA . THR A 1 137 ? 27.299 -17.191 -27.375 1.00 87.75 137 THR A CA 1
ATOM 1053 C C . THR A 1 137 ? 26.154 -16.898 -28.343 1.00 87.75 137 THR A C 1
ATOM 1055 O O . THR A 1 137 ? 25.631 -17.796 -29.014 1.00 87.75 137 THR A O 1
ATOM 1058 N N . ASP A 1 138 ? 25.741 -15.635 -28.411 1.00 87.50 138 ASP A N 1
ATOM 1059 C CA . ASP A 1 138 ? 24.740 -15.170 -29.366 1.00 87.50 138 ASP A CA 1
ATOM 1060 C C . ASP A 1 138 ? 25.241 -15.312 -30.824 1.00 87.50 138 ASP A C 1
ATOM 1062 O O . ASP A 1 138 ? 26.445 -15.445 -31.051 1.00 87.50 138 ASP A O 1
ATOM 1066 N N . PRO A 1 139 ? 24.358 -15.272 -31.841 1.00 85.75 139 PRO A N 1
ATOM 1067 C CA . PRO A 1 139 ? 24.740 -15.522 -33.235 1.00 85.75 139 PRO A CA 1
ATOM 1068 C C . PRO A 1 139 ? 25.886 -14.652 -33.765 1.00 85.75 139 PRO A C 1
ATOM 1070 O O . PRO A 1 139 ? 26.681 -15.124 -34.578 1.00 85.75 139 PRO A O 1
ATOM 1073 N N . LEU A 1 140 ? 25.994 -13.394 -33.320 1.00 84.69 140 LEU A N 1
ATOM 1074 C CA . LEU A 1 140 ? 27.093 -12.511 -33.723 1.00 84.69 140 LEU A CA 1
ATOM 1075 C C . LEU A 1 140 ? 28.401 -12.937 -33.055 1.00 84.69 140 LEU A C 1
ATOM 1077 O O . LEU A 1 140 ? 29.430 -13.019 -33.728 1.00 84.69 140 LEU A O 1
ATOM 1081 N N . GLY A 1 141 ? 28.348 -13.265 -31.762 1.00 83.50 141 GLY A N 1
ATOM 1082 C CA . GLY A 1 141 ? 29.463 -13.850 -31.022 1.00 83.50 141 GLY A CA 1
ATOM 1083 C C . GLY A 1 141 ? 29.957 -15.160 -31.636 1.00 83.50 141 GLY A C 1
ATOM 1084 O O . GLY A 1 141 ? 31.162 -15.340 -31.795 1.00 83.50 141 GLY A O 1
ATOM 1085 N N . ALA A 1 142 ? 29.051 -16.031 -32.082 1.00 84.00 142 ALA A N 1
ATOM 1086 C CA . ALA A 1 142 ? 29.402 -17.301 -32.710 1.00 84.00 142 ALA A CA 1
ATOM 1087 C C . ALA A 1 142 ? 30.119 -17.106 -34.054 1.00 84.00 142 ALA A C 1
ATOM 1089 O O . ALA A 1 142 ? 31.137 -17.748 -34.312 1.00 84.00 142 ALA A O 1
ATOM 1090 N N . VAL A 1 143 ? 29.641 -16.181 -34.894 1.00 84.56 143 VAL A N 1
ATOM 1091 C CA . VAL A 1 143 ? 30.323 -15.828 -36.151 1.00 84.56 143 VAL A CA 1
ATOM 1092 C C . VAL A 1 143 ? 31.699 -15.223 -35.869 1.00 84.56 143 VAL A C 1
ATOM 1094 O O . VAL A 1 143 ? 32.672 -15.583 -36.531 1.00 84.56 143 VAL A O 1
ATOM 1097 N N . ALA A 1 144 ? 31.804 -14.345 -34.869 1.00 84.12 144 ALA A N 1
ATOM 1098 C CA . ALA A 1 144 ? 33.074 -13.749 -34.468 1.00 84.12 144 ALA A CA 1
ATOM 1099 C C . ALA A 1 144 ? 34.061 -14.794 -33.924 1.00 84.12 144 ALA A C 1
ATOM 1101 O O . ALA A 1 144 ? 35.239 -14.734 -34.262 1.00 84.12 144 ALA A O 1
ATOM 1102 N N . ALA A 1 145 ? 33.589 -15.771 -33.147 1.00 81.00 145 ALA A N 1
ATOM 1103 C CA . ALA A 1 145 ? 34.397 -16.860 -32.604 1.00 81.00 145 ALA A CA 1
ATOM 1104 C C . ALA A 1 145 ? 34.933 -17.791 -33.702 1.00 81.00 145 ALA A C 1
ATOM 1106 O O . ALA A 1 145 ? 36.100 -18.182 -33.678 1.00 81.00 145 ALA A O 1
ATOM 1107 N N . VAL A 1 146 ? 34.108 -18.091 -34.712 1.00 80.62 146 VAL A N 1
ATOM 1108 C CA . VAL A 1 146 ? 34.543 -18.825 -35.910 1.00 80.62 146 VAL A CA 1
ATOM 1109 C C . VAL A 1 146 ? 35.578 -18.015 -36.693 1.00 80.62 146 VAL A C 1
ATOM 1111 O O . VAL A 1 146 ? 36.587 -18.568 -37.127 1.00 80.62 146 VAL A O 1
ATOM 1114 N N . ALA A 1 147 ? 35.368 -16.705 -36.845 1.00 83.44 147 ALA A N 1
ATOM 1115 C CA . ALA A 1 147 ? 36.281 -15.825 -37.571 1.00 83.44 147 ALA A CA 1
ATOM 1116 C C . ALA A 1 147 ? 37.627 -15.610 -36.853 1.00 83.44 147 ALA A C 1
ATOM 1118 O O . ALA A 1 147 ? 38.651 -15.447 -37.513 1.00 83.44 147 ALA A O 1
ATOM 1119 N N . SER A 1 148 ? 37.643 -15.618 -35.518 1.00 81.81 148 SER A N 1
ATOM 1120 C CA . SER A 1 148 ? 38.849 -15.458 -34.696 1.00 81.81 148 SER A CA 1
ATOM 1121 C C . SER A 1 148 ? 39.562 -16.780 -34.383 1.00 81.81 148 SER A C 1
ATOM 1123 O O . SER A 1 148 ? 40.630 -16.766 -33.772 1.00 81.81 148 SER A O 1
ATOM 1125 N N . GLY A 1 149 ? 38.990 -17.921 -34.785 1.00 79.69 149 GLY A N 1
ATOM 1126 C CA . GLY A 1 149 ? 39.524 -19.252 -34.487 1.00 79.69 149 GLY A CA 1
ATOM 1127 C C . GLY A 1 149 ? 39.416 -19.656 -33.012 1.00 79.69 149 GLY A C 1
ATOM 1128 O O . GLY A 1 149 ? 40.051 -20.627 -32.600 1.00 79.69 149 GLY A O 1
ATOM 1129 N N . SER A 1 150 ? 38.638 -18.933 -32.201 1.00 73.62 150 SER A N 1
ATOM 1130 C CA . SER A 1 150 ? 38.408 -19.283 -30.799 1.00 73.62 150 SER A CA 1
ATOM 1131 C C . SER A 1 150 ? 37.306 -20.336 -30.682 1.00 73.62 150 SER A C 1
ATOM 1133 O O . SER A 1 150 ? 36.171 -20.100 -31.095 1.00 73.62 150 SER A O 1
ATOM 1135 N N . ALA A 1 151 ? 37.612 -21.484 -30.079 1.00 59.72 151 ALA A N 1
ATOM 1136 C CA . ALA A 1 151 ? 36.606 -22.489 -29.755 1.00 59.72 151 ALA A CA 1
ATOM 1137 C C . ALA A 1 151 ? 35.833 -22.053 -28.501 1.00 59.72 151 ALA A C 1
ATOM 1139 O O . ALA A 1 151 ? 36.323 -22.189 -27.380 1.00 59.72 151 ALA A O 1
ATOM 1140 N N . ALA A 1 152 ? 34.633 -21.509 -28.690 1.00 63.44 152 ALA A N 1
ATOM 1141 C CA . ALA A 1 152 ? 33.700 -21.276 -27.599 1.00 63.44 152 ALA A CA 1
ATOM 1142 C C . ALA A 1 152 ? 32.908 -22.570 -27.347 1.00 63.44 152 ALA A C 1
ATOM 1144 O O . ALA A 1 152 ? 32.291 -23.117 -28.260 1.00 63.44 152 ALA A O 1
ATOM 1145 N N . GLY A 1 153 ? 32.988 -23.104 -26.127 1.00 78.00 153 GLY A N 1
ATOM 1146 C CA . GLY A 1 153 ? 32.237 -24.293 -25.733 1.00 78.00 153 GLY A CA 1
ATOM 1147 C C . GLY A 1 153 ? 30.745 -23.986 -25.630 1.00 78.00 153 GLY A C 1
ATOM 1148 O O . GLY A 1 153 ? 30.362 -22.955 -25.081 1.00 78.00 153 GLY A O 1
ATOM 1149 N N . GLY A 1 154 ? 29.913 -24.879 -26.159 1.00 86.25 154 GLY A N 1
ATOM 1150 C CA . GLY A 1 154 ? 28.460 -24.784 -26.064 1.00 86.25 154 GLY A CA 1
ATOM 1151 C C . GLY A 1 154 ? 27.940 -24.818 -24.625 1.00 86.25 154 GLY A C 1
ATOM 1152 O O . GLY A 1 154 ? 28.556 -25.422 -23.745 1.00 86.25 154 GLY A O 1
ATOM 1153 N N . LEU A 1 155 ? 26.784 -24.193 -24.396 1.00 90.00 155 LEU A N 1
ATOM 1154 C CA . LEU A 1 155 ? 26.080 -24.271 -23.117 1.00 90.00 155 LEU A CA 1
ATOM 1155 C C . LEU A 1 155 ? 25.178 -25.518 -23.053 1.00 90.00 155 LEU A C 1
ATOM 1157 O O . LEU A 1 155 ? 24.663 -25.968 -24.082 1.00 90.00 155 LEU A O 1
ATOM 1161 N N . PRO A 1 156 ? 24.907 -26.054 -21.848 1.00 92.12 156 PRO A N 1
ATOM 1162 C CA . PRO A 1 156 ? 23.856 -27.047 -21.642 1.00 92.12 156 PRO A CA 1
ATOM 1163 C C . PRO A 1 156 ? 22.509 -26.559 -22.192 1.00 92.12 156 PRO A C 1
ATOM 1165 O O . PRO A 1 156 ? 22.188 -25.375 -22.108 1.00 92.12 156 PRO A O 1
ATOM 1168 N N . ALA A 1 157 ? 21.676 -27.471 -22.705 1.00 90.00 157 ALA A N 1
ATOM 1169 C CA . ALA A 1 157 ? 20.425 -27.112 -23.387 1.00 90.00 157 ALA A CA 1
ATOM 1170 C C . ALA A 1 157 ? 19.483 -26.228 -22.543 1.00 90.00 157 ALA A C 1
ATOM 1172 O O . ALA A 1 157 ? 18.805 -25.358 -23.083 1.00 90.00 157 ALA A O 1
ATOM 1173 N N . THR A 1 158 ? 19.451 -26.420 -21.222 1.00 89.06 158 THR A N 1
ATOM 1174 C CA . THR A 1 158 ? 18.643 -25.612 -20.296 1.00 89.06 158 THR A CA 1
ATOM 1175 C C . THR A 1 158 ? 19.158 -24.179 -20.169 1.00 89.06 158 THR A C 1
ATOM 1177 O O . THR A 1 158 ? 18.367 -23.239 -20.200 1.00 89.06 158 THR A O 1
ATOM 1180 N N . GLU A 1 159 ? 20.475 -23.997 -20.075 1.00 88.38 159 GLU A N 1
ATOM 1181 C CA . GLU A 1 159 ? 21.114 -22.679 -19.982 1.00 88.38 159 GLU A CA 1
ATOM 1182 C C . GLU A 1 159 ? 21.062 -21.943 -21.321 1.00 88.38 159 GLU A C 1
ATOM 1184 O O . GLU A 1 159 ? 20.721 -20.763 -21.366 1.00 88.38 159 GLU A O 1
ATOM 1189 N N . ALA A 1 160 ? 21.294 -22.659 -22.425 1.00 88.62 160 ALA A N 1
ATOM 1190 C CA . ALA A 1 160 ? 21.139 -22.126 -23.774 1.00 88.62 160 ALA A CA 1
ATOM 1191 C C . ALA A 1 160 ? 19.702 -21.648 -24.033 1.00 88.62 160 ALA A C 1
ATOM 1193 O O . ALA A 1 160 ? 19.496 -20.607 -24.659 1.00 88.62 160 ALA A O 1
ATOM 1194 N N . LEU A 1 161 ? 18.699 -22.379 -23.529 1.00 89.50 161 LEU A N 1
ATOM 1195 C CA . LEU A 1 161 ? 17.296 -21.984 -23.646 1.00 89.50 161 LEU A CA 1
ATOM 1196 C C . LEU A 1 161 ? 17.017 -20.729 -22.820 1.00 89.50 161 LEU A C 1
ATOM 1198 O O . LEU A 1 161 ? 16.378 -19.811 -23.325 1.00 89.50 161 LEU A O 1
ATOM 1202 N N . GLY A 1 162 ? 17.528 -20.663 -21.587 1.00 85.12 162 GLY A N 1
ATOM 1203 C CA . GLY A 1 162 ? 17.436 -19.469 -20.746 1.00 85.12 162 GLY A CA 1
ATOM 1204 C C . GLY A 1 162 ? 18.040 -18.235 -21.424 1.00 85.12 162 GLY A C 1
ATOM 1205 O O . GLY A 1 162 ? 17.375 -17.205 -21.532 1.00 85.12 162 GLY A O 1
ATOM 1206 N N . ALA A 1 163 ? 19.251 -18.361 -21.969 1.00 85.62 163 ALA A N 1
ATOM 1207 C CA . ALA A 1 163 ? 19.929 -17.284 -22.689 1.00 85.62 163 ALA A CA 1
ATOM 1208 C C . ALA A 1 163 ? 19.171 -16.858 -23.963 1.00 85.62 163 ALA A C 1
ATOM 1210 O O . ALA A 1 163 ? 18.994 -15.666 -24.221 1.00 85.62 163 ALA A O 1
ATOM 1211 N N . ALA A 1 164 ? 18.646 -17.811 -24.741 1.00 87.12 164 ALA A N 1
ATOM 1212 C CA . ALA A 1 164 ? 17.838 -17.508 -25.922 1.00 87.12 164 ALA A CA 1
ATOM 1213 C C . ALA A 1 164 ? 16.510 -16.816 -25.565 1.00 87.12 164 ALA A C 1
ATOM 1215 O O . ALA A 1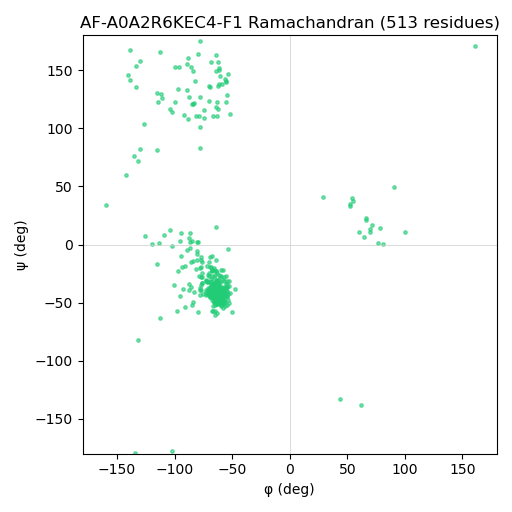 164 ? 16.086 -15.892 -26.261 1.00 87.12 164 ALA A O 1
ATOM 1216 N N . LEU A 1 165 ? 15.863 -17.218 -24.466 1.00 85.00 165 LEU A N 1
ATOM 1217 C CA . LEU A 1 165 ? 14.644 -16.575 -23.963 1.00 85.00 165 LEU A CA 1
ATOM 1218 C C . LEU A 1 165 ? 14.893 -15.125 -23.540 1.00 85.00 165 LEU A C 1
ATOM 1220 O O . LEU A 1 165 ? 14.055 -14.269 -23.820 1.00 85.00 165 LEU A O 1
ATOM 1224 N N . GLN A 1 166 ? 16.056 -14.815 -22.963 1.00 82.81 166 GLN A N 1
ATOM 1225 C CA . GLN A 1 166 ? 16.439 -13.431 -22.660 1.00 82.81 166 GLN A CA 1
ATOM 1226 C C . GLN A 1 166 ? 16.582 -12.570 -23.931 1.00 82.81 166 GLN A C 1
ATOM 1228 O O . GLN A 1 166 ? 16.273 -11.378 -23.910 1.00 82.81 166 GLN A O 1
ATOM 1233 N N . GLN A 1 167 ? 16.975 -13.169 -25.061 1.00 85.88 167 GLN A N 1
ATOM 1234 C CA . GLN A 1 167 ? 17.088 -12.482 -26.356 1.00 85.88 167 GLN A CA 1
ATOM 1235 C C . GLN A 1 167 ? 15.750 -12.318 -27.091 1.00 85.88 167 GLN A C 1
ATOM 1237 O O . GLN A 1 167 ? 15.661 -11.540 -28.043 1.00 85.88 167 GLN A O 1
ATOM 1242 N N . LEU A 1 168 ? 14.686 -13.009 -26.664 1.00 85.50 168 LEU A N 1
ATOM 1243 C CA . LEU A 1 168 ? 13.397 -13.016 -27.361 1.00 85.50 168 LEU A CA 1
ATOM 1244 C C . LEU A 1 168 ? 12.812 -11.607 -27.546 1.00 85.50 168 LEU A C 1
ATOM 1246 O O . LEU A 1 168 ? 12.225 -11.317 -28.591 1.00 85.50 168 LEU A O 1
ATOM 1250 N N . MET A 1 169 ? 12.999 -10.716 -26.568 1.00 82.19 169 MET A N 1
ATOM 1251 C CA . MET A 1 169 ? 12.533 -9.326 -26.656 1.00 82.19 169 MET A CA 1
ATOM 1252 C C . MET A 1 169 ? 13.242 -8.558 -27.777 1.00 82.19 169 MET A C 1
ATOM 1254 O O . MET A 1 169 ? 12.589 -7.900 -28.588 1.00 82.19 169 MET A O 1
ATOM 1258 N N . TRP A 1 170 ? 14.567 -8.693 -27.870 1.00 83.81 170 TRP A N 1
ATOM 1259 C CA . TRP A 1 170 ? 15.378 -8.056 -28.908 1.00 83.81 170 TRP A CA 1
ATOM 1260 C C . TRP A 1 170 ? 15.074 -8.624 -30.291 1.00 83.81 170 TRP A C 1
ATOM 1262 O O . TRP A 1 170 ? 14.884 -7.867 -31.240 1.00 83.81 170 TRP A O 1
ATOM 1272 N N . ILE A 1 171 ? 14.936 -9.947 -30.394 1.00 87.31 171 ILE A N 1
ATOM 1273 C CA . ILE A 1 171 ? 14.531 -10.639 -31.623 1.00 87.31 171 ILE A CA 1
ATOM 1274 C C . ILE A 1 171 ? 13.175 -10.118 -32.105 1.00 87.31 171 ILE A C 1
ATOM 1276 O O . ILE A 1 171 ? 13.026 -9.748 -33.270 1.00 87.31 171 ILE A O 1
ATOM 1280 N N . THR A 1 172 ? 12.199 -10.035 -31.199 1.00 87.12 172 THR A N 1
ATOM 1281 C CA . THR A 1 172 ? 10.856 -9.536 -31.512 1.00 87.12 172 THR A CA 1
ATOM 1282 C C . THR A 1 172 ? 10.909 -8.094 -32.003 1.00 87.12 172 THR A C 1
ATOM 1284 O O . THR A 1 172 ? 10.306 -7.787 -33.030 1.00 87.12 172 THR A O 1
ATOM 1287 N N . LEU A 1 173 ? 11.668 -7.224 -31.331 1.00 87.06 173 LEU A N 1
ATOM 1288 C CA . LEU A 1 173 ? 11.846 -5.830 -31.738 1.00 87.06 173 LEU A CA 1
ATOM 1289 C C . LEU A 1 173 ? 12.465 -5.720 -33.137 1.00 87.06 173 LEU A C 1
ATOM 1291 O O . LEU A 1 173 ? 11.910 -5.039 -33.997 1.00 87.06 173 LEU A O 1
ATOM 1295 N N . VAL A 1 174 ? 13.586 -6.406 -33.376 1.00 88.62 174 VAL A N 1
ATOM 1296 C CA . VAL A 1 174 ? 14.341 -6.321 -34.635 1.00 88.62 174 VAL A CA 1
ATOM 1297 C C . VAL A 1 174 ? 13.522 -6.856 -35.805 1.00 88.62 174 VAL A C 1
ATOM 1299 O O . VAL A 1 174 ? 13.409 -6.183 -36.829 1.00 88.62 174 VAL A O 1
ATOM 1302 N N . VAL A 1 175 ? 12.900 -8.030 -35.660 1.00 89.44 175 VAL A N 1
ATOM 1303 C CA . VAL A 1 175 ? 12.086 -8.628 -36.730 1.00 89.44 175 VAL A CA 1
ATOM 1304 C C . VAL A 1 175 ? 10.837 -7.786 -37.005 1.00 89.44 175 VAL A C 1
ATOM 1306 O O . VAL A 1 175 ? 10.466 -7.588 -38.166 1.00 89.44 175 VAL A O 1
ATOM 1309 N N . SER A 1 176 ? 10.210 -7.234 -35.964 1.00 88.31 176 SER A N 1
ATOM 1310 C CA . SER A 1 176 ? 9.045 -6.357 -36.125 1.00 88.31 176 SER A CA 1
ATOM 1311 C C . SER A 1 176 ? 9.416 -5.045 -36.810 1.00 88.31 176 SER A C 1
ATOM 1313 O O . SER A 1 176 ? 8.732 -4.633 -37.745 1.00 88.31 176 SER A O 1
ATOM 1315 N N . LEU A 1 177 ? 10.537 -4.425 -36.431 1.00 87.44 177 LEU A N 1
ATOM 1316 C CA . LEU A 1 177 ? 11.035 -3.208 -37.070 1.00 87.44 177 LEU A CA 1
ATOM 1317 C C . LEU A 1 177 ? 11.422 -3.457 -38.534 1.00 87.44 177 LEU A C 1
ATOM 1319 O O . LEU A 1 177 ? 11.040 -2.683 -39.409 1.00 87.44 177 LEU A O 1
ATOM 1323 N N . ALA A 1 178 ? 12.104 -4.567 -38.824 1.00 87.62 178 ALA A N 1
ATOM 1324 C CA . ALA A 1 178 ? 12.424 -4.967 -40.192 1.00 87.62 178 ALA A CA 1
ATOM 1325 C C . ALA A 1 178 ? 11.152 -5.169 -41.034 1.00 87.62 178 ALA A C 1
ATOM 1327 O O . ALA A 1 178 ? 11.091 -4.731 -42.183 1.00 87.62 178 ALA A O 1
ATOM 1328 N N . THR A 1 179 ? 10.107 -5.765 -40.452 1.00 87.19 179 THR A N 1
ATOM 1329 C CA . THR A 1 179 ? 8.809 -5.950 -41.117 1.00 87.19 179 THR A CA 1
ATOM 1330 C C . THR A 1 179 ? 8.117 -4.613 -41.385 1.00 87.19 179 THR A C 1
ATOM 1332 O O . THR A 1 179 ? 7.603 -4.405 -42.484 1.00 87.19 179 THR A O 1
ATOM 1335 N N . LEU A 1 180 ? 8.145 -3.684 -40.424 1.00 86.88 180 LEU A N 1
ATOM 1336 C CA . LEU A 1 180 ? 7.600 -2.332 -40.582 1.00 86.88 180 LEU A CA 1
ATOM 1337 C C . LEU A 1 180 ? 8.318 -1.545 -41.685 1.00 86.88 180 LEU A C 1
ATOM 1339 O O . LEU A 1 180 ? 7.663 -0.862 -42.469 1.00 86.88 180 LEU A O 1
ATOM 1343 N N . LEU A 1 181 ? 9.644 -1.669 -41.781 1.00 86.38 181 LEU A N 1
ATOM 1344 C CA . LEU A 1 181 ? 10.439 -1.021 -42.827 1.00 86.38 181 LEU A CA 1
ATOM 1345 C C . LEU A 1 181 ? 10.217 -1.658 -44.205 1.00 86.38 181 LEU A C 1
ATOM 1347 O O . LEU A 1 181 ? 10.121 -0.945 -45.202 1.00 86.38 181 LEU A O 1
ATOM 1351 N N . ALA A 1 182 ? 10.097 -2.986 -44.270 1.00 86.06 182 ALA A N 1
ATOM 1352 C CA . ALA A 1 182 ? 9.856 -3.706 -45.518 1.00 86.06 182 ALA A CA 1
ATOM 1353 C C . ALA A 1 182 ? 8.419 -3.531 -46.039 1.00 86.06 182 ALA A C 1
ATOM 1355 O O . ALA A 1 182 ? 8.188 -3.573 -47.249 1.00 86.06 182 ALA A O 1
ATOM 1356 N N . ARG A 1 183 ? 7.440 -3.360 -45.140 1.00 84.25 183 ARG A N 1
ATOM 1357 C CA . ARG A 1 183 ? 6.009 -3.231 -45.464 1.00 84.25 183 ARG A CA 1
ATOM 1358 C C . ARG A 1 183 ? 5.383 -2.039 -44.727 1.00 84.25 183 ARG A C 1
ATOM 1360 O O . ARG A 1 183 ? 4.568 -2.230 -43.822 1.00 84.25 183 ARG A O 1
ATOM 1367 N N . PRO A 1 184 ? 5.707 -0.802 -45.134 1.00 81.25 184 PRO A N 1
ATOM 1368 C CA . PRO A 1 184 ? 5.326 0.405 -44.398 1.00 81.25 184 PRO A CA 1
ATOM 1369 C C . PRO A 1 184 ? 3.824 0.720 -44.406 1.00 81.25 184 PRO A C 1
ATOM 1371 O O . PRO A 1 184 ? 3.361 1.443 -43.529 1.00 81.25 184 PRO A O 1
ATOM 1374 N N . TYR A 1 185 ? 3.049 0.173 -45.347 1.00 80.81 185 TYR A N 1
ATOM 1375 C CA . TYR A 1 185 ? 1.619 0.460 -45.505 1.00 80.81 185 TYR A CA 1
ATOM 1376 C C . TYR A 1 185 ? 0.766 -0.787 -45.245 1.00 80.81 185 TYR A C 1
ATOM 1378 O O . TYR A 1 185 ? 1.045 -1.852 -45.799 1.00 80.81 185 TYR A O 1
ATOM 1386 N N . GLY A 1 186 ? -0.264 -0.656 -44.408 1.00 76.00 186 GLY A N 1
ATOM 1387 C CA . GLY A 1 186 ? -1.207 -1.724 -44.069 1.00 76.00 186 GLY A CA 1
ATOM 1388 C C . GLY A 1 186 ? -1.964 -1.442 -42.771 1.00 76.00 186 GLY A C 1
ATOM 1389 O O . GLY A 1 186 ? -1.613 -0.517 -42.041 1.00 76.00 186 GLY A O 1
ATOM 1390 N N . ASP A 1 187 ? -2.975 -2.259 -42.483 1.00 75.00 187 ASP A N 1
ATOM 1391 C CA . ASP A 1 187 ? -3.788 -2.125 -41.270 1.00 75.00 187 ASP A CA 1
ATOM 1392 C C . ASP A 1 187 ? -3.110 -2.785 -40.060 1.00 75.00 187 ASP A C 1
ATOM 1394 O O . ASP A 1 187 ? -2.559 -3.888 -40.168 1.00 75.00 187 ASP A O 1
ATOM 1398 N N . SER A 1 188 ? -3.214 -2.138 -38.896 1.00 76.25 188 SER A N 1
ATOM 1399 C CA . SER A 1 188 ? -2.713 -2.626 -37.604 1.00 76.25 188 SER A CA 1
ATOM 1400 C C . SER A 1 188 ? -3.890 -2.873 -36.647 1.00 76.25 188 SER A C 1
ATOM 1402 O O . SER A 1 188 ? -4.188 -2.028 -35.810 1.00 76.25 188 SER A O 1
ATOM 1404 N N . PRO A 1 189 ? -4.586 -4.022 -36.740 1.00 68.56 189 PRO A N 1
ATOM 1405 C CA . PRO A 1 189 ? -5.818 -4.288 -35.986 1.00 68.56 189 PRO A CA 1
ATOM 1406 C C . PRO A 1 189 ? -5.619 -4.426 -34.470 1.00 68.56 189 PRO A C 1
ATOM 1408 O O . PRO A 1 189 ? -6.596 -4.531 -33.740 1.00 68.56 189 PRO A O 1
ATOM 1411 N N . LEU A 1 190 ? -4.370 -4.502 -34.004 1.00 68.50 190 LEU A N 1
ATOM 1412 C CA . LEU A 1 190 ? -4.021 -4.622 -32.587 1.00 68.50 190 LEU A CA 1
ATOM 1413 C C . LEU A 1 190 ? -3.545 -3.295 -31.979 1.00 68.50 190 LEU A C 1
ATOM 1415 O O . LEU A 1 190 ? -3.206 -3.272 -30.800 1.00 68.50 190 LEU A O 1
ATOM 1419 N N . LEU A 1 191 ? -3.467 -2.221 -32.773 1.00 72.38 191 LEU A N 1
ATOM 1420 C CA . LEU A 1 191 ? -2.892 -0.950 -32.351 1.00 72.38 191 LEU A CA 1
ATOM 1421 C C . LEU A 1 191 ? -3.873 0.198 -32.595 1.00 72.38 191 LEU A C 1
ATOM 1423 O O . LEU A 1 191 ? -4.009 0.690 -33.714 1.00 72.38 191 LEU A O 1
ATOM 1427 N N . GLU A 1 192 ? -4.495 0.653 -31.516 1.00 71.88 192 GLU A N 1
ATOM 1428 C CA . GLU A 1 192 ? -5.215 1.923 -31.459 1.00 71.88 192 GLU A CA 1
ATOM 1429 C C . GLU A 1 192 ? -4.318 2.924 -30.724 1.00 71.88 192 GLU A C 1
ATOM 1431 O O . GLU A 1 192 ? -3.964 2.718 -29.562 1.00 71.88 192 GLU A O 1
ATOM 1436 N N . LEU A 1 193 ? -3.860 3.955 -31.438 1.00 74.31 193 LEU A N 1
ATOM 1437 C CA . LEU A 1 193 ? -3.002 4.997 -30.877 1.00 74.31 193 LEU A CA 1
ATOM 1438 C C . LEU A 1 193 ? -3.854 6.125 -30.291 1.00 74.31 193 LEU A C 1
ATOM 1440 O O . LEU A 1 193 ? -4.993 6.340 -30.695 1.00 74.31 193 LEU A O 1
ATOM 1444 N N . ASP A 1 194 ? -3.274 6.855 -29.341 1.00 78.75 194 ASP A N 1
ATOM 1445 C CA . ASP A 1 194 ? -3.871 8.079 -28.813 1.00 78.75 194 ASP A CA 1
ATOM 1446 C C . ASP A 1 194 ? -4.023 9.126 -29.941 1.00 78.75 194 ASP A C 1
ATOM 1448 O O . ASP A 1 194 ? -3.077 9.298 -30.721 1.0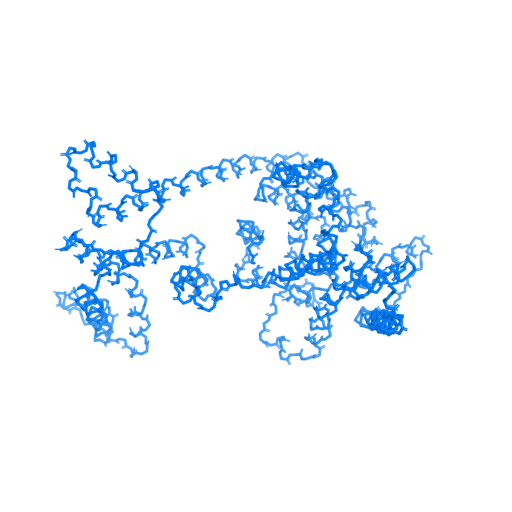0 78.75 194 ASP A O 1
ATOM 1452 N N . PRO A 1 195 ? -5.148 9.864 -30.022 1.00 83.06 195 PRO A N 1
ATOM 1453 C CA . PRO A 1 195 ? -5.358 10.895 -31.041 1.00 83.06 195 PRO A CA 1
ATOM 1454 C C . PRO A 1 195 ? -4.228 11.931 -31.125 1.00 83.06 195 PRO A C 1
ATOM 1456 O O . PRO A 1 195 ? -3.907 12.415 -32.206 1.00 83.06 195 PRO A O 1
ATOM 1459 N N . ALA A 1 196 ? -3.558 12.240 -30.010 1.00 83.56 196 ALA A N 1
ATOM 1460 C CA . ALA A 1 196 ? -2.426 13.161 -29.991 1.00 83.56 196 ALA A CA 1
ATOM 1461 C C . ALA A 1 196 ? -1.213 12.643 -30.784 1.00 83.56 196 ALA A C 1
ATOM 1463 O O . ALA A 1 196 ? -0.388 13.441 -31.236 1.00 83.56 196 ALA A O 1
ATOM 1464 N N . VAL A 1 197 ? -1.072 11.323 -30.934 1.00 84.19 197 VAL A N 1
ATOM 1465 C CA . VAL A 1 197 ? -0.010 10.693 -31.730 1.00 84.19 197 VAL A CA 1
ATOM 1466 C C . VAL A 1 197 ? -0.334 10.776 -33.215 1.00 84.19 197 VAL A C 1
ATOM 1468 O O . VAL A 1 197 ? 0.567 11.045 -34.013 1.00 84.19 197 VAL A O 1
ATOM 1471 N N . ASP A 1 198 ? -1.600 10.600 -33.584 1.00 83.81 198 ASP A N 1
ATOM 1472 C CA . ASP A 1 198 ? -2.054 10.756 -34.967 1.00 83.81 198 ASP A CA 1
ATOM 1473 C C . ASP A 1 198 ? -1.919 12.219 -35.412 1.00 83.81 198 ASP A C 1
ATOM 1475 O O . ASP A 1 198 ? -1.210 12.496 -36.379 1.00 83.81 198 ASP A O 1
ATOM 1479 N N . ASP A 1 199 ? -2.403 13.165 -34.604 1.00 87.06 199 ASP A N 1
ATOM 1480 C CA . ASP A 1 199 ? -2.210 14.604 -34.819 1.00 87.06 199 ASP A CA 1
ATOM 1481 C C . ASP A 1 199 ? -0.728 14.986 -34.967 1.00 87.06 199 ASP A C 1
ATOM 1483 O O . ASP A 1 199 ? -0.350 15.797 -35.818 1.00 87.06 199 ASP A O 1
ATOM 1487 N N . ALA A 1 200 ? 0.140 14.437 -34.109 1.00 86.62 200 ALA A N 1
ATOM 1488 C CA . ALA A 1 200 ? 1.575 14.699 -34.169 1.00 86.62 200 ALA A CA 1
ATOM 1489 C C . ALA A 1 200 ? 2.209 14.112 -35.437 1.00 86.62 200 ALA A C 1
ATOM 1491 O O . ALA A 1 200 ? 3.099 14.737 -36.018 1.00 86.62 200 ALA A O 1
ATOM 1492 N N . SER A 1 201 ? 1.747 12.939 -35.873 1.00 85.62 201 SER A N 1
ATOM 1493 C CA . SER A 1 201 ? 2.204 12.288 -37.102 1.00 85.62 201 SER A CA 1
ATOM 1494 C C . SER A 1 201 ? 1.808 13.093 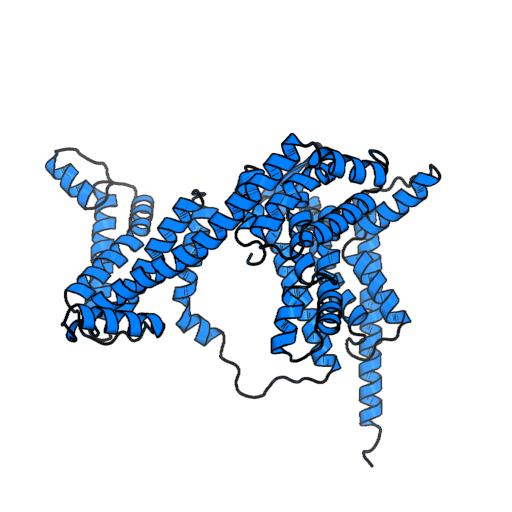-38.333 1.00 85.62 201 SER A C 1
ATOM 1496 O O . SER A 1 201 ? 2.662 13.355 -39.181 1.00 85.62 201 SER A O 1
ATOM 1498 N N . ASP A 1 202 ? 0.567 13.566 -38.392 1.00 85.44 202 ASP A N 1
ATOM 1499 C CA . ASP A 1 202 ? 0.058 14.382 -39.494 1.00 85.44 202 ASP A CA 1
ATOM 1500 C C . ASP A 1 202 ? 0.786 15.724 -39.579 1.00 85.44 202 ASP A C 1
ATOM 1502 O O . ASP A 1 202 ? 1.258 16.120 -40.649 1.00 85.44 202 ASP A O 1
ATOM 1506 N N . ARG A 1 203 ? 0.984 16.399 -38.438 1.00 87.19 203 ARG A N 1
ATOM 1507 C CA . ARG A 1 203 ? 1.767 17.646 -38.384 1.00 87.19 203 ARG A CA 1
ATOM 1508 C C . ARG A 1 203 ? 3.212 17.425 -38.820 1.00 87.19 203 ARG A C 1
ATOM 1510 O O . ARG A 1 203 ? 3.734 18.217 -39.602 1.00 87.19 203 ARG A O 1
ATOM 1517 N N . ALA A 1 204 ? 3.865 16.362 -38.349 1.00 86.50 204 ALA A N 1
ATOM 1518 C CA . ALA A 1 204 ? 5.244 16.057 -38.725 1.00 86.50 204 ALA A CA 1
ATOM 1519 C C . ALA A 1 204 ? 5.370 15.716 -40.221 1.00 86.50 204 ALA A C 1
ATOM 1521 O O . ALA A 1 204 ? 6.294 16.187 -40.886 1.00 86.50 204 ALA A O 1
ATOM 1522 N N . ALA A 1 205 ? 4.424 14.951 -40.773 1.00 86.56 205 ALA A N 1
ATOM 1523 C CA . ALA A 1 205 ? 4.360 14.640 -42.199 1.00 86.56 205 ALA A CA 1
ATOM 1524 C C . ALA A 1 205 ? 4.127 15.899 -43.056 1.00 86.56 205 ALA A C 1
ATOM 1526 O O . ALA A 1 205 ? 4.752 16.043 -44.111 1.00 86.56 205 ALA A O 1
ATOM 1527 N N . GLY A 1 206 ? 3.289 16.824 -42.576 1.00 85.44 206 GLY A N 1
ATOM 1528 C CA . GLY A 1 206 ? 3.038 18.123 -43.203 1.00 85.44 206 GLY A CA 1
ATOM 1529 C C . GLY A 1 206 ? 4.270 19.031 -43.212 1.00 85.44 206 GLY A C 1
ATOM 1530 O O . GLY A 1 206 ? 4.617 19.574 -44.257 1.00 85.44 206 GLY A O 1
ATOM 1531 N N . VAL A 1 207 ? 4.995 19.133 -42.091 1.00 87.88 207 VAL A N 1
ATOM 1532 C CA . VAL A 1 207 ? 6.257 19.901 -42.001 1.00 87.88 207 VAL A CA 1
ATOM 1533 C C . VAL A 1 207 ? 7.336 19.335 -42.930 1.00 87.88 207 VAL A C 1
ATOM 1535 O O . VAL A 1 207 ? 8.119 20.088 -43.504 1.00 87.88 207 VAL A O 1
ATOM 1538 N N . LEU A 1 208 ? 7.370 18.014 -43.114 1.00 86.19 208 LEU A N 1
ATOM 1539 C CA . LEU A 1 208 ? 8.289 17.341 -44.038 1.00 86.19 208 LEU A CA 1
ATOM 1540 C C . LEU A 1 208 ? 7.826 17.386 -45.506 1.00 86.19 208 LEU A C 1
ATOM 1542 O O . LEU A 1 208 ? 8.489 16.793 -46.361 1.00 86.19 208 LEU A O 1
ATOM 1546 N N . SER A 1 209 ? 6.699 18.043 -45.804 1.00 83.25 209 SER A N 1
ATOM 1547 C CA . SER A 1 209 ? 6.068 18.102 -47.131 1.00 83.25 209 SER A CA 1
ATOM 1548 C C . SER A 1 209 ? 5.841 16.716 -47.756 1.00 83.25 209 SER A C 1
ATOM 1550 O O . SER A 1 209 ? 5.954 16.531 -48.970 1.00 83.25 209 SER A O 1
ATOM 1552 N N . ARG A 1 210 ? 5.572 15.702 -46.923 1.00 84.31 210 ARG A N 1
ATOM 1553 C CA . ARG A 1 210 ? 5.424 14.296 -47.327 1.00 84.31 210 ARG A CA 1
ATOM 1554 C C . ARG A 1 210 ? 4.213 13.665 -46.646 1.00 84.31 210 ARG A C 1
ATOM 1556 O O . ARG A 1 210 ? 4.353 12.827 -45.760 1.00 84.31 210 ARG A O 1
ATOM 1563 N N . GLU A 1 211 ? 3.020 13.985 -47.137 1.00 79.69 211 GLU A N 1
ATOM 1564 C CA . GLU A 1 211 ? 1.739 13.487 -46.600 1.00 79.69 211 GLU A CA 1
ATOM 1565 C C . GLU A 1 211 ? 1.632 11.951 -46.580 1.00 79.69 211 GLU A C 1
ATOM 1567 O O . GLU A 1 211 ? 1.007 11.370 -45.700 1.00 79.69 211 GLU A O 1
ATOM 1572 N N . ARG A 1 212 ? 2.332 11.250 -47.485 1.00 80.00 212 ARG A N 1
ATOM 1573 C CA . ARG A 1 212 ? 2.394 9.775 -47.487 1.00 80.00 212 ARG A CA 1
ATOM 1574 C C . ARG A 1 212 ? 3.061 9.170 -46.243 1.00 80.00 212 ARG A C 1
ATOM 1576 O O . ARG A 1 212 ? 2.984 7.954 -46.072 1.00 80.00 212 ARG A O 1
ATOM 1583 N N . LEU A 1 213 ? 3.755 9.964 -45.423 1.00 80.06 213 LEU A N 1
ATOM 1584 C CA . LEU A 1 213 ? 4.355 9.502 -44.169 1.00 80.06 213 LEU A CA 1
ATOM 1585 C C . LEU A 1 213 ? 3.330 9.379 -43.039 1.00 80.06 213 LEU A C 1
ATOM 1587 O O . LEU A 1 213 ? 3.516 8.517 -42.187 1.00 80.06 213 LEU A O 1
ATOM 1591 N N . ALA A 1 214 ? 2.236 10.147 -43.068 1.00 75.19 214 ALA A N 1
ATOM 1592 C CA . ALA A 1 214 ? 1.173 10.070 -42.062 1.00 75.19 214 ALA A CA 1
ATOM 1593 C C . ALA A 1 214 ? 0.596 8.648 -41.944 1.00 75.19 214 ALA A C 1
ATOM 1595 O O . ALA A 1 214 ? 0.458 8.098 -40.856 1.00 75.19 214 ALA A O 1
ATOM 1596 N N . ASN A 1 215 ? 0.392 7.990 -43.089 1.00 78.62 215 ASN A N 1
ATOM 1597 C CA . ASN A 1 215 ? -0.139 6.626 -43.167 1.00 78.62 215 ASN A CA 1
ATOM 1598 C C . ASN A 1 215 ? 0.937 5.525 -43.084 1.00 78.62 215 ASN A C 1
ATOM 1600 O O . ASN A 1 215 ? 0.635 4.347 -43.278 1.00 78.62 215 ASN A O 1
ATOM 1604 N N . ASN A 1 216 ? 2.206 5.875 -42.847 1.00 84.75 216 ASN A N 1
ATOM 1605 C CA . ASN A 1 216 ? 3.290 4.901 -42.737 1.00 84.75 216 ASN A CA 1
ATOM 1606 C C . ASN A 1 216 ? 3.352 4.342 -41.307 1.00 84.75 216 ASN A C 1
ATOM 1608 O O . ASN A 1 216 ? 3.587 5.079 -40.349 1.00 84.75 216 ASN A O 1
ATOM 1612 N N . ARG A 1 217 ? 3.203 3.019 -41.162 1.00 84.81 217 ARG A N 1
ATOM 1613 C CA . ARG A 1 217 ? 3.212 2.327 -39.863 1.00 84.81 217 ARG A CA 1
ATOM 1614 C C . ARG A 1 217 ? 4.507 2.552 -39.080 1.00 84.81 217 ARG A C 1
ATOM 1616 O O . ARG A 1 217 ? 4.453 2.805 -37.882 1.00 84.81 217 ARG A O 1
ATOM 1623 N N . ALA A 1 218 ? 5.664 2.499 -39.743 1.00 85.50 218 ALA A N 1
ATOM 1624 C CA . ALA A 1 218 ? 6.957 2.729 -39.096 1.00 85.50 218 ALA A CA 1
ATOM 1625 C C . ALA A 1 218 ? 7.083 4.176 -38.597 1.00 85.50 218 ALA A C 1
ATOM 1627 O O . ALA A 1 218 ? 7.600 4.415 -37.507 1.00 85.50 218 ALA A O 1
ATOM 1628 N N . PHE A 1 219 ? 6.568 5.132 -39.377 1.00 86.19 219 PHE A N 1
ATOM 1629 C CA . P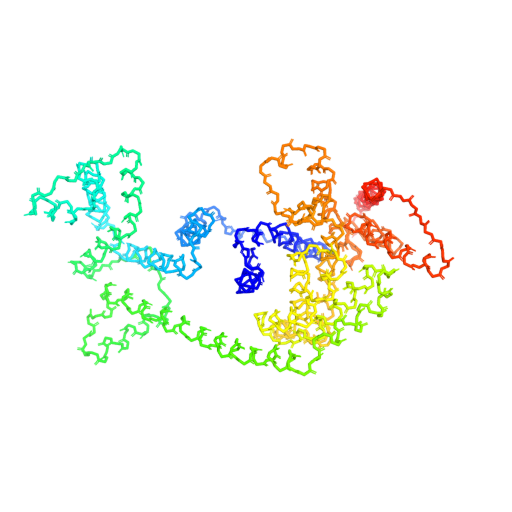HE A 1 219 ? 6.552 6.540 -38.993 1.00 86.19 219 PHE A CA 1
ATOM 1630 C C . PHE A 1 219 ? 5.645 6.772 -37.780 1.00 86.19 219 PHE A C 1
ATOM 1632 O O . PHE A 1 219 ? 6.105 7.366 -36.812 1.00 86.19 219 PHE A O 1
ATOM 1639 N N . ARG A 1 220 ? 4.426 6.212 -37.774 1.00 84.75 220 ARG A N 1
ATOM 1640 C CA . ARG A 1 220 ? 3.486 6.287 -36.636 1.00 84.75 220 ARG A CA 1
ATOM 1641 C C . ARG A 1 220 ? 4.026 5.645 -35.353 1.00 84.75 220 ARG A C 1
ATOM 1643 O O . ARG A 1 220 ? 3.830 6.172 -34.264 1.00 84.75 220 ARG A O 1
ATOM 1650 N N . VAL A 1 221 ? 4.740 4.521 -35.453 1.00 85.25 221 VAL A N 1
ATOM 1651 C CA . VAL A 1 221 ? 5.420 3.923 -34.285 1.00 85.25 221 VAL A CA 1
ATOM 1652 C C . VAL A 1 221 ? 6.552 4.827 -33.795 1.00 85.25 221 VAL A C 1
ATOM 1654 O O . VAL A 1 221 ? 6.710 5.020 -32.592 1.00 85.25 221 VAL A O 1
ATOM 1657 N N . GLY A 1 222 ? 7.328 5.418 -34.706 1.00 87.50 222 GLY A N 1
ATOM 1658 C CA . GLY A 1 222 ? 8.382 6.366 -34.349 1.00 87.50 222 GLY A CA 1
ATOM 1659 C C . GLY A 1 222 ? 7.841 7.611 -33.641 1.00 87.50 222 GLY A C 1
ATOM 1660 O O . GLY A 1 222 ? 8.359 7.998 -32.593 1.00 87.50 222 GLY A O 1
ATOM 1661 N N . THR A 1 223 ? 6.770 8.212 -34.164 1.00 87.00 223 THR A N 1
ATOM 1662 C CA . THR A 1 223 ? 6.111 9.368 -33.540 1.00 87.00 223 THR A CA 1
ATOM 1663 C C . THR A 1 223 ? 5.483 9.006 -32.201 1.00 87.00 223 THR A C 1
ATOM 1665 O O . THR A 1 223 ? 5.629 9.778 -31.255 1.00 87.00 223 THR A O 1
ATOM 1668 N N . PHE A 1 224 ? 4.879 7.818 -32.074 1.00 86.69 224 PHE A N 1
ATOM 1669 C CA . PHE A 1 224 ? 4.416 7.289 -30.792 1.00 86.69 224 PHE A CA 1
ATOM 1670 C C . PHE A 1 224 ? 5.548 7.251 -29.759 1.00 86.69 224 PHE A C 1
ATOM 1672 O O . PHE A 1 224 ? 5.395 7.802 -28.672 1.00 86.69 224 PHE A O 1
ATOM 1679 N N . VAL A 1 225 ? 6.697 6.649 -30.096 1.00 85.75 225 VAL A N 1
ATOM 1680 C CA . VAL A 1 225 ? 7.839 6.531 -29.172 1.00 85.75 225 VAL A CA 1
ATOM 1681 C C . VAL A 1 225 ? 8.334 7.909 -28.746 1.00 85.75 225 VAL A C 1
ATOM 1683 O O . VAL A 1 225 ? 8.505 8.158 -27.555 1.00 85.75 225 VAL A O 1
ATOM 1686 N N . VAL A 1 226 ? 8.508 8.836 -29.690 1.00 88.19 226 VAL A N 1
ATOM 1687 C CA . VAL A 1 226 ? 8.933 10.209 -29.377 1.00 88.19 226 VAL A CA 1
ATOM 1688 C C . VAL A 1 226 ? 7.913 10.910 -28.482 1.00 88.19 226 VAL A C 1
ATOM 1690 O O . VAL A 1 226 ? 8.297 11.583 -27.527 1.00 88.19 226 VAL A O 1
ATOM 1693 N N . LYS A 1 227 ? 6.613 10.739 -28.744 1.00 87.50 227 LYS A N 1
ATOM 1694 C CA . LYS A 1 227 ? 5.567 11.386 -27.951 1.00 87.50 227 LYS A CA 1
ATOM 1695 C C . LYS A 1 227 ? 5.446 10.790 -26.550 1.00 87.50 227 LYS A C 1
ATOM 1697 O O . LYS A 1 227 ? 5.262 11.535 -25.589 1.00 87.50 227 LYS A O 1
ATOM 1702 N N . ALA A 1 228 ? 5.620 9.478 -26.425 1.00 84.31 228 ALA A N 1
ATOM 1703 C CA . ALA A 1 228 ? 5.704 8.790 -25.145 1.00 84.31 228 ALA A CA 1
ATOM 1704 C C . ALA A 1 228 ? 6.928 9.256 -24.338 1.00 84.31 228 ALA A C 1
ATOM 1706 O O . ALA A 1 228 ? 6.799 9.521 -23.145 1.00 84.31 228 ALA A O 1
ATOM 1707 N N . LEU A 1 229 ? 8.089 9.436 -24.983 1.00 86.44 229 LEU A N 1
ATOM 1708 C CA . LEU A 1 229 ? 9.287 9.998 -24.349 1.00 86.44 229 LEU A CA 1
ATOM 1709 C C . LEU A 1 229 ? 9.091 11.464 -23.927 1.00 86.44 229 LEU A C 1
ATOM 1711 O O . LEU A 1 229 ? 9.506 11.822 -22.832 1.00 86.44 229 LEU A O 1
ATOM 1715 N N . ASP A 1 230 ? 8.425 12.298 -24.734 1.00 87.19 230 ASP A N 1
ATOM 1716 C CA . ASP A 1 230 ? 8.053 13.679 -24.371 1.00 87.19 230 ASP A CA 1
ATOM 1717 C C . ASP A 1 230 ? 7.117 13.704 -23.149 1.00 87.19 230 ASP A C 1
ATOM 1719 O O . ASP A 1 230 ? 7.358 14.443 -22.194 1.00 87.19 230 ASP A O 1
ATOM 1723 N N . GLY A 1 231 ? 6.084 12.854 -23.125 1.00 82.38 231 GLY A N 1
ATOM 1724 C CA . GLY A 1 231 ? 5.192 12.708 -21.969 1.00 82.38 231 GLY A CA 1
ATOM 1725 C C . GLY A 1 231 ? 5.927 12.226 -20.712 1.00 82.38 231 GLY A C 1
ATOM 1726 O O . GLY A 1 231 ? 5.781 12.807 -19.632 1.00 82.38 231 GLY A O 1
ATOM 1727 N N . GLY A 1 232 ? 6.780 11.210 -20.862 1.00 80.19 232 GLY A N 1
ATOM 1728 C CA . GLY A 1 232 ? 7.646 10.703 -19.799 1.00 80.19 232 GLY A CA 1
ATOM 1729 C C . GLY A 1 232 ? 8.598 11.774 -19.264 1.00 80.19 232 GLY A C 1
ATOM 1730 O O . GLY A 1 232 ? 8.675 11.975 -18.057 1.00 80.19 232 GLY A O 1
ATOM 1731 N N . ALA A 1 233 ? 9.255 12.534 -20.141 1.00 84.00 233 ALA A N 1
ATOM 1732 C CA . ALA A 1 233 ? 10.149 13.620 -19.754 1.00 84.00 233 ALA A CA 1
ATOM 1733 C C . ALA A 1 233 ? 9.405 14.723 -18.988 1.00 84.00 233 ALA A C 1
ATOM 1735 O O . ALA A 1 233 ? 9.866 15.131 -17.928 1.00 84.00 233 ALA A O 1
ATOM 1736 N N . ARG A 1 234 ? 8.226 15.157 -19.457 1.00 79.38 234 ARG A N 1
ATOM 1737 C CA . ARG A 1 234 ? 7.412 16.183 -18.773 1.00 79.38 234 ARG A CA 1
ATOM 1738 C C . ARG A 1 234 ? 7.009 15.760 -17.364 1.00 79.38 234 ARG A C 1
ATOM 1740 O O . ARG A 1 234 ? 7.146 16.545 -16.426 1.00 79.38 234 ARG A O 1
ATOM 1747 N N . THR A 1 235 ? 6.531 14.525 -17.214 1.00 69.94 235 THR A N 1
ATOM 1748 C CA . THR A 1 235 ? 6.161 13.980 -15.898 1.00 69.94 235 THR A CA 1
ATOM 1749 C C . THR A 1 235 ? 7.386 13.812 -14.995 1.00 69.94 235 THR A C 1
ATOM 1751 O O . THR A 1 235 ? 7.345 14.222 -13.835 1.00 69.94 235 THR A O 1
ATOM 1754 N N . ALA A 1 236 ? 8.506 13.315 -15.528 1.00 73.69 236 ALA A N 1
ATOM 1755 C CA . ALA A 1 236 ? 9.759 13.173 -14.793 1.00 73.69 236 ALA A CA 1
ATOM 1756 C C . ALA A 1 236 ? 10.332 14.524 -14.344 1.00 73.69 236 ALA A C 1
ATOM 1758 O O . ALA A 1 236 ? 10.765 14.638 -13.203 1.00 73.69 236 ALA A O 1
ATOM 1759 N N . THR A 1 237 ? 10.298 15.568 -15.181 1.00 76.88 237 THR A N 1
ATOM 1760 C CA . THR A 1 237 ? 10.773 16.912 -14.810 1.00 76.88 237 THR A CA 1
ATOM 1761 C C . THR A 1 237 ? 10.027 17.448 -13.592 1.00 76.88 237 THR A C 1
ATOM 1763 O O . THR A 1 237 ? 10.667 17.956 -12.673 1.00 76.88 237 THR A O 1
ATOM 1766 N N . ALA A 1 238 ? 8.699 17.291 -13.536 1.00 64.56 238 ALA A N 1
ATOM 1767 C CA . ALA A 1 238 ? 7.918 17.705 -12.372 1.00 64.56 238 ALA A CA 1
ATOM 1768 C C . ALA A 1 238 ? 8.362 16.970 -11.093 1.00 64.56 238 ALA A C 1
ATOM 1770 O O . ALA A 1 238 ? 8.540 17.600 -10.051 1.00 64.56 238 ALA A O 1
ATOM 1771 N N . VAL A 1 239 ? 8.614 15.657 -11.182 1.00 59.16 239 VAL A N 1
ATOM 1772 C CA . VAL A 1 239 ? 9.115 14.850 -10.055 1.00 59.16 239 VAL A CA 1
ATOM 1773 C C . VAL A 1 239 ? 10.533 15.262 -9.654 1.00 59.16 239 VAL A C 1
ATOM 1775 O O . VAL A 1 239 ? 10.788 15.442 -8.469 1.00 59.16 239 VAL A O 1
ATOM 1778 N N . VAL A 1 240 ? 11.445 15.460 -10.609 1.00 75.81 240 VAL A N 1
ATOM 1779 C CA . VAL A 1 240 ? 12.840 15.856 -10.345 1.00 75.81 240 VAL A CA 1
ATOM 1780 C C . VAL A 1 240 ? 12.902 17.212 -9.651 1.00 75.81 240 VAL A C 1
ATOM 1782 O O . VAL A 1 240 ? 13.599 17.341 -8.649 1.00 75.81 240 VAL A O 1
ATOM 1785 N N . VAL A 1 241 ? 12.152 18.209 -10.133 1.00 74.88 241 VAL A N 1
ATOM 1786 C CA . VAL A 1 241 ? 12.093 19.536 -9.499 1.00 74.88 241 VAL A CA 1
ATOM 1787 C C . VAL A 1 241 ? 11.532 19.429 -8.082 1.00 74.88 241 VAL A C 1
ATOM 1789 O O . VAL A 1 241 ? 12.099 20.007 -7.156 1.00 74.88 241 VAL A O 1
ATOM 1792 N N . ALA A 1 242 ? 10.464 18.649 -7.895 1.00 61.03 242 ALA A N 1
ATOM 1793 C CA . ALA A 1 242 ? 9.865 18.431 -6.584 1.00 61.03 242 ALA A CA 1
ATOM 1794 C C . ALA A 1 242 ? 10.833 17.737 -5.612 1.00 61.03 242 ALA A C 1
ATOM 1796 O O . ALA A 1 242 ? 10.974 18.193 -4.485 1.00 61.03 242 ALA A O 1
ATOM 1797 N N . VAL A 1 243 ? 11.539 16.685 -6.041 1.00 65.19 243 VAL A N 1
ATOM 1798 C CA . VAL A 1 243 ? 12.524 15.961 -5.217 1.00 65.19 243 VAL A CA 1
ATOM 1799 C C . VAL A 1 243 ? 13.751 16.826 -4.921 1.00 65.19 243 VAL A C 1
ATOM 1801 O O . VAL A 1 243 ? 14.220 16.831 -3.787 1.00 65.19 243 VAL A O 1
ATOM 1804 N N . ALA A 1 244 ? 14.243 17.602 -5.891 1.00 73.69 244 ALA A N 1
ATOM 1805 C CA . ALA A 1 244 ? 15.364 18.518 -5.688 1.00 73.69 244 ALA A CA 1
ATOM 1806 C C . ALA A 1 244 ? 15.022 19.617 -4.669 1.00 73.69 244 ALA A C 1
ATOM 1808 O O . ALA A 1 244 ? 15.807 19.877 -3.758 1.00 73.69 244 ALA A O 1
ATOM 1809 N N . ALA A 1 245 ? 13.833 20.221 -4.776 1.00 69.88 245 ALA A N 1
ATOM 1810 C CA . ALA A 1 245 ? 13.343 21.189 -3.798 1.00 69.88 245 ALA A CA 1
ATOM 1811 C C . ALA A 1 245 ? 13.092 20.535 -2.431 1.00 69.88 245 ALA A C 1
ATOM 1813 O O . ALA A 1 245 ? 13.474 21.087 -1.399 1.00 69.88 245 ALA A O 1
ATOM 1814 N N . ALA A 1 246 ? 12.506 19.334 -2.422 1.00 60.19 246 ALA A N 1
ATOM 1815 C CA . ALA A 1 246 ? 12.256 18.573 -1.209 1.00 60.19 246 ALA A CA 1
ATOM 1816 C C . ALA A 1 246 ? 13.551 18.218 -0.488 1.00 60.19 246 ALA A C 1
ATOM 1818 O O . ALA A 1 246 ? 13.584 18.362 0.719 1.00 60.19 246 ALA A O 1
ATOM 1819 N N . GLY A 1 247 ? 14.620 17.818 -1.185 1.00 66.56 247 GLY A N 1
ATOM 1820 C CA . GLY A 1 247 ? 15.901 17.434 -0.580 1.00 66.56 247 GLY A CA 1
ATOM 1821 C C . GLY A 1 247 ? 16.577 18.551 0.226 1.00 66.56 247 GLY A C 1
ATOM 1822 O O . GLY A 1 247 ? 17.260 18.272 1.213 1.00 66.56 247 GLY A O 1
ATOM 1823 N N . VAL A 1 248 ? 16.322 19.819 -0.120 1.00 78.50 248 VAL A N 1
ATOM 1824 C CA . VAL A 1 248 ? 16.771 20.973 0.678 1.00 78.50 248 VAL A CA 1
ATOM 1825 C C . VAL A 1 248 ? 16.134 20.957 2.069 1.00 78.50 248 VAL A C 1
ATOM 1827 O O . VAL A 1 248 ? 16.786 21.339 3.037 1.00 78.50 248 VAL A O 1
ATOM 1830 N N . ILE A 1 249 ? 14.896 20.473 2.198 1.00 70.44 249 ILE A N 1
ATOM 1831 C CA . ILE A 1 249 ? 14.150 20.469 3.460 1.00 70.44 249 ILE A CA 1
ATOM 1832 C C . ILE A 1 249 ? 14.807 19.533 4.493 1.00 70.44 249 ILE A C 1
ATOM 1834 O O . ILE A 1 249 ? 15.218 20.055 5.528 1.00 70.44 249 ILE A O 1
ATOM 1838 N N . PRO A 1 250 ? 15.026 18.218 4.252 1.00 63.03 250 PRO A N 1
ATOM 1839 C CA . PRO A 1 250 ? 15.827 17.376 5.140 1.00 63.03 250 PRO A CA 1
ATOM 1840 C C . PRO A 1 250 ? 17.224 17.935 5.404 1.00 63.03 250 PRO A C 1
ATOM 1842 O O . PRO A 1 250 ? 17.703 17.832 6.529 1.00 63.03 250 PRO A O 1
ATOM 1845 N N . GLY A 1 251 ? 17.870 18.559 4.409 1.00 69.56 251 GLY A N 1
ATOM 1846 C CA . GLY A 1 251 ? 19.181 19.191 4.583 1.00 69.56 251 GLY A CA 1
ATOM 1847 C C . GLY A 1 251 ? 19.159 20.327 5.612 1.00 69.56 251 GLY A C 1
ATOM 1848 O O . GLY A 1 251 ? 19.939 20.326 6.563 1.00 69.56 251 GLY A O 1
ATOM 1849 N N . VAL A 1 252 ? 18.219 21.267 5.480 1.00 78.50 252 VAL A N 1
ATOM 1850 C CA . VAL A 1 252 ? 18.027 22.375 6.430 1.00 78.50 252 VAL A CA 1
ATOM 1851 C C . VAL A 1 252 ? 17.560 21.858 7.789 1.00 78.50 252 VAL A C 1
ATOM 1853 O O . VAL A 1 252 ? 18.028 22.337 8.818 1.00 78.50 252 VAL A O 1
ATOM 1856 N N . ILE A 1 253 ? 16.677 20.861 7.831 1.00 70.38 253 ILE A N 1
ATOM 1857 C CA . ILE A 1 253 ? 16.200 20.234 9.074 1.00 70.38 253 ILE A CA 1
ATOM 1858 C C . ILE A 1 253 ? 17.344 19.539 9.817 1.00 70.38 253 ILE A C 1
ATOM 1860 O O . ILE A 1 253 ? 17.446 19.666 11.039 1.00 70.38 253 ILE A O 1
ATOM 1864 N N . GLY A 1 254 ? 18.217 18.844 9.087 1.00 67.69 254 GLY A N 1
ATOM 1865 C CA . GLY A 1 254 ? 19.395 18.183 9.635 1.00 67.69 254 GLY A CA 1
ATOM 1866 C C . GLY A 1 254 ? 20.384 19.177 10.241 1.00 67.69 254 GLY A C 1
ATOM 1867 O O . GLY A 1 254 ? 20.856 18.960 11.353 1.00 67.69 254 GLY A O 1
ATOM 1868 N N . VAL A 1 255 ? 20.644 20.298 9.558 1.00 80.62 255 VAL A N 1
ATOM 1869 C CA . VAL A 1 255 ? 21.577 21.336 10.039 1.00 80.62 255 VAL A CA 1
ATOM 1870 C C . VAL A 1 255 ? 20.966 22.212 11.142 1.00 80.62 255 VAL A C 1
ATOM 1872 O O . VAL A 1 255 ? 21.670 22.619 12.060 1.00 80.62 255 VAL A O 1
ATOM 1875 N N . SER A 1 256 ? 19.660 22.493 11.090 1.00 84.50 256 SER A N 1
ATOM 1876 C CA . SER A 1 256 ? 18.958 23.309 12.099 1.00 84.50 256 SER A CA 1
ATOM 1877 C C . SER A 1 256 ? 18.673 22.567 13.406 1.00 84.50 256 SER A C 1
ATOM 1879 O O . SER A 1 256 ? 18.325 23.201 14.400 1.00 84.50 256 SER A O 1
ATOM 1881 N N . GLY A 1 257 ? 18.780 21.235 13.416 1.00 77.19 257 GLY A N 1
ATOM 1882 C CA . GLY A 1 257 ? 18.450 20.398 14.572 1.00 77.19 257 GLY A CA 1
ATOM 1883 C C . GLY A 1 257 ? 16.947 20.186 14.794 1.00 77.19 257 GLY A C 1
ATOM 1884 O O . GLY A 1 257 ? 16.571 19.461 15.714 1.00 77.19 257 GLY A O 1
ATOM 1885 N N . LEU A 1 258 ? 16.079 20.743 13.937 1.00 77.56 258 LEU A N 1
ATOM 1886 C CA . LEU A 1 258 ? 14.620 20.634 14.065 1.00 77.56 258 LEU A CA 1
ATOM 1887 C C . LEU A 1 258 ? 14.117 19.184 14.027 1.00 77.56 258 LEU A C 1
ATOM 1889 O O . LEU A 1 258 ? 13.186 18.849 14.755 1.00 77.56 258 LEU A O 1
ATOM 1893 N N . GLY A 1 259 ? 14.733 18.318 13.215 1.00 74.19 259 GLY A N 1
ATOM 1894 C CA . GLY A 1 259 ? 14.346 16.906 13.097 1.00 74.19 259 GLY A CA 1
ATOM 1895 C C . GLY A 1 259 ? 14.543 16.152 14.417 1.00 74.19 259 GLY A C 1
ATOM 1896 O O . GLY A 1 259 ? 13.564 15.676 15.000 1.00 74.19 259 GLY A O 1
ATOM 1897 N N . PRO A 1 260 ? 15.781 16.110 14.952 1.00 76.19 260 PRO A N 1
ATOM 1898 C CA . PRO A 1 260 ? 16.055 15.557 16.275 1.00 76.19 260 PRO A CA 1
ATOM 1899 C C . PRO A 1 260 ? 15.211 16.185 17.389 1.00 76.19 260 PRO A C 1
ATOM 1901 O O . PRO A 1 260 ? 14.723 15.453 18.249 1.00 76.19 260 PRO A O 1
ATOM 1904 N N . SER A 1 261 ? 14.989 17.505 17.367 1.00 83.94 261 SER A N 1
ATOM 1905 C CA . SER A 1 261 ? 14.157 18.192 18.361 1.00 83.94 261 SER A CA 1
ATOM 1906 C C . SER A 1 261 ? 12.698 17.743 18.317 1.00 83.94 261 SER A C 1
ATOM 1908 O O . SER A 1 261 ? 12.154 17.397 19.361 1.00 83.94 261 SER A O 1
ATOM 1910 N N . LEU A 1 262 ? 12.068 17.686 17.138 1.00 84.00 262 LEU A N 1
ATOM 1911 C CA . LEU A 1 262 ? 10.679 17.233 17.011 1.00 84.00 262 LEU A CA 1
ATOM 1912 C C . LEU A 1 262 ? 10.538 15.760 17.408 1.00 84.00 262 LEU A C 1
ATOM 1914 O O . LEU A 1 262 ? 9.644 15.407 18.176 1.00 84.00 262 LEU A O 1
ATOM 1918 N N . THR A 1 263 ? 11.466 14.919 16.947 1.00 83.31 263 THR A N 1
ATOM 1919 C CA . THR A 1 263 ? 11.564 13.515 17.359 1.00 83.31 263 THR A CA 1
ATOM 1920 C C . THR A 1 263 ? 11.651 13.390 18.884 1.00 83.31 263 THR A C 1
ATOM 1922 O O . THR A 1 263 ? 10.964 12.564 19.485 1.00 83.31 263 THR A O 1
ATOM 1925 N N . GLN A 1 264 ? 12.473 14.219 19.529 1.00 85.50 264 GLN A N 1
ATOM 1926 C CA . GLN A 1 264 ? 12.656 14.186 20.975 1.00 85.50 264 GLN A CA 1
ATOM 1927 C C . GLN A 1 264 ? 11.424 14.691 21.730 1.00 85.50 264 GLN A C 1
ATOM 1929 O O . GLN A 1 264 ? 11.065 14.093 22.740 1.00 85.50 264 GLN A O 1
ATOM 1934 N N . VAL A 1 265 ? 10.757 15.739 21.236 1.00 89.00 265 VAL A N 1
ATOM 1935 C CA . VAL A 1 265 ? 9.503 16.249 21.809 1.00 89.00 265 VAL A CA 1
ATOM 1936 C C . VAL A 1 265 ? 8.424 15.175 21.762 1.00 89.00 265 VAL A C 1
ATOM 1938 O O . VAL A 1 265 ? 7.802 14.912 22.785 1.00 89.00 265 VAL A O 1
ATOM 1941 N N . ILE A 1 266 ? 8.241 14.507 20.619 1.00 89.69 266 ILE A N 1
ATOM 1942 C CA . ILE A 1 266 ? 7.258 13.423 20.479 1.00 89.69 266 ILE A CA 1
ATOM 1943 C C . ILE A 1 266 ? 7.599 12.262 21.424 1.00 89.69 266 ILE A C 1
ATOM 1945 O O . ILE A 1 266 ? 6.731 11.793 22.161 1.00 89.69 266 ILE A O 1
ATOM 1949 N N . TYR A 1 267 ? 8.865 11.839 21.469 1.00 86.62 267 TYR A N 1
ATOM 1950 C CA . TYR A 1 267 ? 9.308 10.752 22.346 1.00 86.62 267 TYR A CA 1
ATOM 1951 C C . TYR A 1 267 ? 9.111 11.078 23.836 1.00 86.62 267 TYR A C 1
ATOM 1953 O O . TYR A 1 267 ? 8.582 10.262 24.590 1.00 86.62 267 TYR A O 1
ATOM 1961 N N . GLN A 1 268 ? 9.476 12.286 24.273 1.00 87.12 268 GLN A N 1
ATOM 1962 C CA . GLN A 1 268 ? 9.302 12.715 25.664 1.00 87.12 268 GLN A CA 1
ATOM 1963 C C . GLN A 1 268 ? 7.832 12.930 26.030 1.00 87.12 268 GLN A C 1
ATOM 1965 O O . GLN A 1 268 ? 7.410 12.480 27.093 1.00 87.12 268 GLN A O 1
ATOM 1970 N N . ALA A 1 269 ? 7.039 13.545 25.148 1.00 87.56 269 ALA A N 1
ATOM 1971 C CA . ALA A 1 269 ? 5.599 13.721 25.345 1.00 87.56 269 ALA A CA 1
ATOM 1972 C C . ALA A 1 269 ? 4.859 12.380 25.453 1.00 87.56 269 ALA A C 1
ATOM 1974 O O . ALA A 1 269 ? 3.826 12.297 26.112 1.00 87.56 269 ALA A O 1
ATOM 1975 N N . SER A 1 270 ? 5.415 11.324 24.857 1.00 86.06 270 SER A N 1
ATOM 1976 C CA . SER A 1 270 ? 4.869 9.967 24.940 1.00 86.06 270 SER A CA 1
ATOM 1977 C C . SER A 1 270 ? 5.227 9.236 26.235 1.00 86.06 270 SER A C 1
ATOM 1979 O O . SER A 1 270 ? 4.721 8.141 26.460 1.00 86.06 270 SER A O 1
ATOM 1981 N N . GLY A 1 271 ? 6.067 9.830 27.093 1.00 78.75 271 GLY A N 1
ATOM 1982 C CA . GLY A 1 271 ? 6.547 9.247 28.351 1.00 78.75 271 GLY A CA 1
ATOM 1983 C C . GLY A 1 271 ? 7.956 8.644 28.280 1.00 78.75 271 GLY A C 1
ATOM 1984 O O . GLY A 1 271 ? 8.377 7.962 29.215 1.00 78.75 271 GLY A O 1
ATOM 1985 N N . GLY A 1 272 ? 8.702 8.889 27.197 1.00 78.88 272 GLY A N 1
ATOM 1986 C CA . GLY A 1 272 ? 10.069 8.399 27.023 1.00 78.88 272 GLY A CA 1
ATOM 1987 C C . GLY A 1 272 ? 10.153 6.870 27.019 1.00 78.88 272 GLY A C 1
ATOM 1988 O O . GLY A 1 272 ? 9.307 6.198 26.440 1.00 78.88 272 GLY A O 1
ATOM 1989 N N . SER A 1 273 ? 11.162 6.309 27.693 1.00 67.88 273 SER A N 1
ATOM 1990 C CA . SER A 1 273 ? 11.393 4.853 27.743 1.00 67.88 273 SER A CA 1
ATOM 1991 C C . SER A 1 273 ? 10.346 4.077 28.549 1.00 67.88 273 SER A C 1
ATOM 1993 O O . SER A 1 273 ? 10.275 2.857 28.446 1.00 67.88 273 SER A O 1
ATOM 1995 N N . THR A 1 274 ? 9.538 4.761 29.361 1.00 64.06 274 THR A N 1
ATOM 1996 C CA . THR A 1 274 ? 8.443 4.165 30.144 1.00 64.06 274 THR A CA 1
ATOM 1997 C C . THR A 1 274 ? 7.063 4.553 29.618 1.00 64.06 274 THR A C 1
ATOM 1999 O O . THR A 1 274 ? 6.067 4.286 30.290 1.00 64.06 274 THR A O 1
ATOM 2002 N N . GLY A 1 275 ? 7.025 5.210 28.459 1.00 73.62 275 GLY A N 1
ATOM 2003 C CA . GLY A 1 275 ? 5.839 5.766 27.828 1.00 73.62 275 GLY A CA 1
ATOM 2004 C C . GLY A 1 275 ? 4.951 4.755 27.106 1.00 73.62 275 GLY A C 1
ATOM 2005 O O . GLY A 1 275 ? 5.290 3.580 26.997 1.00 73.62 275 GLY A O 1
ATOM 2006 N N . SER A 1 276 ? 3.809 5.229 26.600 1.00 84.19 276 SER A N 1
ATOM 2007 C CA . SER A 1 276 ? 2.899 4.424 25.772 1.00 84.19 276 SER A CA 1
ATOM 2008 C C . SER A 1 276 ? 3.308 4.502 24.305 1.00 84.19 276 SER A C 1
ATOM 2010 O O . SER A 1 276 ? 3.406 5.590 23.726 1.00 84.19 276 SER A O 1
ATOM 2012 N N . THR A 1 277 ? 3.481 3.336 23.685 1.00 88.44 277 THR A N 1
ATOM 2013 C CA . THR A 1 277 ? 3.763 3.222 22.250 1.00 88.44 277 THR A CA 1
ATOM 2014 C C . THR A 1 277 ? 2.588 3.744 21.427 1.00 88.44 277 THR A C 1
ATOM 2016 O O . THR A 1 277 ? 2.790 4.395 20.404 1.00 88.44 277 THR A O 1
ATOM 2019 N N . VAL A 1 278 ? 1.348 3.539 21.885 1.00 89.81 278 VAL A N 1
ATOM 2020 C CA . VAL A 1 278 ? 0.163 4.111 21.225 1.00 89.81 278 VAL A CA 1
ATOM 2021 C C . VAL A 1 278 ? 0.213 5.628 21.197 1.00 89.81 278 VAL A C 1
ATOM 2023 O O . VAL A 1 278 ? -0.079 6.216 20.157 1.00 89.81 278 VAL A O 1
ATOM 2026 N N . LEU A 1 279 ? 0.585 6.268 22.308 1.00 89.75 279 LEU A N 1
ATOM 2027 C CA . LEU A 1 279 ? 0.672 7.725 22.362 1.00 89.75 279 LEU A CA 1
ATOM 2028 C C . LEU A 1 279 ? 1.752 8.249 21.409 1.00 89.75 279 LEU A C 1
ATOM 2030 O O . LEU A 1 279 ? 1.497 9.205 20.677 1.00 89.75 279 LEU A O 1
ATOM 2034 N N . LEU A 1 280 ? 2.903 7.573 21.347 1.00 91.75 280 LEU A N 1
ATOM 2035 C CA . LEU A 1 280 ? 3.958 7.871 20.379 1.00 91.75 280 LEU A CA 1
ATOM 2036 C C . LEU A 1 280 ? 3.436 7.810 18.945 1.00 91.75 280 LEU A C 1
ATOM 2038 O O . LEU A 1 280 ? 3.554 8.782 18.204 1.00 91.75 280 LEU A O 1
ATOM 2042 N N . LEU A 1 281 ? 2.805 6.697 18.572 1.00 93.00 281 LEU A N 1
ATOM 2043 C CA . LEU A 1 281 ? 2.257 6.500 17.233 1.00 93.00 281 LEU A CA 1
ATOM 2044 C C . LEU A 1 281 ? 1.143 7.502 16.912 1.00 93.00 281 LEU A C 1
ATOM 2046 O O . LEU A 1 281 ? 1.074 7.985 15.786 1.00 93.00 281 LEU A O 1
ATOM 2050 N N . LEU A 1 282 ? 0.305 7.864 17.886 1.00 92.69 282 LEU A N 1
ATOM 2051 C CA . LEU A 1 282 ? -0.747 8.866 17.718 1.00 92.69 282 LEU A CA 1
ATOM 2052 C C . LEU A 1 282 ? -0.162 10.260 17.466 1.00 92.69 282 LEU A C 1
ATOM 2054 O O . LEU A 1 282 ? -0.580 10.941 16.531 1.00 92.69 282 LEU A O 1
ATOM 2058 N N . LEU A 1 283 ? 0.827 10.679 18.260 1.00 92.81 283 LEU A N 1
ATOM 2059 C CA . LEU A 1 283 ? 1.512 11.957 18.066 1.00 92.81 283 LEU A CA 1
ATOM 2060 C C . LEU A 1 283 ? 2.270 11.985 16.736 1.00 92.81 283 LEU A C 1
ATOM 2062 O O . LEU A 1 283 ? 2.202 12.980 16.015 1.00 92.81 283 LEU A O 1
ATOM 2066 N N . THR A 1 284 ? 2.931 10.887 16.362 1.00 92.62 284 THR A N 1
ATOM 2067 C CA . THR A 1 284 ? 3.588 10.759 15.058 1.00 92.62 284 THR A CA 1
ATOM 2068 C C . THR A 1 284 ? 2.584 10.782 13.906 1.00 92.62 284 THR A C 1
ATOM 2070 O O . THR A 1 284 ? 2.862 11.411 12.887 1.00 92.62 284 THR A O 1
ATOM 2073 N N . ALA A 1 285 ? 1.412 10.162 14.051 1.00 92.44 285 ALA A N 1
ATOM 2074 C CA . ALA A 1 285 ? 0.342 10.203 13.056 1.00 92.44 285 ALA A CA 1
ATOM 2075 C C . ALA A 1 285 ? -0.197 11.628 12.867 1.00 92.44 285 ALA A C 1
ATOM 2077 O O . ALA A 1 285 ? -0.294 12.101 11.737 1.00 92.44 285 ALA A O 1
ATOM 2078 N N . ILE A 1 286 ? -0.471 12.343 13.9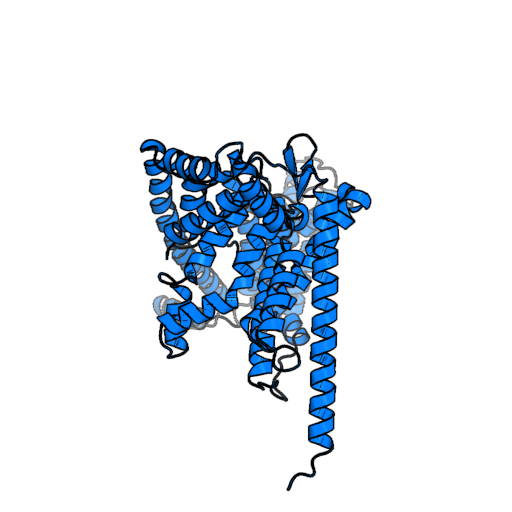64 1.00 91.06 286 ILE A N 1
ATOM 2079 C CA . ILE A 1 286 ? -0.906 13.747 13.929 1.00 91.06 286 ILE A CA 1
ATOM 2080 C C . ILE A 1 286 ? 0.164 14.619 13.267 1.00 91.06 286 ILE A C 1
ATOM 2082 O O . ILE A 1 286 ? -0.145 15.379 12.351 1.00 91.06 286 ILE A O 1
ATOM 2086 N N . ALA A 1 287 ? 1.428 14.476 13.674 1.00 90.31 287 ALA A N 1
ATOM 2087 C CA . ALA A 1 287 ? 2.537 15.200 13.062 1.00 90.31 287 ALA A CA 1
ATOM 2088 C C . ALA A 1 287 ? 2.663 14.882 11.564 1.00 90.31 287 ALA A C 1
ATOM 2090 O O . ALA A 1 287 ? 2.874 15.793 10.770 1.00 90.31 287 ALA A O 1
ATOM 2091 N N . SER A 1 288 ? 2.468 13.621 11.169 1.00 90.88 288 SER A N 1
ATOM 2092 C CA . SER A 1 288 ? 2.506 13.191 9.766 1.00 90.88 288 SER A CA 1
ATOM 2093 C C . SER A 1 288 ? 1.374 13.795 8.937 1.00 90.88 288 SER A C 1
ATOM 2095 O O . SER A 1 288 ? 1.611 14.214 7.809 1.00 90.88 288 SER A O 1
ATOM 2097 N N . ILE A 1 289 ? 0.164 13.895 9.498 1.00 88.69 289 ILE A N 1
ATOM 2098 C CA . ILE A 1 289 ? -0.981 14.537 8.838 1.00 88.69 289 ILE A CA 1
ATOM 2099 C C . ILE A 1 289 ? -0.738 16.041 8.667 1.00 88.69 289 ILE A C 1
ATOM 2101 O O . ILE A 1 289 ? -0.987 16.585 7.594 1.00 88.69 289 ILE A O 1
ATOM 2105 N N . ILE A 1 290 ? -0.234 16.713 9.707 1.00 85.56 290 ILE A N 1
ATOM 2106 C CA . ILE A 1 290 ? 0.034 18.159 9.673 1.00 85.56 290 ILE A CA 1
ATOM 2107 C C . ILE A 1 290 ? 1.152 18.475 8.677 1.00 85.56 290 ILE A C 1
ATOM 2109 O O . ILE A 1 290 ? 1.005 19.357 7.838 1.00 85.56 290 ILE A O 1
ATOM 2113 N N . LEU A 1 291 ? 2.271 17.755 8.759 1.00 83.25 291 LEU A N 1
ATOM 2114 C CA . LEU A 1 291 ? 3.444 17.997 7.919 1.00 83.25 291 LEU A CA 1
ATOM 2115 C C . LEU A 1 291 ? 3.261 17.484 6.487 1.00 83.25 291 LEU A C 1
ATOM 2117 O O . LEU A 1 291 ? 3.915 17.991 5.584 1.00 83.25 291 LEU A O 1
ATOM 2121 N N . GLY A 1 292 ? 2.394 16.494 6.262 1.00 77.44 292 GLY A N 1
ATOM 2122 C CA . GLY A 1 292 ? 2.157 15.902 4.944 1.00 77.44 292 GLY A CA 1
ATOM 2123 C C . GLY A 1 292 ? 1.240 16.708 4.025 1.00 77.44 292 GLY A C 1
ATOM 2124 O O . GLY A 1 292 ? 0.945 16.259 2.922 1.00 77.44 292 GLY A O 1
ATOM 2125 N N . MET A 1 293 ? 0.777 17.880 4.462 1.00 73.06 293 MET A N 1
ATOM 2126 C CA . MET A 1 293 ? -0.310 18.601 3.812 1.00 73.06 293 MET A CA 1
ATOM 2127 C C . MET A 1 293 ? -0.020 19.042 2.364 1.00 73.06 293 MET A C 1
ATOM 2129 O O . MET A 1 293 ? 0.839 19.886 2.116 1.00 73.06 293 MET A O 1
ATOM 2133 N N . GLY A 1 294 ? -0.797 18.515 1.407 1.00 62.84 294 GLY A N 1
ATOM 2134 C CA . GLY A 1 294 ? -0.945 19.045 0.043 1.00 62.84 294 GLY A CA 1
ATOM 2135 C C . GLY A 1 294 ? 0.275 18.915 -0.875 1.00 62.84 294 GLY A C 1
ATOM 2136 O O . GLY A 1 294 ? 0.299 19.517 -1.950 1.00 62.84 294 GLY A O 1
ATOM 2137 N N . MET A 1 295 ? 1.287 18.151 -0.465 1.00 73.69 295 MET A N 1
ATOM 2138 C CA . MET A 1 295 ? 2.485 17.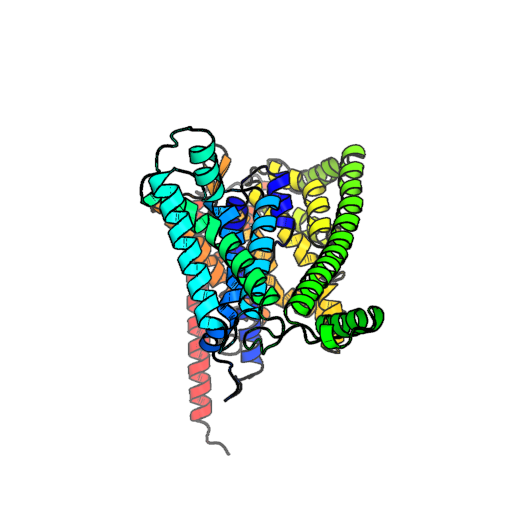883 -1.258 1.00 73.69 295 MET A CA 1
ATOM 2139 C C . MET A 1 295 ? 2.356 16.547 -2.005 1.00 73.69 295 MET A C 1
ATOM 2141 O O . MET A 1 295 ? 1.692 15.629 -1.523 1.00 73.69 295 MET A O 1
ATOM 2145 N N . PRO A 1 296 ? 3.026 16.375 -3.161 1.00 76.19 296 PRO A N 1
ATOM 2146 C CA . PRO A 1 296 ? 3.110 15.071 -3.811 1.00 76.19 296 PRO A CA 1
ATOM 2147 C C . PRO A 1 296 ? 3.670 14.010 -2.853 1.00 76.19 296 PRO A C 1
ATOM 2149 O O . PRO A 1 296 ? 4.649 14.270 -2.154 1.00 76.19 296 PRO A O 1
ATOM 2152 N N . THR A 1 297 ? 3.121 12.792 -2.879 1.00 80.94 297 THR A N 1
ATOM 2153 C CA . THR A 1 297 ? 3.467 11.689 -1.956 1.00 80.94 297 THR A CA 1
ATOM 2154 C C . THR A 1 297 ? 4.973 11.465 -1.781 1.00 80.94 297 THR A C 1
ATOM 2156 O O . THR A 1 297 ? 5.437 11.210 -0.674 1.00 80.94 297 THR A O 1
ATOM 2159 N N . THR A 1 298 ? 5.749 11.596 -2.860 1.00 78.44 298 THR A N 1
ATOM 2160 C CA . THR A 1 298 ? 7.216 11.487 -2.846 1.00 78.44 298 THR A CA 1
ATOM 2161 C C . THR A 1 298 ? 7.866 12.531 -1.933 1.00 78.44 298 THR A C 1
ATOM 2163 O O . THR A 1 298 ? 8.715 12.191 -1.115 1.00 78.44 298 THR A O 1
ATOM 2166 N N . VAL A 1 299 ? 7.447 13.794 -2.049 1.00 77.12 299 VAL A N 1
ATOM 2167 C CA . VAL A 1 299 ? 7.961 14.916 -1.248 1.00 77.12 299 VAL A CA 1
ATOM 2168 C C . VAL A 1 299 ? 7.548 14.752 0.208 1.00 77.12 299 VAL A C 1
ATOM 2170 O O . VAL A 1 299 ? 8.392 14.830 1.100 1.00 77.12 299 VAL A O 1
ATOM 2173 N N . THR A 1 300 ? 6.267 14.450 0.433 1.00 83.38 300 THR A N 1
ATOM 2174 C CA . THR A 1 300 ? 5.716 14.171 1.761 1.00 83.38 300 THR A CA 1
ATOM 2175 C C . THR A 1 300 ? 6.528 13.098 2.473 1.00 83.38 300 THR A C 1
ATOM 2177 O O . THR A 1 300 ? 6.990 13.312 3.589 1.00 83.38 300 THR A O 1
ATOM 2180 N N . TYR A 1 301 ? 6.786 11.970 1.814 1.00 87.31 301 TYR A N 1
ATOM 2181 C CA . TYR A 1 301 ? 7.549 10.876 2.401 1.00 87.31 301 TYR A CA 1
ATOM 2182 C C . TYR A 1 301 ? 8.974 11.284 2.815 1.00 87.31 301 TYR A C 1
ATOM 2184 O O . TYR A 1 301 ? 9.373 11.007 3.946 1.00 87.31 301 TYR A O 1
ATOM 2192 N N . ILE A 1 302 ? 9.717 11.974 1.937 1.00 81.75 302 ILE A N 1
ATOM 2193 C CA . ILE A 1 302 ? 11.094 12.428 2.214 1.00 81.75 302 ILE A CA 1
ATOM 2194 C C . ILE A 1 302 ? 11.136 13.299 3.474 1.00 81.75 302 ILE A C 1
ATOM 2196 O O . ILE A 1 302 ? 11.952 13.072 4.369 1.00 81.75 302 ILE A O 1
ATOM 2200 N N . ILE A 1 303 ? 10.237 14.281 3.557 1.00 82.81 303 ILE A N 1
ATOM 2201 C CA . ILE A 1 303 ? 10.172 15.207 4.689 1.00 82.81 303 ILE A CA 1
ATOM 2202 C C . ILE A 1 303 ? 9.800 14.444 5.958 1.00 82.81 303 ILE A C 1
ATOM 2204 O O . ILE A 1 303 ? 10.523 14.510 6.953 1.00 82.81 303 ILE A O 1
ATOM 2208 N N . LEU A 1 304 ? 8.712 13.673 5.917 1.00 88.50 304 LEU A N 1
ATOM 2209 C CA . LEU A 1 304 ? 8.189 13.002 7.098 1.00 88.50 304 LEU A CA 1
ATOM 2210 C C . LEU A 1 304 ? 9.167 11.981 7.678 1.00 88.50 304 LEU A C 1
ATOM 2212 O O . LEU A 1 304 ? 9.374 11.969 8.888 1.00 88.50 304 LEU A O 1
ATOM 2216 N N . VAL A 1 305 ? 9.807 11.154 6.849 1.00 86.75 305 VAL A N 1
ATOM 2217 C CA . VAL A 1 305 ? 10.780 10.168 7.341 1.00 86.75 305 VAL A CA 1
ATOM 2218 C C . VAL A 1 305 ? 12.017 10.847 7.921 1.00 86.75 305 VAL A C 1
ATOM 2220 O O . VAL A 1 305 ? 12.484 10.425 8.978 1.00 86.75 305 VAL A O 1
ATOM 2223 N N . SER A 1 306 ? 12.497 11.939 7.314 1.00 82.81 306 SER A N 1
ATOM 2224 C CA . SER A 1 306 ? 13.634 12.696 7.860 1.00 82.81 306 SER A CA 1
ATOM 2225 C C . SER A 1 306 ? 13.340 13.341 9.223 1.00 82.81 306 SER A C 1
ATOM 2227 O O . SER A 1 306 ? 14.239 13.480 10.051 1.00 82.81 306 SER A O 1
ATOM 2229 N N . MET A 1 307 ? 12.080 13.709 9.480 1.00 84.75 307 MET A N 1
ATOM 2230 C CA . MET A 1 307 ? 11.662 14.391 10.710 1.00 84.75 307 MET A CA 1
ATOM 2231 C C . MET A 1 307 ? 11.182 13.439 11.808 1.00 84.75 307 MET A C 1
ATOM 2233 O O . MET A 1 307 ? 11.427 13.686 12.989 1.00 84.75 307 MET A O 1
ATOM 2237 N N . LEU A 1 308 ? 10.461 12.384 11.424 1.00 87.69 308 LEU A N 1
ATOM 2238 C CA . LEU A 1 308 ? 9.688 11.529 12.327 1.00 87.69 308 LEU A CA 1
ATOM 2239 C C . LEU A 1 308 ? 10.211 10.091 12.394 1.00 87.69 308 LEU A C 1
ATOM 2241 O O . LEU A 1 308 ? 9.884 9.386 13.348 1.00 87.69 308 LEU A O 1
ATOM 2245 N N . GLY A 1 309 ? 11.040 9.650 11.439 1.00 82.94 309 GLY A N 1
ATOM 2246 C CA . GLY A 1 309 ? 11.568 8.279 11.409 1.00 82.94 309 GLY A CA 1
ATOM 2247 C C . GLY A 1 309 ? 12.318 7.911 12.692 1.00 82.94 309 GLY A C 1
ATOM 2248 O O . GLY A 1 309 ? 12.118 6.833 13.252 1.00 82.94 309 GLY A O 1
ATOM 2249 N N . GLY A 1 310 ? 13.099 8.857 13.226 1.00 79.12 310 GLY A N 1
ATOM 2250 C CA . GLY A 1 310 ? 13.836 8.693 14.480 1.00 79.12 310 GLY A CA 1
ATOM 2251 C C . GLY A 1 310 ? 12.964 8.590 15.739 1.00 79.12 310 GLY A C 1
ATOM 2252 O O . GLY A 1 310 ? 13.427 8.076 16.755 1.00 79.12 310 GLY A O 1
ATOM 2253 N N . ALA A 1 311 ? 11.718 9.074 15.710 1.00 79.00 311 ALA A N 1
ATOM 2254 C CA . ALA A 1 311 ? 10.815 8.992 16.860 1.00 79.00 311 ALA A CA 1
ATOM 2255 C C . ALA A 1 311 ? 10.330 7.560 17.085 1.00 79.00 311 ALA A C 1
ATOM 2257 O O . ALA A 1 311 ? 10.319 7.090 18.220 1.00 79.00 311 ALA A O 1
ATOM 2258 N N . ILE A 1 312 ? 9.988 6.861 15.998 1.00 80.12 312 ILE A N 1
ATOM 2259 C CA . ILE A 1 312 ? 9.489 5.485 16.049 1.00 80.12 312 ILE A CA 1
ATOM 2260 C C . ILE A 1 312 ? 10.637 4.489 16.265 1.00 80.12 312 ILE A C 1
ATOM 2262 O O . ILE A 1 312 ? 10.476 3.538 17.027 1.00 80.12 312 ILE A O 1
ATOM 2266 N N . SER A 1 313 ? 11.814 4.711 15.666 1.00 76.94 313 SER A N 1
ATOM 2267 C CA . SER A 1 313 ? 12.951 3.785 15.818 1.00 76.94 313 SER A CA 1
ATOM 2268 C C . SER A 1 313 ? 13.435 3.660 17.268 1.00 76.94 313 SER A C 1
ATOM 2270 O O . SER A 1 313 ? 13.854 2.585 17.692 1.00 76.94 313 SER A O 1
ATOM 2272 N N . LYS A 1 314 ? 13.299 4.725 18.070 1.00 72.81 314 LYS A N 1
ATOM 2273 C CA . LYS A 1 314 ? 13.598 4.711 19.513 1.00 72.81 314 LYS A CA 1
ATOM 2274 C C . LYS A 1 314 ? 12.670 3.809 20.330 1.00 72.81 314 LYS A C 1
ATOM 2276 O O . LYS A 1 314 ? 13.044 3.426 21.433 1.00 72.81 314 LYS A O 1
ATOM 2281 N N . ALA A 1 315 ? 11.489 3.470 19.813 1.00 74.31 315 ALA A N 1
ATOM 2282 C CA . ALA A 1 315 ? 10.533 2.588 20.482 1.00 74.31 315 ALA A CA 1
ATOM 2283 C C . ALA A 1 315 ? 10.807 1.092 20.243 1.00 74.31 315 ALA A C 1
ATOM 2285 O O . ALA A 1 315 ? 10.024 0.260 20.686 1.00 74.31 315 ALA A O 1
ATOM 2286 N N . GLY A 1 316 ? 11.890 0.740 19.534 1.00 76.94 316 GLY A N 1
ATOM 2287 C CA . GLY A 1 316 ? 12.233 -0.655 19.235 1.00 76.94 316 GLY A CA 1
ATOM 2288 C C . GLY A 1 316 ? 11.310 -1.315 18.206 1.00 76.94 316 GLY A C 1
ATOM 2289 O O . GLY A 1 316 ? 11.277 -2.537 18.107 1.00 76.94 316 GLY A O 1
ATOM 2290 N N . LEU A 1 317 ? 10.544 -0.523 17.450 1.00 84.25 317 LEU A N 1
ATOM 2291 C CA . LEU A 1 317 ? 9.639 -1.025 16.417 1.00 84.25 317 LEU A CA 1
ATOM 2292 C C . LEU A 1 317 ? 10.391 -1.267 15.095 1.00 84.25 317 LEU A C 1
ATOM 2294 O O . LEU A 1 317 ? 11.335 -0.527 14.792 1.00 84.25 317 LEU A O 1
ATOM 2298 N N . PRO A 1 318 ? 9.964 -2.243 14.267 1.00 89.12 318 PRO A N 1
ATOM 2299 C CA . PRO A 1 318 ? 10.600 -2.520 12.983 1.00 89.12 318 PRO A CA 1
ATOM 2300 C C . PRO A 1 318 ? 10.687 -1.272 12.100 1.00 89.12 318 PRO A C 1
ATOM 2302 O O . PRO A 1 318 ? 9.683 -0.601 11.845 1.00 89.12 318 PRO A O 1
ATOM 2305 N N . ILE A 1 319 ? 11.881 -0.975 11.583 1.00 89.31 319 ILE A N 1
ATOM 2306 C CA . ILE A 1 319 ? 12.121 0.267 10.837 1.00 89.31 319 ILE A CA 1
ATOM 2307 C C . ILE A 1 319 ? 11.287 0.345 9.550 1.00 89.31 319 ILE A C 1
ATOM 2309 O O . ILE A 1 319 ? 10.720 1.389 9.236 1.00 89.31 319 ILE A O 1
ATOM 2313 N N . LEU A 1 320 ? 11.108 -0.779 8.850 1.00 91.06 320 LEU A N 1
ATOM 2314 C CA . LEU A 1 320 ? 10.243 -0.844 7.672 1.00 91.06 320 LEU A CA 1
ATOM 2315 C C . LEU A 1 320 ? 8.780 -0.533 8.030 1.00 91.06 320 LEU A C 1
ATOM 2317 O O . LEU A 1 320 ? 8.116 0.213 7.308 1.00 91.06 320 LEU A O 1
ATOM 2321 N N . ALA A 1 321 ? 8.294 -1.035 9.170 1.00 91.88 321 ALA A N 1
ATOM 2322 C CA . ALA A 1 321 ? 6.952 -0.732 9.660 1.00 91.88 321 ALA A CA 1
ATOM 2323 C C . ALA A 1 321 ? 6.800 0.762 9.975 1.00 91.88 321 ALA A C 1
ATOM 2325 O O . ALA A 1 321 ? 5.805 1.366 9.583 1.00 91.88 321 ALA A O 1
ATOM 2326 N N . ALA A 1 322 ? 7.815 1.383 10.586 1.00 91.81 322 ALA A N 1
ATOM 2327 C CA . ALA A 1 322 ? 7.838 2.820 10.854 1.00 91.81 322 ALA A CA 1
ATOM 2328 C C . ALA A 1 322 ? 7.737 3.657 9.567 1.00 91.81 322 ALA A C 1
ATOM 2330 O O . ALA A 1 322 ? 6.936 4.589 9.490 1.00 91.81 322 ALA A O 1
ATOM 2331 N N . HIS A 1 323 ? 8.505 3.305 8.533 1.00 92.44 323 HIS A N 1
ATOM 2332 C CA . HIS A 1 323 ? 8.464 3.994 7.242 1.00 92.44 323 HIS A CA 1
ATOM 2333 C C . HIS A 1 323 ? 7.096 3.855 6.563 1.00 92.44 323 HIS A C 1
ATOM 2335 O O . HIS A 1 323 ? 6.559 4.839 6.049 1.00 92.44 323 HIS A O 1
ATOM 2341 N N . LEU A 1 324 ? 6.502 2.656 6.596 1.00 92.00 324 LEU A N 1
ATOM 2342 C CA . LEU A 1 324 ? 5.151 2.425 6.082 1.00 92.00 324 LEU A CA 1
ATOM 2343 C C . LEU A 1 324 ? 4.101 3.197 6.887 1.00 92.00 324 LEU A C 1
ATOM 2345 O O . LEU A 1 324 ? 3.223 3.811 6.291 1.00 92.00 324 LEU A O 1
ATOM 2349 N N . PHE A 1 325 ? 4.205 3.220 8.216 1.00 92.94 325 PHE A N 1
ATOM 2350 C CA . PHE A 1 325 ? 3.304 3.956 9.102 1.00 92.94 325 PHE A CA 1
ATOM 2351 C C . PHE A 1 325 ? 3.309 5.456 8.792 1.00 92.94 325 PHE A C 1
ATOM 2353 O O . PHE A 1 325 ? 2.255 6.051 8.564 1.00 92.94 325 PHE A O 1
ATOM 2360 N N . ILE A 1 326 ? 4.503 6.050 8.719 1.00 92.06 326 ILE A N 1
ATOM 2361 C CA . ILE A 1 326 ? 4.691 7.467 8.397 1.00 92.06 326 ILE A CA 1
ATOM 2362 C C . ILE A 1 326 ? 4.138 7.780 7.000 1.00 92.06 326 ILE A C 1
ATOM 2364 O O . ILE A 1 326 ? 3.399 8.750 6.832 1.00 92.06 326 ILE A O 1
ATOM 2368 N N . LEU A 1 327 ? 4.437 6.937 6.003 1.00 90.06 327 LEU A N 1
ATOM 2369 C CA . LEU A 1 327 ? 3.909 7.096 4.647 1.00 90.06 327 LEU A CA 1
ATOM 2370 C C . LEU A 1 327 ? 2.374 7.031 4.620 1.00 90.06 327 LEU A C 1
ATOM 2372 O O . LEU A 1 327 ? 1.744 7.849 3.953 1.00 90.06 327 LEU A O 1
ATOM 2376 N N . TYR A 1 328 ? 1.768 6.091 5.352 1.00 90.00 328 TYR A N 1
ATOM 2377 C CA . TYR A 1 328 ? 0.313 5.940 5.429 1.00 90.00 328 TYR A CA 1
ATOM 2378 C C . TYR A 1 328 ? -0.360 7.217 5.932 1.00 90.00 328 TYR A C 1
ATOM 2380 O O . TYR A 1 328 ? -1.283 7.714 5.287 1.00 90.00 328 TYR A O 1
ATOM 2388 N N . PHE A 1 329 ? 0.114 7.777 7.047 1.00 90.25 329 PHE A N 1
ATOM 2389 C CA . PHE A 1 329 ? -0.460 9.009 7.589 1.00 90.25 329 PHE A CA 1
ATOM 2390 C C . PHE A 1 329 ? -0.145 10.241 6.744 1.00 90.25 329 PHE A C 1
ATOM 2392 O O . PHE A 1 329 ? -0.999 11.118 6.626 1.00 90.25 329 PHE A O 1
ATOM 2399 N N . GLY A 1 330 ? 1.018 10.271 6.089 1.00 89.06 330 GLY A N 1
ATOM 2400 C CA . GLY A 1 330 ? 1.338 11.300 5.104 1.00 89.06 330 GLY A CA 1
ATOM 2401 C C . GLY A 1 330 ? 0.354 11.325 3.932 1.00 89.06 330 GLY A C 1
ATOM 2402 O O . GLY A 1 330 ? -0.092 12.393 3.540 1.00 89.06 330 GLY A O 1
ATOM 2403 N N . VAL A 1 331 ? -0.047 10.161 3.408 1.00 86.31 331 VAL A N 1
ATOM 2404 C CA . VAL A 1 331 ? -1.028 10.068 2.306 1.00 86.31 331 VAL A CA 1
ATOM 2405 C C . VAL A 1 331 ? -2.465 10.300 2.789 1.00 86.31 331 VAL A C 1
ATOM 2407 O O . VAL A 1 331 ? -3.279 10.876 2.071 1.00 86.31 331 VAL A O 1
ATOM 2410 N N . ILE A 1 332 ? -2.804 9.890 4.015 1.00 86.69 332 ILE A N 1
ATOM 2411 C CA . ILE A 1 332 ? -4.125 10.160 4.613 1.00 86.69 332 ILE A CA 1
ATOM 2412 C C . ILE A 1 332 ? -4.358 11.670 4.822 1.00 86.69 332 ILE A C 1
ATOM 2414 O O . ILE A 1 332 ? -5.512 12.111 4.833 1.00 86.69 332 ILE A O 1
ATOM 2418 N N . ALA A 1 333 ? -3.302 12.484 4.917 1.00 85.19 333 ALA A N 1
ATOM 2419 C CA . ALA A 1 333 ? -3.415 13.941 4.991 1.00 85.19 333 ALA A CA 1
ATOM 2420 C C . ALA A 1 333 ? -4.235 14.536 3.826 1.00 85.19 333 ALA A C 1
ATOM 2422 O O . ALA A 1 333 ? -5.048 15.436 4.041 1.00 85.19 333 ALA A O 1
ATOM 2423 N N . ASP A 1 334 ? -4.120 13.969 2.619 1.00 82.19 334 ASP A N 1
ATOM 2424 C CA . ASP A 1 334 ? -4.797 14.459 1.407 1.00 82.19 334 ASP A CA 1
ATOM 2425 C C . ASP A 1 334 ? -6.319 14.262 1.403 1.00 82.19 334 ASP A C 1
ATOM 2427 O O . ASP A 1 334 ? -7.018 14.812 0.548 1.00 82.19 334 ASP A O 1
ATOM 2431 N N . ILE A 1 335 ? -6.852 13.496 2.359 1.00 83.38 335 ILE A N 1
ATOM 2432 C CA . ILE A 1 335 ? -8.293 13.281 2.555 1.00 83.38 335 ILE A CA 1
ATOM 2433 C C . ILE A 1 335 ? -8.783 13.748 3.932 1.00 83.38 335 ILE A C 1
ATOM 2435 O O . ILE A 1 335 ? -9.968 13.618 4.226 1.00 83.38 335 ILE A O 1
ATOM 2439 N N . THR A 1 336 ? -7.895 14.289 4.774 1.00 85.88 336 THR A N 1
ATOM 2440 C CA . THR A 1 336 ? -8.215 14.724 6.140 1.00 85.88 336 THR A CA 1
ATOM 2441 C C . THR A 1 336 ? -8.435 16.244 6.178 1.00 85.88 336 THR A C 1
ATOM 2443 O O . THR A 1 336 ? -7.540 17.001 5.789 1.00 85.88 336 THR A O 1
ATOM 2446 N N . PRO A 1 337 ? -9.604 16.735 6.632 1.00 81.56 337 PRO A N 1
ATOM 2447 C CA . PRO A 1 337 ? -9.828 18.168 6.831 1.00 81.56 337 PRO A CA 1
ATOM 2448 C C . PRO A 1 337 ? -8.846 18.771 7.856 1.00 81.56 337 PRO A C 1
ATOM 2450 O O . PRO A 1 337 ? -8.507 18.093 8.827 1.00 81.56 337 PRO A O 1
ATOM 2453 N N . PRO A 1 338 ? -8.397 20.033 7.696 1.00 76.75 338 PRO A N 1
ATOM 2454 C CA . PRO A 1 338 ? -8.843 21.037 6.720 1.00 76.75 338 PRO A CA 1
ATOM 2455 C C . PRO A 1 338 ? -8.134 20.975 5.356 1.00 76.75 338 PRO A C 1
ATOM 2457 O O . PRO A 1 338 ? -8.478 21.754 4.472 1.00 76.75 338 PRO A O 1
ATOM 2460 N N . VAL A 1 339 ? -7.151 20.090 5.179 1.00 76.06 339 VAL A N 1
ATOM 2461 C CA . VAL A 1 339 ? -6.273 20.067 3.999 1.00 76.06 339 VAL A CA 1
ATOM 2462 C C . VAL A 1 339 ? -6.956 19.403 2.808 1.00 76.06 339 VAL A C 1
ATOM 2464 O O . VAL A 1 339 ? -7.084 20.039 1.769 1.00 76.06 339 VAL A O 1
ATOM 2467 N N . ALA A 1 340 ? -7.382 18.145 2.977 1.00 79.38 340 ALA A N 1
ATOM 2468 C CA . ALA A 1 340 ? -8.246 17.344 2.101 1.00 79.38 340 ALA A CA 1
ATOM 2469 C C . ALA A 1 340 ? -8.206 17.645 0.575 1.00 79.38 340 ALA A C 1
ATOM 2471 O O . ALA A 1 340 ? -9.248 17.632 -0.085 1.00 79.38 340 ALA A O 1
ATOM 2472 N N . VAL A 1 341 ? -7.021 17.890 -0.008 1.00 78.50 341 VAL A N 1
ATOM 2473 C CA . VAL A 1 341 ? -6.861 18.418 -1.380 1.00 78.50 341 VAL A CA 1
ATOM 2474 C C . VAL A 1 341 ? -7.532 17.520 -2.422 1.00 78.50 341 VAL A C 1
ATOM 2476 O O . VAL A 1 341 ? -8.207 18.013 -3.328 1.00 78.50 341 VAL A O 1
ATOM 2479 N N . ALA A 1 342 ? -7.412 16.198 -2.268 1.00 79.31 342 ALA A N 1
ATOM 2480 C CA . ALA A 1 342 ? -8.032 15.240 -3.179 1.00 79.31 342 ALA A CA 1
ATOM 2481 C C . ALA A 1 342 ? -9.566 15.247 -3.066 1.00 79.31 342 ALA A C 1
ATOM 2483 O O . ALA A 1 342 ? -10.265 15.184 -4.079 1.00 79.31 342 ALA A O 1
ATOM 2484 N N . ALA A 1 343 ? -10.100 15.366 -1.846 1.00 81.44 343 ALA A N 1
ATOM 2485 C CA . ALA A 1 343 ? -11.542 15.440 -1.622 1.00 81.44 343 ALA A CA 1
ATOM 2486 C C . ALA A 1 343 ? -12.133 16.758 -2.150 1.00 81.44 343 ALA A C 1
ATOM 2488 O O . ALA A 1 343 ? -13.221 16.760 -2.724 1.00 81.44 343 ALA A O 1
ATOM 2489 N N . TYR A 1 344 ? -11.401 17.869 -2.034 1.00 80.75 344 TYR A N 1
ATOM 2490 C CA . TYR A 1 344 ? -11.823 19.161 -2.579 1.00 80.75 344 TYR A CA 1
ATOM 2491 C C . TYR A 1 344 ? -11.810 19.169 -4.108 1.00 80.75 344 TYR A C 1
ATOM 2493 O O . TYR A 1 344 ? -12.757 19.662 -4.719 1.00 80.75 344 TYR A O 1
ATOM 2501 N N . ALA A 1 345 ? -10.816 18.548 -4.746 1.00 80.88 345 ALA A N 1
ATOM 2502 C CA . ALA A 1 345 ? -10.837 18.348 -6.194 1.00 80.88 345 ALA A CA 1
ATOM 2503 C C . ALA A 1 345 ? -12.039 17.485 -6.630 1.00 80.88 345 ALA A C 1
ATOM 2505 O O . ALA A 1 345 ? -12.750 17.840 -7.571 1.00 80.88 345 ALA A O 1
ATOM 2506 N N . ALA A 1 346 ? -12.319 16.396 -5.903 1.00 81.31 346 ALA A N 1
ATOM 2507 C CA . ALA A 1 346 ? -13.470 15.533 -6.167 1.00 81.31 346 ALA A CA 1
ATOM 2508 C C . ALA A 1 346 ? -14.814 16.263 -5.998 1.00 81.31 346 ALA A C 1
ATOM 2510 O O . ALA A 1 346 ? -15.736 16.023 -6.777 1.00 81.31 346 ALA A O 1
ATOM 2511 N N . SER A 1 347 ? -14.920 17.199 -5.047 1.00 82.75 347 SER A N 1
ATOM 2512 C CA . SER A 1 347 ? -16.132 18.011 -4.856 1.00 82.75 347 SER A CA 1
ATOM 2513 C C . SER A 1 347 ? -16.483 18.859 -6.087 1.00 82.75 347 SER A C 1
ATOM 2515 O O . SER A 1 347 ? -17.658 19.037 -6.393 1.00 82.75 347 SER A O 1
ATOM 2517 N N . GLY A 1 348 ? -15.482 19.296 -6.867 1.00 76.81 348 GLY A N 1
ATOM 2518 C CA . GLY A 1 348 ? -15.699 20.013 -8.126 1.00 76.81 348 GLY A CA 1
ATOM 2519 C C . GLY A 1 348 ? -16.358 19.144 -9.202 1.00 76.81 348 GLY A C 1
ATOM 2520 O O . GLY A 1 348 ? -17.183 19.632 -9.972 1.00 76.81 348 GLY A O 1
ATOM 2521 N N . VAL A 1 349 ? -16.047 17.843 -9.215 1.00 83.94 349 VAL A N 1
ATOM 2522 C CA . VAL A 1 349 ? -16.695 16.856 -10.095 1.00 83.94 349 VAL A CA 1
ATOM 2523 C C . VAL A 1 349 ? -18.095 16.511 -9.582 1.00 83.94 349 VAL A C 1
ATOM 2525 O O . VAL A 1 349 ? -19.042 16.452 -10.364 1.00 83.94 349 VAL A O 1
ATOM 2528 N N . ALA A 1 350 ? -18.239 16.324 -8.267 1.00 82.19 350 ALA A N 1
ATOM 2529 C CA . ALA A 1 350 ? -19.500 15.962 -7.618 1.00 82.19 350 ALA A CA 1
ATOM 2530 C C . ALA A 1 350 ? -20.487 17.136 -7.458 1.00 82.19 350 ALA A C 1
ATOM 2532 O O . ALA A 1 350 ? -21.648 16.909 -7.124 1.00 82.19 350 ALA A O 1
ATOM 2533 N N . LYS A 1 351 ? -20.045 18.377 -7.705 1.00 84.75 351 LYS A N 1
ATOM 2534 C CA . LYS A 1 351 ? -20.802 19.621 -7.470 1.00 84.75 351 LYS A CA 1
ATOM 2535 C C . LYS A 1 351 ? -21.331 19.733 -6.033 1.00 84.75 351 LYS A C 1
ATOM 2537 O O . LYS A 1 351 ? -22.458 20.173 -5.815 1.00 84.75 351 LYS A O 1
ATOM 2542 N N . SER A 1 352 ? -20.518 19.327 -5.065 1.00 89.62 352 SER A N 1
ATOM 2543 C CA . SER A 1 352 ? -20.832 19.338 -3.633 1.00 89.62 352 SER A CA 1
ATOM 2544 C C . SER A 1 352 ? -19.971 20.349 -2.875 1.00 89.62 352 SER A C 1
ATOM 2546 O O . SER A 1 352 ? -18.960 20.827 -3.391 1.00 89.62 352 SER A O 1
ATOM 2548 N N . ASP A 1 353 ? -20.354 20.673 -1.636 1.00 90.88 353 ASP A N 1
ATOM 2549 C CA . ASP A 1 353 ? -19.520 21.498 -0.761 1.00 90.88 353 ASP A CA 1
ATOM 2550 C C . ASP A 1 353 ? -18.176 20.806 -0.473 1.00 90.88 353 ASP A C 1
ATOM 2552 O O . ASP A 1 353 ? -18.111 19.599 -0.210 1.00 90.88 353 ASP A O 1
ATOM 2556 N N . GLN A 1 354 ? -17.089 21.575 -0.536 1.00 84.38 354 GLN A N 1
ATOM 2557 C CA . GLN A 1 354 ? -15.724 21.076 -0.363 1.00 84.38 354 GLN A CA 1
ATOM 2558 C C . GLN A 1 354 ? -15.522 20.467 1.025 1.00 84.38 354 GLN A C 1
ATOM 2560 O O . GLN A 1 354 ? -15.010 19.351 1.146 1.00 84.38 354 GLN A O 1
ATOM 2565 N N . PHE A 1 355 ? -15.951 21.176 2.069 1.00 85.88 355 PHE A N 1
ATOM 2566 C CA . PHE A 1 355 ? -15.734 20.768 3.447 1.00 85.88 355 PHE A CA 1
ATOM 2567 C C . PHE A 1 355 ? -16.568 19.535 3.797 1.00 85.88 355 PHE A C 1
ATOM 2569 O O . PHE A 1 355 ? -16.031 18.567 4.336 1.00 85.88 355 PHE A O 1
ATOM 2576 N N . GLU A 1 356 ? -17.845 19.510 3.413 1.00 88.81 356 GLU A N 1
ATOM 2577 C CA . GLU A 1 356 ? -18.711 18.340 3.584 1.00 88.81 356 GLU A CA 1
ATOM 2578 C C . GLU A 1 356 ? -18.162 17.112 2.849 1.00 88.81 356 GLU A C 1
ATOM 2580 O O . GLU A 1 356 ? -18.126 16.011 3.409 1.00 88.81 356 GLU A O 1
ATOM 2585 N N . THR A 1 357 ? -17.663 17.298 1.622 1.00 87.62 357 THR A N 1
ATOM 2586 C CA . THR A 1 357 ? -17.023 16.226 0.845 1.00 87.62 357 THR A CA 1
ATOM 2587 C C . THR A 1 357 ? -15.778 15.702 1.559 1.00 87.62 357 THR A C 1
ATOM 2589 O O . THR A 1 357 ? -15.599 14.488 1.668 1.00 87.62 357 THR A O 1
ATOM 2592 N N . GLY A 1 358 ? -14.947 16.594 2.107 1.00 87.00 358 GLY A N 1
ATOM 2593 C CA . GLY A 1 358 ? -13.771 16.241 2.905 1.00 87.00 358 GLY A CA 1
ATOM 2594 C C . GLY A 1 358 ? -14.123 15.453 4.167 1.00 87.00 358 GLY A C 1
ATOM 2595 O O . GLY A 1 358 ? -13.568 14.380 4.402 1.00 87.00 358 GLY A O 1
ATOM 2596 N N . VAL A 1 359 ? -15.095 15.923 4.953 1.00 89.56 359 VAL A N 1
ATOM 2597 C CA . VAL A 1 359 ? -15.572 15.222 6.159 1.00 89.56 359 VAL A CA 1
ATOM 2598 C C . VAL A 1 359 ? -16.132 13.846 5.800 1.00 89.56 359 VAL A C 1
ATOM 2600 O O . VAL A 1 359 ? -15.851 12.858 6.489 1.00 89.56 359 VAL A O 1
ATOM 2603 N N . LYS A 1 360 ? -16.892 13.743 4.704 1.00 88.88 360 LYS A N 1
ATOM 2604 C CA . LYS A 1 360 ? -17.454 12.466 4.261 1.00 88.88 360 LYS A CA 1
ATOM 2605 C C . LYS A 1 360 ? -16.369 11.498 3.801 1.00 88.88 360 LYS A C 1
ATOM 2607 O O . LYS A 1 360 ? -16.394 10.340 4.219 1.00 88.88 360 LYS A O 1
ATOM 2612 N N . ALA A 1 361 ? -15.411 11.967 3.003 1.00 88.25 361 ALA A N 1
ATOM 2613 C CA . ALA A 1 361 ? -14.267 11.180 2.558 1.00 88.25 361 ALA A CA 1
ATOM 2614 C C . ALA A 1 361 ? -13.451 10.665 3.752 1.00 88.25 361 ALA A C 1
ATOM 2616 O O . ALA A 1 361 ? -13.190 9.465 3.832 1.00 88.25 361 ALA A O 1
ATOM 2617 N N . PHE A 1 362 ? -13.144 11.536 4.722 1.00 88.19 362 PHE A N 1
ATOM 2618 C CA . PHE A 1 362 ? -12.434 11.160 5.943 1.00 88.19 362 PHE A CA 1
ATOM 2619 C C . PHE A 1 362 ? -13.190 10.087 6.733 1.00 88.19 362 PHE A C 1
ATOM 2621 O O . PHE A 1 362 ? -12.628 9.042 7.063 1.00 88.19 362 PHE A O 1
ATOM 2628 N N . THR A 1 363 ? -14.492 10.284 6.955 1.00 87.94 363 THR A N 1
ATOM 2629 C CA . THR A 1 363 ? -15.328 9.339 7.710 1.00 87.94 363 THR A CA 1
ATOM 2630 C C . THR A 1 363 ? -15.391 7.964 7.030 1.00 87.94 363 THR A C 1
ATOM 2632 O O . THR A 1 363 ? -15.254 6.937 7.693 1.00 87.94 363 THR A O 1
ATOM 2635 N N . LEU A 1 364 ? -15.545 7.923 5.702 1.00 87.50 364 LEU A N 1
ATOM 2636 C CA . LEU A 1 364 ? -15.532 6.676 4.923 1.00 87.50 364 LEU A CA 1
ATOM 2637 C C . LEU A 1 364 ? -14.146 6.015 4.878 1.00 87.50 364 LEU A C 1
ATOM 2639 O O . LEU A 1 364 ? -14.037 4.830 4.582 1.00 87.50 364 LEU A O 1
ATOM 2643 N N . SER A 1 365 ? -13.089 6.769 5.167 1.00 86.56 365 SER A N 1
ATOM 2644 C CA . SER A 1 365 ? -11.703 6.307 5.154 1.00 86.56 365 SER A CA 1
ATOM 2645 C C . SER A 1 365 ? -11.175 5.864 6.520 1.00 86.56 365 SER A C 1
ATOM 2647 O O . SER A 1 365 ? -10.006 5.500 6.623 1.00 86.56 365 SER A O 1
ATOM 2649 N N . LEU A 1 366 ? -12.007 5.873 7.569 1.00 85.25 366 LEU A N 1
ATOM 2650 C CA . LEU A 1 366 ? -11.577 5.626 8.950 1.00 85.25 366 LEU A CA 1
ATOM 2651 C C . LEU A 1 366 ? -10.883 4.265 9.135 1.00 85.25 366 LEU A C 1
ATOM 2653 O O . LEU A 1 366 ? -9.956 4.140 9.931 1.00 85.25 366 LEU A O 1
ATOM 2657 N N . ASN A 1 367 ? -11.260 3.261 8.340 1.00 82.25 367 ASN A N 1
ATOM 2658 C CA . ASN A 1 367 ? -10.576 1.967 8.296 1.00 82.25 367 ASN A CA 1
ATOM 2659 C C . ASN A 1 367 ? -9.075 2.111 7.985 1.00 82.25 367 ASN A C 1
ATOM 2661 O O . ASN A 1 367 ? -8.255 1.405 8.566 1.00 82.25 367 ASN A O 1
ATOM 2665 N N . LYS A 1 368 ? -8.703 3.053 7.111 1.00 84.38 368 LYS A N 1
ATOM 2666 C CA . LYS A 1 368 ? -7.315 3.312 6.704 1.00 84.38 368 LYS A CA 1
ATOM 2667 C C . LYS A 1 368 ? -6.489 3.937 7.823 1.00 84.38 368 LYS A C 1
ATOM 2669 O O . LYS A 1 368 ? -5.280 3.762 7.819 1.00 84.38 368 LYS A O 1
ATOM 2674 N N . ALA A 1 369 ? -7.121 4.623 8.776 1.00 85.75 369 ALA A N 1
ATOM 2675 C CA . ALA A 1 369 ? -6.432 5.188 9.933 1.00 85.75 369 ALA A CA 1
ATOM 2676 C C . ALA A 1 369 ? -6.088 4.123 10.988 1.00 85.75 369 ALA A C 1
ATOM 2678 O O . ALA A 1 369 ? -5.098 4.274 11.693 1.00 85.75 369 ALA A O 1
ATOM 2679 N N . ILE A 1 370 ? -6.865 3.037 11.086 1.00 90.00 370 ILE A N 1
ATOM 2680 C CA . ILE A 1 370 ? -6.675 1.991 12.110 1.00 90.00 370 ILE A CA 1
ATOM 2681 C C . ILE A 1 370 ? -5.649 0.935 11.670 1.00 90.00 370 ILE A C 1
ATOM 2683 O O . ILE A 1 370 ? -4.865 0.460 12.490 1.00 90.00 370 ILE A O 1
ATOM 2687 N N . VAL A 1 371 ? -5.621 0.576 10.379 1.00 92.06 371 VAL A N 1
ATOM 2688 C CA . VAL A 1 371 ? -4.706 -0.450 9.831 1.00 92.06 371 VAL A CA 1
ATOM 2689 C C . VAL A 1 371 ? -3.227 -0.184 10.173 1.00 92.06 371 VAL A C 1
ATOM 2691 O O . VAL A 1 371 ? -2.557 -1.137 10.574 1.00 92.06 371 VAL A O 1
ATOM 2694 N N . PRO A 1 372 ? -2.707 1.060 10.098 1.00 92.62 372 PRO A N 1
ATOM 2695 C CA . PRO A 1 372 ? -1.350 1.369 10.530 1.00 92.62 372 PRO A CA 1
ATOM 2696 C C . PRO A 1 372 ? -1.052 0.997 11.975 1.00 92.62 372 PRO A C 1
ATOM 2698 O O . PRO A 1 372 ? -0.031 0.378 12.246 1.00 92.62 372 PRO A O 1
ATOM 2701 N N . PHE A 1 373 ? -1.958 1.294 12.905 1.00 92.81 373 PHE A N 1
ATOM 2702 C CA . PHE A 1 373 ? -1.773 0.885 14.295 1.00 92.81 373 PHE A CA 1
ATOM 2703 C C . PHE A 1 373 ? -1.785 -0.638 14.431 1.00 92.81 373 PHE A C 1
ATOM 2705 O O . PHE A 1 373 ? -0.930 -1.186 15.118 1.00 92.81 373 PHE A O 1
ATOM 2712 N N . ALA A 1 374 ? -2.695 -1.331 13.740 1.00 93.88 374 ALA A N 1
ATOM 2713 C CA . ALA A 1 374 ? -2.768 -2.790 13.787 1.00 93.88 374 ALA A CA 1
ATOM 2714 C C . ALA A 1 374 ? -1.423 -3.444 13.450 1.00 93.88 374 ALA A C 1
ATOM 2716 O O . ALA A 1 374 ? -0.951 -4.295 14.199 1.00 93.88 374 ALA A O 1
ATOM 2717 N N . PHE A 1 375 ? -0.774 -3.011 12.367 1.00 93.12 375 PHE A N 1
ATOM 2718 C CA . PHE A 1 375 ? 0.476 -3.627 11.938 1.00 93.12 375 PHE A CA 1
ATOM 2719 C C . PHE A 1 375 ? 1.703 -3.201 12.755 1.00 93.12 375 PHE A C 1
ATOM 2721 O O . PHE A 1 375 ? 2.703 -3.913 12.750 1.00 93.12 375 PHE A O 1
ATOM 2728 N N . MET A 1 376 ? 1.644 -2.067 13.465 1.00 92.31 376 MET A N 1
ATOM 2729 C CA . MET A 1 376 ? 2.719 -1.667 14.383 1.00 92.31 376 MET A CA 1
ATOM 2730 C C . MET A 1 376 ? 2.755 -2.544 15.634 1.00 92.31 376 MET A C 1
ATOM 2732 O O . MET A 1 376 ? 3.833 -2.795 16.162 1.00 92.31 376 MET A O 1
ATOM 2736 N N . PHE A 1 377 ? 1.594 -3.022 16.092 1.00 91.50 377 PHE A N 1
ATOM 2737 C CA . PHE A 1 377 ? 1.497 -3.927 17.240 1.00 91.50 377 PHE A CA 1
ATOM 2738 C C . PHE A 1 377 ? 1.484 -5.412 16.855 1.00 91.50 377 PHE A C 1
ATOM 2740 O O . PHE A 1 377 ? 1.778 -6.252 17.696 1.00 91.50 377 PHE A O 1
ATOM 2747 N N . ALA A 1 378 ? 1.172 -5.739 15.600 1.00 93.25 378 ALA A N 1
ATOM 2748 C CA . ALA A 1 378 ? 1.261 -7.090 15.051 1.00 93.25 378 ALA A CA 1
ATOM 2749 C C . ALA A 1 378 ? 2.042 -7.073 13.720 1.00 93.25 378 ALA A C 1
ATOM 2751 O O . ALA A 1 378 ? 1.426 -7.060 12.646 1.00 93.25 378 ALA A O 1
ATOM 2752 N N . PRO A 1 379 ? 3.393 -7.082 13.763 1.00 92.69 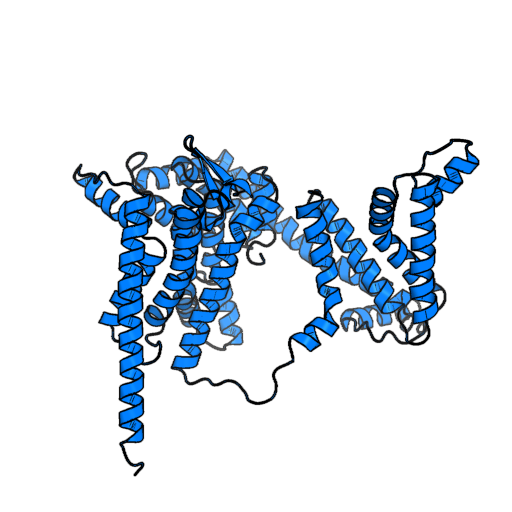379 PRO A N 1
ATOM 2753 C CA . PRO A 1 379 ? 4.248 -7.032 12.572 1.00 92.69 379 PRO A CA 1
ATOM 2754 C C . PRO A 1 379 ? 4.004 -8.165 11.567 1.00 92.69 379 PRO A C 1
ATOM 2756 O O . PRO A 1 379 ? 4.264 -7.989 10.376 1.00 92.69 379 PRO A O 1
ATOM 2759 N N . GLY A 1 380 ? 3.420 -9.288 11.998 1.00 92.88 380 GLY A N 1
ATOM 2760 C CA . GLY A 1 380 ? 2.993 -10.365 11.105 1.00 92.88 380 GLY A CA 1
ATOM 2761 C C . GLY A 1 380 ? 1.960 -9.934 10.054 1.00 92.88 380 GLY A C 1
ATOM 2762 O O . GLY A 1 380 ? 1.915 -10.516 8.974 1.00 92.88 380 GLY A O 1
ATOM 2763 N N . ILE A 1 381 ? 1.212 -8.843 10.277 1.00 95.00 381 ILE A N 1
ATOM 2764 C CA . ILE A 1 381 ? 0.359 -8.218 9.246 1.00 95.00 381 ILE A CA 1
ATOM 2765 C C . ILE A 1 381 ? 1.202 -7.676 8.079 1.00 95.00 381 ILE A C 1
ATOM 2767 O O . ILE A 1 381 ? 0.750 -7.696 6.935 1.00 95.00 381 ILE A O 1
ATOM 2771 N N . LEU A 1 382 ? 2.426 -7.211 8.349 1.00 94.44 382 LEU A N 1
ATOM 2772 C CA . LEU A 1 382 ? 3.412 -6.831 7.332 1.00 94.44 382 LEU A CA 1
ATOM 2773 C C . LEU A 1 382 ? 4.257 -8.015 6.872 1.00 94.44 382 LEU A C 1
ATOM 2775 O O . LEU A 1 382 ? 5.251 -7.800 6.191 1.00 94.44 382 LEU A O 1
ATOM 2779 N N . LEU A 1 383 ? 3.926 -9.253 7.246 1.00 94.56 383 LEU A N 1
ATOM 2780 C CA . LEU A 1 383 ? 4.763 -10.408 6.925 1.00 94.56 383 LEU A CA 1
ATOM 2781 C C . LEU A 1 383 ? 6.211 -10.210 7.417 1.00 94.56 383 LEU A C 1
ATOM 2783 O O . LEU A 1 383 ? 7.161 -10.587 6.735 1.00 94.56 383 LEU A O 1
ATOM 2787 N N . ILE A 1 384 ? 6.370 -9.584 8.588 1.00 93.00 384 ILE A N 1
ATOM 2788 C CA . ILE A 1 384 ? 7.654 -9.361 9.256 1.00 93.00 384 ILE A CA 1
ATOM 2789 C C . ILE A 1 384 ? 7.692 -10.214 10.521 1.00 93.00 384 ILE A C 1
ATOM 2791 O O . ILE A 1 384 ? 6.771 -10.148 11.338 1.00 93.00 384 ILE A O 1
ATOM 2795 N N . ARG A 1 385 ? 8.771 -10.980 10.693 1.00 91.25 385 ARG A N 1
ATOM 2796 C CA . ARG A 1 385 ? 9.103 -11.665 11.946 1.00 91.25 385 ARG A CA 1
ATOM 2797 C C . ARG A 1 385 ? 10.099 -10.811 12.720 1.00 91.25 385 ARG A C 1
ATOM 2799 O O . ARG A 1 385 ? 11.065 -10.311 12.146 1.00 91.25 385 ARG A O 1
ATOM 2806 N N . VAL A 1 386 ? 9.857 -10.643 14.015 1.00 86.81 386 VAL A N 1
ATOM 2807 C CA . VAL A 1 386 ? 10.790 -9.983 14.935 1.00 86.81 386 VAL A CA 1
ATOM 2808 C C . VAL A 1 386 ? 11.458 -11.075 15.761 1.00 86.81 386 VAL A C 1
ATOM 2810 O O . VAL A 1 386 ? 10.775 -11.817 16.460 1.00 86.81 386 VAL A O 1
ATOM 2813 N N . ALA A 1 387 ? 12.775 -11.222 15.630 1.00 79.81 387 ALA A N 1
ATOM 2814 C CA . ALA A 1 387 ? 13.550 -12.207 16.378 1.00 79.81 387 ALA A CA 1
ATOM 2815 C C . ALA A 1 387 ? 13.838 -11.728 17.813 1.00 79.81 387 ALA A C 1
ATOM 2817 O O . ALA A 1 387 ? 13.791 -10.528 18.095 1.00 79.81 387 ALA A O 1
ATOM 2818 N N . ASP A 1 388 ? 14.246 -12.650 18.692 1.00 65.62 388 ASP A N 1
ATOM 2819 C CA . ASP A 1 388 ? 14.538 -12.423 20.125 1.00 65.62 388 ASP A CA 1
ATOM 2820 C C . ASP A 1 388 ? 15.731 -11.474 20.427 1.00 65.62 388 ASP A C 1
ATOM 2822 O O . ASP A 1 388 ? 16.212 -11.386 21.554 1.00 65.62 388 ASP A O 1
ATOM 2826 N N . GLY A 1 389 ? 16.202 -10.712 19.437 1.00 61.25 389 GLY A N 1
ATOM 2827 C CA . GLY A 1 389 ? 17.191 -9.635 19.566 1.00 61.25 389 GLY A CA 1
ATOM 2828 C C . GLY A 1 389 ? 16.731 -8.291 18.990 1.00 61.25 389 GLY A C 1
ATOM 2829 O O . GLY A 1 389 ? 17.534 -7.366 18.895 1.00 61.25 389 GLY A O 1
ATOM 2830 N N . GLY A 1 390 ? 15.464 -8.174 18.575 1.00 70.62 390 GLY A N 1
ATOM 2831 C CA . GLY A 1 390 ? 14.916 -6.972 17.938 1.00 70.62 390 GLY A CA 1
ATOM 2832 C C . GLY A 1 390 ? 15.240 -6.838 16.446 1.00 70.62 390 GLY A C 1
ATOM 2833 O O . GLY A 1 390 ? 14.809 -5.876 15.812 1.00 70.62 390 GLY A O 1
ATOM 2834 N N . GLU A 1 391 ? 15.962 -7.798 15.861 1.00 77.69 391 GLU A N 1
ATOM 2835 C CA . GLU A 1 391 ? 16.142 -7.871 14.412 1.00 77.69 391 GLU A CA 1
ATOM 2836 C C . GLU A 1 391 ? 14.820 -8.260 13.747 1.00 77.69 391 GLU A C 1
ATOM 2838 O O . GLU A 1 391 ? 14.211 -9.280 14.074 1.00 77.69 391 GLU A O 1
ATOM 2843 N N . ALA A 1 392 ? 14.367 -7.419 12.821 1.00 86.12 392 ALA A N 1
ATOM 2844 C CA . ALA A 1 392 ? 13.131 -7.613 12.085 1.00 86.12 392 ALA A CA 1
ATOM 2845 C C . ALA A 1 392 ? 13.447 -7.929 10.623 1.00 86.12 392 ALA A C 1
ATOM 2847 O O . ALA A 1 392 ? 14.137 -7.154 9.958 1.00 86.12 392 ALA A O 1
ATOM 2848 N N . SER A 1 393 ? 12.918 -9.038 10.119 1.00 88.44 393 SER A N 1
ATOM 2849 C CA . SER A 1 393 ? 13.099 -9.468 8.733 1.00 88.44 393 SER A CA 1
ATOM 2850 C C . SER A 1 393 ? 11.773 -9.901 8.116 1.00 88.44 393 SER A C 1
ATOM 2852 O O . SER A 1 393 ? 10.829 -10.293 8.806 1.00 88.44 393 SER A O 1
ATOM 2854 N N . VAL A 1 394 ? 11.675 -9.788 6.792 1.00 90.31 394 VAL A N 1
ATOM 2855 C CA . VAL A 1 394 ? 10.511 -10.287 6.052 1.00 90.31 394 VAL A CA 1
ATOM 2856 C C . VAL A 1 394 ? 10.505 -11.814 6.091 1.00 90.31 394 VAL A C 1
ATOM 2858 O O . VAL A 1 394 ? 11.545 -12.439 5.886 1.00 90.31 394 VAL A O 1
ATOM 2861 N N . ILE A 1 395 ? 9.335 -12.409 6.340 1.00 90.81 395 ILE A N 1
ATOM 2862 C CA . ILE A 1 395 ? 9.191 -13.860 6.494 1.00 90.81 395 ILE A CA 1
ATOM 2863 C C . ILE A 1 395 ? 9.649 -14.614 5.240 1.00 90.81 395 ILE A C 1
ATOM 2865 O O . ILE A 1 395 ? 9.344 -14.240 4.103 1.00 90.81 395 ILE A O 1
ATOM 2869 N N . GLY A 1 396 ? 10.359 -15.715 5.460 1.00 88.88 396 GLY A N 1
ATOM 2870 C CA . GLY A 1 396 ? 10.750 -16.667 4.432 1.00 88.88 396 GLY A CA 1
ATOM 2871 C C . GLY A 1 396 ? 9.883 -17.926 4.432 1.00 88.88 396 GLY A C 1
ATOM 2872 O O . GLY A 1 396 ? 8.968 -18.102 5.234 1.00 88.88 396 GLY A O 1
ATOM 2873 N N . TRP A 1 397 ? 10.215 -18.865 3.543 1.00 87.44 397 TRP A N 1
ATOM 2874 C CA . TRP A 1 397 ? 9.529 -20.162 3.468 1.00 87.44 397 TRP A CA 1
ATOM 2875 C C . TRP A 1 397 ? 9.641 -20.987 4.756 1.00 87.44 397 TRP A C 1
ATOM 2877 O O . TRP A 1 397 ? 8.697 -21.692 5.100 1.00 87.44 397 TRP A O 1
ATOM 2887 N N . ALA A 1 398 ? 10.758 -20.876 5.479 1.00 88.31 398 ALA A N 1
ATOM 2888 C CA . ALA A 1 398 ? 10.945 -21.558 6.758 1.00 88.31 398 ALA A CA 1
ATOM 2889 C C . ALA A 1 398 ? 9.940 -21.072 7.819 1.00 88.31 398 ALA A C 1
ATOM 2891 O O . ALA A 1 398 ? 9.351 -21.888 8.527 1.00 88.31 398 ALA A O 1
ATOM 2892 N N . ASP A 1 399 ? 9.674 -19.765 7.869 1.00 90.75 399 ASP A N 1
ATOM 2893 C CA . ASP A 1 399 ? 8.711 -19.177 8.806 1.00 90.75 399 ASP A CA 1
ATOM 2894 C C . ASP A 1 399 ? 7.277 -19.599 8.485 1.00 90.75 399 ASP A C 1
ATOM 2896 O O . ASP A 1 399 ? 6.487 -19.825 9.392 1.00 90.75 399 ASP A O 1
ATOM 2900 N N . VAL A 1 400 ? 6.943 -19.767 7.201 1.00 91.06 400 VAL A N 1
ATOM 2901 C CA . VAL A 1 400 ? 5.622 -20.264 6.776 1.00 91.06 400 VAL A CA 1
ATOM 2902 C C . VAL A 1 400 ? 5.399 -21.710 7.229 1.00 91.06 400 VAL A C 1
ATOM 2904 O O . VAL A 1 400 ? 4.276 -22.090 7.561 1.00 91.06 400 VAL A O 1
ATOM 2907 N N . THR A 1 401 ? 6.457 -22.526 7.258 1.00 91.69 401 THR A N 1
ATOM 2908 C CA . THR A 1 401 ? 6.375 -23.909 7.755 1.00 91.69 401 THR A CA 1
ATOM 2909 C C . THR A 1 401 ? 6.346 -24.012 9.283 1.00 91.69 401 THR A C 1
ATOM 2911 O O . THR A 1 401 ? 5.888 -25.026 9.811 1.00 91.69 401 THR A O 1
ATOM 2914 N N . ASP A 1 402 ? 6.777 -22.971 10.000 1.00 92.75 402 ASP A N 1
ATOM 2915 C CA . ASP A 1 402 ? 6.661 -22.859 11.456 1.00 92.75 402 ASP A CA 1
ATOM 2916 C C . ASP A 1 402 ? 5.225 -22.464 11.835 1.00 92.75 402 ASP A C 1
ATOM 2918 O O . ASP A 1 402 ? 4.894 -21.297 12.044 1.00 92.75 402 ASP A O 1
ATOM 2922 N N . LEU A 1 403 ? 4.337 -23.459 11.911 1.00 91.94 403 LEU A N 1
ATOM 2923 C CA . LEU A 1 403 ? 2.917 -23.230 12.199 1.00 91.94 403 LEU A CA 1
ATOM 2924 C C . LEU A 1 403 ? 2.658 -22.615 13.582 1.00 91.94 403 LEU A C 1
ATOM 2926 O O . LEU A 1 403 ? 1.627 -21.963 13.757 1.00 91.94 403 LEU A O 1
ATOM 2930 N N . SER A 1 404 ? 3.564 -22.802 14.548 1.00 90.25 404 SER A N 1
ATOM 2931 C CA . SER A 1 404 ? 3.440 -22.199 15.879 1.00 90.25 404 SER A CA 1
ATOM 2932 C C . SER A 1 404 ? 3.667 -20.695 15.888 1.00 90.25 404 SER A C 1
ATOM 2934 O O . SER A 1 404 ? 3.093 -20.018 16.731 1.00 90.25 404 SER A O 1
ATOM 2936 N N . PHE A 1 405 ? 4.438 -20.175 14.937 1.00 92.19 405 PHE A N 1
ATOM 2937 C CA . PHE A 1 405 ? 4.590 -18.741 14.710 1.00 92.19 405 PHE A CA 1
ATOM 2938 C C . PHE A 1 405 ? 3.558 -18.241 13.690 1.00 92.19 405 PHE A C 1
ATOM 2940 O O . PHE A 1 405 ? 2.774 -17.330 13.958 1.00 92.19 405 PHE A O 1
ATOM 2947 N N . PHE A 1 406 ? 3.509 -18.876 12.517 1.00 94.31 406 PHE A N 1
ATOM 2948 C CA . PHE A 1 406 ? 2.782 -18.360 11.361 1.00 94.31 406 PHE A CA 1
ATOM 2949 C C . PHE A 1 406 ? 1.273 -18.255 11.598 1.00 94.31 406 PHE A C 1
ATOM 2951 O O . PHE A 1 406 ? 0.642 -17.275 11.201 1.00 94.31 406 PHE A O 1
ATOM 2958 N N . VAL A 1 407 ? 0.662 -19.240 12.259 1.00 94.88 407 VAL A N 1
ATOM 2959 C CA . VAL A 1 407 ? -0.785 -19.213 12.499 1.00 94.88 407 VAL A CA 1
ATOM 2960 C C . VAL A 1 407 ? -1.180 -18.094 13.473 1.00 94.88 407 VAL A C 1
ATOM 2962 O O . VAL A 1 407 ? -2.005 -17.259 13.088 1.00 94.88 407 VAL A O 1
ATOM 2965 N N . PRO A 1 408 ? -0.639 -18.033 14.703 1.00 94.44 408 PRO A N 1
ATOM 2966 C CA . PRO A 1 408 ? -1.085 -17.040 15.673 1.00 94.44 408 PRO A CA 1
ATOM 2967 C C . PRO A 1 408 ? -0.552 -15.626 15.408 1.00 94.44 408 PRO A C 1
ATOM 2969 O O . PRO A 1 408 ? -1.253 -14.680 15.746 1.00 94.44 408 PRO A O 1
ATOM 2972 N N . GLU A 1 409 ? 0.618 -15.451 14.782 1.00 92.62 409 GLU A N 1
ATOM 2973 C CA . GLU A 1 409 ? 1.198 -14.113 14.568 1.00 92.62 409 GLU A CA 1
ATOM 2974 C C . GLU A 1 409 ? 0.922 -13.520 13.181 1.00 92.62 409 GLU A C 1
ATOM 2976 O O . GLU A 1 409 ? 0.931 -12.299 13.022 1.00 92.62 409 GLU A O 1
ATOM 2981 N N . VAL A 1 410 ? 0.634 -14.349 12.171 1.00 95.31 410 VAL A N 1
ATOM 2982 C CA . VAL A 1 410 ? 0.337 -13.877 10.806 1.00 95.31 410 VAL A CA 1
ATOM 2983 C C . VAL A 1 410 ? -1.116 -14.153 10.440 1.00 95.31 410 VAL A C 1
ATOM 2985 O O . VAL A 1 410 ? -1.888 -13.220 10.222 1.00 95.31 410 VAL A O 1
ATOM 2988 N N . VAL A 1 411 ? -1.525 -15.422 10.387 1.00 96.56 411 VAL A N 1
ATOM 2989 C CA . VAL A 1 411 ? -2.838 -15.806 9.841 1.00 96.56 411 VAL A CA 1
ATOM 2990 C C . VAL A 1 411 ? -3.985 -15.223 10.664 1.00 96.56 411 VAL A C 1
ATOM 2992 O O . VAL A 1 411 ? -4.886 -14.600 10.099 1.00 96.56 411 VAL A O 1
ATOM 2995 N N . VAL A 1 412 ? -3.955 -15.391 11.989 1.00 96.94 412 VAL A N 1
ATOM 2996 C CA . VAL A 1 412 ? -5.015 -14.891 12.874 1.00 96.94 412 VAL A CA 1
ATOM 2997 C C . VAL A 1 412 ? -5.108 -13.358 12.823 1.00 96.94 412 VAL A C 1
ATOM 2999 O O . VAL A 1 412 ? -6.201 -12.863 12.529 1.00 96.94 412 VAL A O 1
ATOM 3002 N N . PRO A 1 413 ? -4.019 -12.579 12.997 1.00 96.62 413 PRO A N 1
ATOM 3003 C CA . PRO A 1 413 ? -4.075 -11.125 12.890 1.00 96.62 413 PRO A CA 1
ATOM 3004 C C . PRO A 1 413 ? -4.564 -10.625 11.536 1.00 96.62 413 PRO A C 1
ATOM 3006 O O . PRO A 1 413 ? -5.361 -9.690 11.491 1.00 96.62 413 PRO A O 1
ATOM 3009 N N . VAL A 1 414 ? -4.153 -11.264 10.436 1.00 97.06 414 VAL A N 1
ATOM 3010 C CA . VAL A 1 414 ? -4.603 -10.898 9.088 1.00 97.06 414 VAL A CA 1
ATOM 3011 C C . VAL A 1 414 ? -6.100 -11.161 8.926 1.00 97.06 414 VAL A C 1
ATOM 3013 O O . VAL A 1 414 ? -6.828 -10.257 8.522 1.00 97.06 414 VAL A O 1
ATOM 3016 N N . ILE A 1 415 ? -6.600 -12.346 9.290 1.00 97.62 415 ILE A N 1
ATOM 3017 C CA . ILE A 1 415 ? -8.040 -12.653 9.211 1.00 97.62 415 ILE A CA 1
ATOM 3018 C C . ILE A 1 415 ? -8.845 -11.676 10.073 1.00 97.62 415 ILE A C 1
ATOM 3020 O O . ILE A 1 415 ? -9.826 -11.092 9.605 1.00 97.62 415 ILE A O 1
ATOM 3024 N N . CYS A 1 416 ? -8.419 -11.455 11.316 1.00 97.38 416 CYS A N 1
ATOM 3025 C CA . CYS A 1 416 ? -9.083 -10.528 12.220 1.00 97.38 416 CYS A CA 1
ATOM 3026 C C . CYS A 1 416 ? -9.026 -9.081 11.710 1.00 97.38 416 CYS A C 1
ATOM 3028 O O . CYS A 1 416 ? -9.998 -8.354 11.885 1.00 97.38 416 CYS A O 1
ATOM 3030 N N . LEU A 1 417 ? -7.969 -8.671 11.005 1.00 96.56 417 LEU A N 1
ATOM 3031 C CA . LEU A 1 417 ? -7.895 -7.363 10.356 1.00 96.56 417 LEU A CA 1
ATOM 3032 C C . LEU A 1 417 ? -8.990 -7.195 9.291 1.00 96.56 417 LEU A C 1
ATOM 3034 O O . LEU A 1 417 ? -9.698 -6.188 9.304 1.00 96.56 417 LEU A O 1
ATOM 3038 N N . PHE A 1 418 ? -9.187 -8.185 8.412 1.00 97.12 418 PHE A N 1
ATOM 3039 C CA . PHE A 1 418 ? -10.271 -8.156 7.417 1.00 97.12 418 PHE A CA 1
ATOM 3040 C C . PHE A 1 418 ? -11.652 -8.137 8.082 1.00 97.12 418 PHE A C 1
ATOM 3042 O O . PHE A 1 418 ? -12.493 -7.306 7.735 1.00 97.12 418 PHE A O 1
ATOM 3049 N N . LEU A 1 419 ? -11.881 -9.004 9.073 1.00 97.12 419 LEU A N 1
ATOM 3050 C CA . LEU A 1 419 ? -13.142 -9.035 9.820 1.00 97.12 419 LEU A CA 1
ATOM 3051 C C . LEU A 1 419 ? -13.396 -7.725 10.570 1.00 97.12 419 LEU A C 1
ATOM 3053 O O . LEU A 1 419 ? -14.522 -7.237 10.595 1.00 97.12 419 LEU A O 1
ATOM 3057 N N . GLY A 1 420 ? -12.354 -7.123 11.137 1.00 96.44 420 GLY A N 1
ATOM 3058 C CA . GLY A 1 420 ? -12.428 -5.842 11.822 1.00 96.44 420 GLY A CA 1
ATOM 3059 C C . GLY A 1 420 ? -12.793 -4.693 10.885 1.00 96.44 420 GLY A C 1
ATOM 3060 O O . GLY A 1 420 ? -13.581 -3.828 11.269 1.00 96.44 420 GLY A O 1
ATOM 3061 N N . VAL A 1 421 ? -12.319 -4.717 9.636 1.00 95.62 421 VAL A N 1
ATOM 3062 C CA . VAL A 1 421 ? -12.742 -3.770 8.591 1.00 95.62 421 VAL A CA 1
ATOM 3063 C C . VAL A 1 421 ? -14.220 -3.954 8.232 1.00 95.62 421 VAL A C 1
ATOM 3065 O O . VAL A 1 421 ? -14.940 -2.961 8.123 1.00 95.62 421 VAL A O 1
ATOM 3068 N N . VAL A 1 422 ? -14.698 -5.199 8.110 1.00 96.38 422 VAL A N 1
ATOM 3069 C CA . VAL A 1 422 ? -16.134 -5.479 7.910 1.00 96.38 422 VAL A CA 1
ATOM 3070 C C . VAL A 1 422 ? -16.953 -4.982 9.100 1.00 96.38 422 VAL A C 1
ATOM 3072 O O . VAL A 1 422 ? -17.966 -4.316 8.906 1.00 96.38 422 VAL A O 1
ATOM 3075 N N . ALA A 1 423 ? -16.495 -5.236 10.328 1.00 96.00 423 ALA A N 1
ATOM 3076 C CA . ALA A 1 423 ? -17.146 -4.778 11.551 1.00 96.00 423 ALA A CA 1
ATOM 3077 C C . ALA A 1 423 ? -17.209 -3.248 11.645 1.00 96.00 423 ALA A C 1
ATOM 3079 O O . ALA A 1 423 ? -18.202 -2.718 12.138 1.00 96.00 423 ALA A O 1
ATOM 3080 N N . LEU A 1 424 ? -16.192 -2.536 11.143 1.00 95.19 424 LEU A N 1
ATOM 3081 C CA . LEU A 1 424 ? -16.153 -1.073 11.145 1.00 95.19 424 LEU A CA 1
ATOM 3082 C C . LEU A 1 424 ? -17.190 -0.459 10.198 1.00 95.19 424 LEU A C 1
ATOM 3084 O O . LEU A 1 424 ? -17.746 0.593 10.511 1.00 95.19 424 LEU A O 1
ATOM 3088 N N . GLY A 1 425 ? -17.483 -1.098 9.066 1.00 94.69 425 GLY A N 1
ATOM 3089 C CA . GLY A 1 425 ? -18.410 -0.579 8.056 1.00 94.69 425 GLY A CA 1
ATOM 3090 C C . GLY A 1 425 ? -19.767 -0.131 8.628 1.00 94.69 425 GLY A C 1
ATOM 3091 O O . GLY A 1 425 ? -20.102 1.057 8.550 1.00 94.69 425 GLY A O 1
ATOM 3092 N N . PRO A 1 426 ? -20.523 -1.018 9.300 1.00 94.94 426 PRO A N 1
ATOM 3093 C CA . PRO A 1 426 ? -21.810 -0.667 9.896 1.00 94.94 426 PRO A CA 1
ATOM 3094 C C . PRO A 1 426 ? -21.725 0.370 11.022 1.00 94.94 426 PRO A C 1
ATOM 3096 O O . PRO A 1 426 ? -22.707 1.060 11.295 1.00 94.94 426 PRO A O 1
ATOM 3099 N N . THR A 1 427 ? -20.568 0.523 11.677 1.00 93.62 427 THR A N 1
ATOM 3100 C CA . THR A 1 427 ? -20.377 1.557 12.712 1.00 93.62 427 THR A CA 1
ATOM 3101 C C . THR A 1 427 ? -20.453 2.951 12.110 1.00 93.62 427 THR A C 1
ATOM 3103 O O . THR A 1 427 ? -21.068 3.842 12.701 1.00 93.62 427 THR A O 1
ATOM 3106 N N . VAL A 1 428 ? -19.893 3.120 10.911 1.00 92.4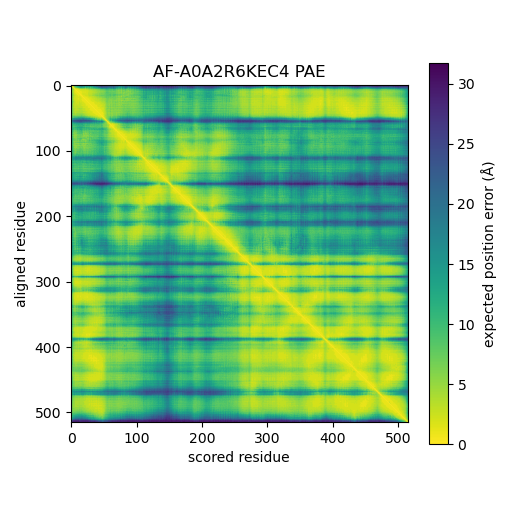4 428 VAL A N 1
ATOM 3107 C CA . VAL A 1 428 ? -19.844 4.387 10.186 1.00 92.44 428 VAL A CA 1
ATOM 3108 C C . VAL A 1 428 ? -21.139 4.613 9.411 1.00 92.44 428 VAL A C 1
ATOM 3110 O O . VAL A 1 428 ? -21.752 5.672 9.538 1.00 92.44 428 VAL A O 1
ATOM 3113 N N . ILE A 1 429 ? -21.576 3.613 8.644 1.00 93.50 429 ILE A N 1
ATOM 3114 C CA . ILE A 1 429 ? -22.735 3.725 7.749 1.00 93.50 429 ILE A CA 1
ATOM 3115 C C . ILE A 1 429 ? -24.061 3.677 8.522 1.00 93.50 429 ILE A C 1
ATOM 3117 O O . ILE A 1 429 ? -25.015 4.359 8.155 1.00 93.50 429 ILE A O 1
ATOM 3121 N N . GLY A 1 430 ? -24.130 2.919 9.621 1.00 93.50 430 GLY A N 1
ATOM 3122 C CA . GLY A 1 430 ? -25.373 2.683 10.363 1.00 93.50 430 GLY A CA 1
ATOM 3123 C C . GLY A 1 430 ? -26.298 1.647 9.716 1.00 93.50 430 GLY A C 1
ATOM 3124 O O . GLY A 1 430 ? -27.461 1.546 10.100 1.00 93.50 430 GLY A O 1
ATOM 3125 N N . TYR A 1 431 ? -25.786 0.881 8.755 1.00 94.19 431 TYR A N 1
ATOM 3126 C CA . TYR A 1 431 ? -26.506 -0.161 8.032 1.00 94.19 431 TYR A CA 1
ATOM 3127 C C . TYR A 1 431 ? -25.597 -1.378 7.845 1.00 94.19 431 TYR A C 1
ATOM 3129 O O . TYR A 1 431 ? -24.394 -1.210 7.616 1.00 94.19 431 TYR A O 1
ATOM 3137 N N . TYR A 1 432 ? -26.162 -2.583 7.958 1.00 93.38 432 TYR A N 1
ATOM 3138 C CA . TYR A 1 432 ? -25.468 -3.818 7.591 1.00 93.38 432 TYR A CA 1
ATOM 3139 C C . TYR A 1 432 ? -26.338 -4.725 6.714 1.00 93.38 432 TYR A C 1
ATOM 3141 O O . TYR A 1 432 ? -26.200 -4.674 5.499 1.00 93.38 432 TYR A O 1
ATOM 3149 N N . TYR A 1 433 ? -27.237 -5.509 7.314 1.00 92.00 433 TYR A N 1
ATOM 3150 C CA . TYR A 1 433 ? -28.336 -6.191 6.613 1.00 92.00 433 TYR A CA 1
ATOM 3151 C C . TYR A 1 433 ? -29.652 -5.432 6.794 1.00 92.00 433 TYR A C 1
ATOM 3153 O O . TYR A 1 433 ? -30.469 -5.351 5.886 1.00 92.00 433 TYR A O 1
ATOM 3161 N N . THR A 1 434 ? -29.821 -4.835 7.971 1.00 92.31 434 THR A N 1
ATOM 3162 C CA . THR A 1 434 ? -30.842 -3.828 8.266 1.00 92.31 434 THR A CA 1
ATOM 3163 C C . THR A 1 434 ? -30.203 -2.671 9.042 1.00 92.31 434 THR A C 1
ATOM 3165 O O . THR A 1 434 ? -28.989 -2.662 9.303 1.00 92.31 434 THR A O 1
ATOM 3168 N N . THR A 1 435 ? -31.000 -1.670 9.403 1.00 92.50 435 THR A N 1
ATOM 3169 C CA . THR A 1 435 ? -30.571 -0.521 10.198 1.00 92.50 435 THR A CA 1
ATOM 3170 C C . THR A 1 435 ? -29.958 -0.958 11.531 1.00 92.50 435 THR A C 1
ATOM 3172 O O . THR A 1 435 ? -30.363 -1.936 12.164 1.00 92.50 435 THR A O 1
ATOM 3175 N N . VAL A 1 436 ? -28.908 -0.253 11.957 1.00 93.62 436 VAL A N 1
ATOM 3176 C CA . VAL A 1 436 ? -28.141 -0.609 13.155 1.00 93.62 436 VAL A CA 1
ATOM 3177 C C . VAL A 1 436 ? -28.306 0.470 14.220 1.00 93.62 436 VAL A C 1
ATOM 3179 O O . VAL A 1 436 ? -27.962 1.636 14.016 1.00 93.62 436 VAL A O 1
ATOM 3182 N N . SER A 1 437 ? -28.793 0.070 15.398 1.00 94.38 437 SER A N 1
ATOM 3183 C CA . SER A 1 437 ? -28.980 0.973 16.540 1.00 94.38 437 SER A CA 1
ATOM 3184 C C . SER A 1 437 ? -27.658 1.585 17.035 1.00 94.38 437 SER A C 1
ATOM 3186 O O . SER A 1 437 ? -26.581 1.013 16.857 1.00 94.38 437 SER A O 1
ATOM 3188 N N . ARG A 1 438 ? -27.716 2.738 17.720 1.00 93.62 438 ARG A N 1
ATOM 3189 C CA . ARG A 1 438 ? -26.513 3.421 18.246 1.00 93.62 438 ARG A CA 1
ATOM 3190 C C . ARG A 1 438 ? -25.693 2.552 19.209 1.00 93.62 438 ARG A C 1
ATOM 3192 O O . ARG A 1 438 ? -24.468 2.597 19.160 1.00 93.62 438 ARG A O 1
ATOM 3199 N N . SER A 1 439 ? -26.345 1.745 20.048 1.00 93.81 439 SER A N 1
ATOM 3200 C CA . SER A 1 439 ? -25.654 0.840 20.976 1.00 93.81 439 SER A CA 1
ATOM 3201 C C . SER A 1 439 ? -24.965 -0.303 20.231 1.00 93.81 439 SER A C 1
ATOM 3203 O O . SER A 1 439 ? -23.799 -0.592 20.488 1.00 93.81 439 SER A O 1
ATOM 3205 N N . THR A 1 440 ? -25.637 -0.900 19.243 1.00 94.38 440 THR A N 1
ATOM 3206 C CA . THR A 1 440 ? -25.039 -1.924 18.376 1.00 94.38 440 THR A CA 1
ATOM 3207 C C . THR A 1 440 ? -23.861 -1.366 17.579 1.00 94.38 440 THR A C 1
ATOM 3209 O O . THR A 1 440 ? -22.845 -2.043 17.459 1.00 94.38 440 THR A O 1
ATOM 3212 N N . ARG A 1 441 ? -23.942 -0.117 17.099 1.00 95.31 441 ARG A N 1
ATOM 3213 C CA . ARG A 1 441 ? -22.819 0.567 16.436 1.00 95.31 441 ARG A CA 1
ATOM 3214 C C . ARG A 1 441 ? -21.615 0.719 17.365 1.00 95.31 441 ARG A C 1
ATOM 3216 O O . ARG A 1 441 ? -20.502 0.439 16.939 1.00 95.31 441 ARG A O 1
ATOM 3223 N N . ALA A 1 442 ? -21.823 1.107 18.625 1.00 95.38 442 ALA A N 1
ATOM 3224 C CA . ALA A 1 442 ? -20.738 1.214 19.603 1.00 95.38 442 ALA A CA 1
ATOM 3225 C C . ALA A 1 442 ? -20.086 -0.150 19.896 1.00 95.38 442 ALA A C 1
ATOM 3227 O O . ALA A 1 442 ? -18.862 -0.256 19.937 1.00 95.38 442 ALA A O 1
ATOM 3228 N N . LEU A 1 443 ? -20.889 -1.210 20.029 1.00 96.44 443 LEU A N 1
ATOM 3229 C CA . LEU A 1 443 ? -20.370 -2.565 20.234 1.00 96.44 443 LEU A CA 1
ATOM 3230 C C . LEU A 1 443 ? -19.637 -3.107 18.998 1.00 96.44 443 LEU A C 1
ATOM 3232 O O . LEU A 1 443 ? -18.611 -3.762 19.146 1.00 96.44 443 LEU A O 1
ATOM 3236 N N . LEU A 1 444 ? -20.109 -2.807 17.785 1.00 96.12 444 LEU A N 1
ATOM 3237 C CA . LEU A 1 444 ? -19.400 -3.144 16.546 1.00 96.12 444 LEU A CA 1
ATOM 3238 C C . LEU A 1 444 ? -18.084 -2.366 16.410 1.00 96.12 444 LEU A C 1
ATOM 3240 O O . LEU A 1 444 ? -17.105 -2.922 15.921 1.00 96.12 444 LEU A O 1
ATOM 3244 N N . ALA A 1 445 ? -18.025 -1.121 16.892 1.00 95.25 445 ALA A N 1
ATOM 3245 C CA . ALA A 1 445 ? -16.783 -0.351 16.936 1.00 95.25 445 ALA A CA 1
ATOM 3246 C C . ALA A 1 445 ? -15.783 -0.972 17.920 1.00 95.25 445 ALA A C 1
ATOM 3248 O O . ALA A 1 445 ? -14.618 -1.157 17.573 1.00 95.25 445 ALA A O 1
ATOM 3249 N N . ALA A 1 446 ? -16.245 -1.383 19.106 1.00 95.38 446 ALA A N 1
ATOM 3250 C CA . ALA A 1 446 ? -15.421 -2.126 20.056 1.00 95.38 446 ALA A CA 1
ATOM 3251 C C . ALA A 1 446 ? -14.934 -3.461 19.463 1.00 95.38 446 ALA A C 1
ATOM 3253 O O . ALA A 1 446 ? -13.747 -3.769 19.544 1.00 95.38 446 ALA A O 1
ATOM 3254 N N . ALA A 1 447 ? -15.818 -4.218 18.803 1.00 96.88 447 ALA A N 1
ATOM 3255 C CA . ALA A 1 447 ? -15.462 -5.462 18.122 1.00 96.88 447 ALA A CA 1
ATOM 3256 C C . ALA A 1 447 ? -14.406 -5.234 17.032 1.00 96.88 447 ALA A C 1
ATOM 3258 O O . ALA A 1 447 ? -13.438 -5.982 16.956 1.00 96.88 447 ALA A O 1
ATOM 3259 N N . SER A 1 448 ? -14.559 -4.179 16.225 1.00 96.00 448 SER A N 1
ATOM 3260 C CA . SER A 1 448 ? -13.600 -3.799 15.186 1.00 96.00 448 SER A CA 1
ATOM 3261 C C . SER A 1 448 ? -12.216 -3.500 15.768 1.00 96.00 448 SER A C 1
ATOM 3263 O O . SER A 1 448 ? -11.232 -4.069 15.306 1.00 96.00 448 SER A O 1
ATOM 3265 N N . ILE A 1 449 ? -12.127 -2.693 16.830 1.00 94.38 449 ILE A N 1
ATOM 3266 C CA . ILE A 1 449 ? -10.843 -2.360 17.471 1.00 94.38 449 ILE A CA 1
ATOM 3267 C C . ILE A 1 449 ? -10.186 -3.608 18.077 1.00 94.38 449 ILE A C 1
ATOM 3269 O O . ILE A 1 449 ? -8.999 -3.834 17.847 1.00 94.38 449 ILE A O 1
ATOM 3273 N N . LEU A 1 450 ? -10.952 -4.444 18.790 1.00 95.94 450 LEU A N 1
ATOM 3274 C CA . LEU A 1 450 ? -10.460 -5.702 19.370 1.00 95.94 450 LEU A CA 1
ATOM 3275 C C . LEU A 1 450 ? -9.988 -6.699 18.304 1.00 95.94 450 LEU A C 1
ATOM 3277 O O . LEU A 1 450 ? -9.053 -7.458 18.536 1.00 95.94 450 LEU A O 1
ATOM 3281 N N . LEU A 1 451 ? -10.622 -6.694 17.132 1.00 96.69 451 LEU A N 1
ATOM 3282 C CA . LEU A 1 451 ? -10.224 -7.525 16.003 1.00 96.69 451 LEU A CA 1
ATOM 3283 C C . LEU A 1 451 ? -8.997 -6.974 15.273 1.00 96.69 451 LEU A C 1
ATOM 3285 O O . LEU A 1 451 ? -8.166 -7.765 14.849 1.00 96.69 451 LEU A O 1
ATOM 3289 N N . MET A 1 452 ? -8.871 -5.657 15.095 1.00 94.81 452 MET A N 1
ATOM 3290 C CA . MET A 1 452 ? -7.791 -5.064 14.297 1.00 94.81 452 MET A CA 1
ATOM 3291 C C . MET A 1 452 ? -6.508 -4.876 15.113 1.00 94.81 452 MET A C 1
ATOM 3293 O O . MET A 1 452 ? -5.448 -5.325 14.683 1.00 94.81 452 MET A O 1
ATOM 3297 N N . ALA A 1 453 ? -6.597 -4.227 16.276 1.00 92.31 453 ALA A N 1
ATOM 3298 C CA . ALA A 1 453 ? -5.446 -3.754 17.046 1.00 92.31 453 ALA A CA 1
ATOM 3299 C C . ALA A 1 453 ? -5.658 -3.903 18.572 1.00 92.31 453 ALA A C 1
ATOM 3301 O O . ALA A 1 453 ? -5.615 -2.910 19.303 1.00 92.31 453 ALA A O 1
ATOM 3302 N N . PRO A 1 454 ? -5.880 -5.124 19.092 1.00 93.81 454 PRO A N 1
ATOM 3303 C CA . PRO A 1 454 ? -6.142 -5.340 20.520 1.00 93.81 454 PRO A CA 1
ATOM 3304 C C . PRO A 1 454 ? -4.963 -4.926 21.410 1.00 93.81 454 PRO A C 1
ATOM 3306 O O . PRO A 1 454 ? -5.166 -4.348 22.476 1.00 93.81 454 PRO A O 1
ATOM 3309 N N . LEU A 1 455 ? -3.730 -5.164 20.956 1.00 91.44 455 LEU A N 1
ATOM 3310 C CA . LEU A 1 455 ? -2.519 -4.787 21.684 1.00 91.44 455 LEU A CA 1
ATOM 3311 C C . LEU A 1 455 ? -2.319 -3.273 21.770 1.00 91.44 455 LEU A C 1
ATOM 3313 O O . LEU A 1 455 ? -1.772 -2.803 22.761 1.00 91.44 455 LEU A O 1
ATOM 3317 N N . ALA A 1 456 ? -2.834 -2.500 20.808 1.00 89.62 456 ALA A N 1
ATOM 3318 C CA . ALA A 1 456 ? -2.871 -1.047 20.940 1.00 89.62 456 ALA A CA 1
ATOM 3319 C C . ALA A 1 456 ? -3.768 -0.648 22.125 1.00 89.62 456 ALA A C 1
ATOM 3321 O O . ALA A 1 456 ? -3.380 0.144 22.978 1.00 89.62 456 ALA A O 1
ATOM 3322 N N . LEU A 1 457 ? -4.957 -1.246 22.245 1.00 87.38 457 LEU A N 1
ATOM 3323 C CA . LEU A 1 457 ? -5.836 -0.978 23.386 1.00 87.38 457 LEU A CA 1
ATOM 3324 C C . LEU A 1 457 ? -5.176 -1.385 24.713 1.00 87.38 457 LEU A C 1
ATOM 3326 O O . LEU A 1 457 ? -5.250 -0.640 25.690 1.00 87.38 457 LEU A O 1
ATOM 3330 N N . PHE A 1 458 ? -4.512 -2.541 24.740 1.00 88.75 458 PHE A N 1
ATOM 3331 C CA . PHE A 1 458 ? -3.789 -3.007 25.920 1.00 88.75 458 PHE A CA 1
ATOM 3332 C C . PHE A 1 458 ? -2.645 -2.060 26.312 1.00 88.75 458 PHE A C 1
ATOM 3334 O O . PHE A 1 458 ? -2.554 -1.683 27.479 1.00 88.75 458 PHE A O 1
ATOM 3341 N N . ASP A 1 459 ? -1.826 -1.610 25.357 1.00 87.81 459 ASP A N 1
ATOM 3342 C CA . ASP A 1 459 ? -0.750 -0.636 25.591 1.00 87.81 459 ASP A CA 1
ATOM 3343 C C . ASP A 1 459 ? -1.292 0.712 26.090 1.00 87.81 459 ASP A C 1
ATOM 3345 O O . ASP A 1 459 ? -0.738 1.289 27.022 1.00 87.81 459 ASP A O 1
ATOM 3349 N N . ALA A 1 460 ? -2.425 1.183 25.559 1.00 86.44 460 ALA A N 1
ATOM 3350 C CA . ALA A 1 460 ? -3.069 2.404 26.042 1.00 86.44 460 ALA A CA 1
ATOM 3351 C C . ALA A 1 460 ? -3.524 2.279 27.510 1.00 86.44 460 ALA A C 1
ATOM 3353 O O . ALA A 1 460 ? -3.317 3.194 28.311 1.00 86.44 460 ALA A O 1
ATOM 3354 N N . VAL A 1 461 ? -4.104 1.133 27.888 1.00 86.38 461 VAL A N 1
ATOM 3355 C CA . VAL A 1 461 ? -4.490 0.846 29.281 1.00 86.38 461 VAL A CA 1
ATOM 3356 C C . VAL A 1 461 ? -3.256 0.760 30.180 1.00 86.38 461 VAL A C 1
ATOM 3358 O O . VAL A 1 461 ? -3.244 1.346 31.261 1.00 86.38 461 VAL A O 1
ATOM 3361 N N . GLN A 1 462 ? -2.199 0.086 29.729 1.00 82.88 462 GLN A N 1
ATOM 3362 C CA . GLN A 1 462 ? -0.932 -0.015 30.457 1.00 82.88 462 GLN A CA 1
ATOM 3363 C C . GLN A 1 462 ? -0.265 1.349 30.642 1.00 82.88 462 GLN A C 1
ATOM 3365 O O . GLN A 1 462 ? 0.260 1.627 31.717 1.00 82.88 462 GLN A O 1
ATOM 3370 N N . GLY A 1 463 ? -0.330 2.224 29.636 1.00 80.81 463 GLY A N 1
ATOM 3371 C CA . GLY A 1 463 ? 0.150 3.601 29.721 1.00 80.81 463 GLY A CA 1
ATOM 3372 C C . GLY A 1 463 ? -0.570 4.401 30.806 1.00 80.81 463 GLY A C 1
ATOM 3373 O O . GLY A 1 463 ? 0.077 5.077 31.604 1.00 80.81 463 GLY A O 1
ATOM 3374 N N . LEU A 1 464 ? -1.899 4.272 30.894 1.00 81.44 464 LEU A N 1
ATOM 3375 C CA . LEU A 1 464 ? -2.701 4.910 31.944 1.00 81.44 464 LEU A CA 1
ATOM 3376 C C . LEU A 1 464 ? -2.400 4.337 33.336 1.00 81.44 464 LEU A C 1
ATOM 3378 O O . LEU A 1 464 ? -2.231 5.094 34.289 1.00 81.44 464 LEU A O 1
ATOM 3382 N N . LEU A 1 465 ? -2.295 3.012 33.461 1.00 82.38 465 LEU A N 1
ATOM 3383 C CA . LEU A 1 465 ? -1.950 2.349 34.724 1.00 82.38 465 LEU A CA 1
ATOM 3384 C C . LEU A 1 465 ? -0.521 2.675 35.175 1.00 82.38 465 LEU A C 1
ATOM 3386 O O . LEU A 1 465 ? -0.275 2.846 36.372 1.00 82.38 465 LEU A O 1
ATOM 3390 N N . GLY A 1 466 ? 0.395 2.859 34.225 1.00 74.31 466 GLY A N 1
ATOM 3391 C CA . GLY A 1 466 ? 1.773 3.270 34.469 1.00 74.31 466 GLY A CA 1
ATOM 3392 C C . GLY A 1 466 ? 1.888 4.620 35.180 1.00 74.31 466 GLY A C 1
ATOM 3393 O O . GLY A 1 466 ? 2.824 4.802 35.954 1.00 74.31 466 GLY A O 1
ATOM 3394 N N . LEU A 1 467 ? 0.905 5.521 35.023 1.00 75.69 467 LEU A N 1
ATOM 3395 C CA . LEU A 1 467 ? 0.819 6.775 35.791 1.00 75.69 467 LEU A CA 1
ATOM 3396 C C . LEU A 1 467 ? 0.576 6.537 37.290 1.00 75.69 467 LEU A C 1
ATOM 3398 O O . LEU A 1 467 ? 0.887 7.391 38.115 1.00 75.69 467 LEU A O 1
ATOM 3402 N N . THR A 1 468 ? 0.033 5.371 37.643 1.00 77.56 468 THR A N 1
ATOM 3403 C CA . THR A 1 468 ? -0.227 4.931 39.023 1.00 77.56 468 THR A CA 1
ATOM 3404 C C . THR A 1 468 ? 0.789 3.897 39.523 1.00 77.56 468 THR A C 1
ATOM 3406 O O . THR A 1 468 ? 0.566 3.263 40.551 1.00 77.56 468 THR A O 1
ATOM 3409 N N . SER A 1 469 ? 1.906 3.709 38.805 1.00 74.56 469 SER A N 1
ATOM 3410 C CA . SER A 1 469 ? 2.934 2.682 39.062 1.00 74.56 469 SER A CA 1
ATOM 3411 C C . SER A 1 469 ? 2.438 1.228 38.994 1.00 74.56 469 SER A C 1
ATOM 3413 O O . SER A 1 469 ? 3.173 0.308 39.354 1.00 74.56 469 SER A O 1
ATOM 3415 N N . LEU A 1 470 ? 1.218 0.994 38.505 1.00 77.19 470 LEU A N 1
ATOM 3416 C CA . LEU A 1 470 ? 0.662 -0.338 38.285 1.00 77.19 470 LEU A CA 1
ATOM 3417 C C . LEU A 1 470 ? 1.015 -0.809 36.870 1.00 77.19 470 LEU A C 1
ATOM 3419 O O . LEU A 1 470 ? 0.841 -0.073 35.902 1.00 77.19 470 LEU A O 1
ATOM 3423 N N . ARG A 1 471 ? 1.505 -2.044 36.739 1.00 76.25 471 ARG A N 1
ATOM 3424 C CA . ARG A 1 471 ? 1.752 -2.692 35.444 1.00 76.25 471 ARG A CA 1
ATOM 3425 C C . ARG A 1 471 ? 1.197 -4.104 35.462 1.00 76.25 471 ARG A C 1
ATOM 3427 O O . ARG A 1 471 ? 1.401 -4.840 36.426 1.00 76.25 471 ARG A O 1
ATOM 3434 N N . ILE A 1 472 ? 0.514 -4.483 34.390 1.00 80.44 472 ILE A N 1
ATOM 3435 C CA . ILE A 1 472 ? -0.011 -5.836 34.220 1.00 80.44 472 ILE A CA 1
ATOM 3436 C C . ILE A 1 472 ? 1.047 -6.643 33.467 1.00 80.44 472 ILE A C 1
ATOM 3438 O O . ILE A 1 472 ? 1.310 -6.381 32.298 1.00 80.44 472 ILE A O 1
ATOM 3442 N N . ALA A 1 473 ? 1.677 -7.617 34.117 1.00 78.94 473 ALA A N 1
ATOM 3443 C CA . ALA A 1 473 ? 2.529 -8.567 33.410 1.00 78.94 473 ALA A CA 1
ATOM 3444 C C . ALA A 1 473 ? 1.633 -9.616 32.739 1.00 78.94 473 ALA A C 1
ATOM 3446 O O . ALA A 1 473 ? 0.990 -10.409 33.424 1.00 78.94 473 ALA A O 1
ATOM 3447 N N . ALA A 1 474 ? 1.562 -9.594 31.412 1.00 82.88 474 ALA A N 1
ATOM 3448 C CA . ALA A 1 474 ? 0.826 -10.574 30.627 1.00 82.88 474 ALA A CA 1
ATOM 3449 C C . ALA A 1 474 ? 1.619 -10.926 29.368 1.00 82.88 474 ALA A C 1
ATOM 3451 O O . ALA A 1 474 ? 2.311 -10.071 28.816 1.00 82.88 474 ALA A O 1
ATOM 3452 N N . ASP A 1 475 ? 1.510 -12.179 28.934 1.00 86.56 475 ASP A N 1
ATOM 3453 C CA . ASP A 1 475 ? 2.066 -12.632 27.662 1.00 86.56 475 ASP A CA 1
ATOM 3454 C C . ASP A 1 475 ? 1.353 -11.897 26.507 1.00 86.56 475 ASP A C 1
ATOM 3456 O O . ASP A 1 475 ? 0.129 -12.038 26.372 1.00 86.56 475 ASP A O 1
ATOM 3460 N N . PRO A 1 476 ? 2.076 -11.108 25.686 1.00 85.69 476 PRO A N 1
ATOM 3461 C CA . PRO A 1 476 ? 1.488 -10.355 24.583 1.00 85.69 476 PRO A CA 1
ATOM 3462 C C . PRO A 1 476 ? 0.701 -11.229 23.606 1.00 85.69 476 PRO A C 1
ATOM 3464 O O . PRO A 1 476 ? -0.365 -10.814 23.152 1.00 85.69 476 PRO A O 1
ATOM 3467 N N . LEU A 1 477 ? 1.173 -12.447 23.319 1.00 88.44 477 LEU A N 1
ATOM 3468 C CA . LEU A 1 477 ? 0.520 -13.336 22.362 1.00 88.44 477 LEU A CA 1
ATOM 3469 C C . LEU A 1 477 ? -0.818 -13.840 22.905 1.00 88.44 477 LEU A C 1
ATOM 3471 O O . LEU A 1 477 ? -1.837 -13.808 22.211 1.00 88.44 477 LEU A O 1
ATOM 3475 N N . LEU A 1 478 ? -0.842 -14.261 24.172 1.00 91.56 478 LEU A N 1
ATOM 3476 C CA . LEU A 1 478 ? -2.077 -14.697 24.824 1.00 91.56 478 LEU A CA 1
ATOM 3477 C C . LEU A 1 478 ? -3.088 -13.555 24.935 1.00 91.56 478 LEU A C 1
ATOM 3479 O O . LEU A 1 478 ? -4.281 -13.780 24.720 1.00 91.56 478 LEU A O 1
ATOM 3483 N N . VAL A 1 479 ? -2.634 -12.337 25.245 1.00 92.38 479 VAL A N 1
ATOM 3484 C CA . VAL A 1 479 ? -3.500 -11.150 25.297 1.00 92.38 479 VAL A CA 1
ATOM 3485 C C . VAL A 1 479 ? -4.078 -10.835 23.920 1.00 92.38 479 VAL A C 1
ATOM 3487 O O . VAL A 1 479 ? -5.292 -10.653 23.811 1.00 92.38 479 VAL A O 1
ATOM 3490 N N . ASP A 1 480 ? -3.249 -10.811 22.873 1.00 93.44 480 ASP A N 1
ATOM 3491 C CA . ASP A 1 480 ? -3.687 -10.546 21.498 1.00 93.44 480 ASP A CA 1
ATOM 3492 C C . ASP A 1 480 ? -4.755 -11.556 21.055 1.00 93.44 480 ASP A C 1
ATOM 3494 O O . ASP A 1 480 ? -5.877 -11.164 20.720 1.00 93.44 480 ASP A O 1
ATOM 3498 N N . LEU A 1 481 ? -4.463 -12.856 21.158 1.00 94.44 481 LEU A N 1
ATOM 3499 C CA . LEU A 1 481 ? -5.382 -13.919 20.742 1.00 94.44 481 LEU A CA 1
ATOM 3500 C C . LEU A 1 481 ? -6.687 -13.909 21.545 1.00 94.44 481 LEU A C 1
ATOM 3502 O O . LEU A 1 481 ? -7.770 -14.065 20.974 1.00 94.44 481 LEU A O 1
ATOM 3506 N N . SER A 1 482 ? -6.609 -13.685 22.859 1.00 95.38 482 SER A N 1
ATOM 3507 C CA . SER A 1 482 ? -7.794 -13.637 23.724 1.00 95.38 482 SER A CA 1
ATOM 3508 C C . SER A 1 482 ? -8.703 -12.467 23.356 1.00 95.38 482 SER A C 1
ATOM 3510 O O . SER A 1 482 ? -9.914 -12.639 23.199 1.00 95.38 482 SER A O 1
ATOM 3512 N N . LEU A 1 483 ? -8.130 -11.275 23.172 1.00 95.94 483 LEU A N 1
ATOM 3513 C CA . LEU A 1 483 ? -8.889 -10.078 22.821 1.00 95.94 483 LEU A CA 1
ATOM 3514 C C . LEU A 1 483 ? -9.478 -10.164 21.408 1.00 95.94 483 LEU A C 1
ATOM 3516 O O . LEU A 1 483 ? -10.637 -9.783 21.223 1.00 95.94 483 LEU A O 1
ATOM 3520 N N . ARG A 1 484 ? -8.756 -10.741 20.434 1.00 96.94 484 ARG A N 1
ATOM 3521 C CA . ARG A 1 484 ? -9.322 -11.045 19.106 1.00 96.94 484 ARG A CA 1
ATOM 3522 C C . ARG A 1 484 ? -10.464 -12.045 19.197 1.00 96.94 484 ARG A C 1
ATOM 3524 O O . ARG A 1 484 ? -11.480 -11.852 18.533 1.00 96.94 484 ARG A O 1
ATOM 3531 N N . GLY A 1 485 ? -10.339 -13.071 20.040 1.00 96.94 485 GLY A N 1
ATOM 3532 C CA . GLY A 1 485 ? -11.403 -14.042 20.301 1.00 96.94 485 GLY A CA 1
ATOM 3533 C C . GLY A 1 485 ? -12.673 -13.383 20.848 1.00 96.94 485 GLY A C 1
ATOM 3534 O O . GLY A 1 485 ? -13.769 -13.631 20.342 1.00 96.94 485 GLY A O 1
ATOM 3535 N N . VAL A 1 486 ? -12.527 -12.472 21.817 1.00 97.44 486 VAL A N 1
ATOM 3536 C CA . VAL A 1 486 ? -13.640 -11.664 22.347 1.00 97.44 486 VAL A CA 1
ATOM 3537 C C . VAL A 1 486 ? -14.241 -10.771 21.257 1.00 97.44 486 VAL A C 1
ATOM 3539 O O . VAL A 1 486 ? -15.462 -10.741 21.091 1.00 97.44 486 VAL A O 1
ATOM 3542 N N . GLY A 1 487 ? -13.403 -10.080 20.479 1.00 97.31 487 GLY A N 1
ATOM 3543 C CA . GLY A 1 487 ? -13.841 -9.242 19.362 1.00 97.31 487 GLY A CA 1
ATOM 3544 C C . GLY A 1 487 ? -14.617 -10.029 18.302 1.00 97.31 487 GLY A C 1
ATOM 3545 O O . GLY A 1 487 ? -15.668 -9.580 17.844 1.00 97.31 487 GLY A O 1
ATOM 3546 N N . PHE A 1 488 ? -14.157 -11.236 17.967 1.00 98.00 488 PHE A N 1
ATOM 3547 C CA . PHE A 1 488 ? -14.824 -12.135 17.030 1.00 98.00 488 PHE A CA 1
ATOM 3548 C C . PHE A 1 488 ? -16.183 -12.598 17.553 1.00 98.00 488 PHE A C 1
ATOM 3550 O O . PHE A 1 488 ? -17.177 -12.499 16.834 1.00 98.00 488 PHE A O 1
ATOM 3557 N N . ALA A 1 489 ? -16.253 -13.053 18.807 1.00 97.75 489 ALA A N 1
ATOM 3558 C CA . ALA A 1 489 ? -17.507 -13.477 19.424 1.00 97.75 489 ALA A CA 1
ATOM 3559 C C . ALA A 1 489 ? -18.536 -12.335 19.449 1.00 97.75 489 ALA A C 1
ATOM 3561 O O . ALA A 1 489 ? -19.709 -12.539 19.115 1.00 97.75 489 ALA A O 1
ATOM 3562 N N . LEU A 1 490 ? -18.088 -11.118 19.774 1.00 97.12 490 LEU A N 1
ATOM 3563 C CA . LEU A 1 490 ? -18.922 -9.922 19.751 1.00 97.12 490 LEU A CA 1
ATOM 3564 C C . LEU A 1 490 ? -19.416 -9.615 18.329 1.00 97.12 490 LEU A C 1
ATOM 3566 O O . LEU A 1 490 ? -20.620 -9.476 18.115 1.00 97.12 490 LEU A O 1
ATOM 3570 N N . PHE A 1 491 ? -18.518 -9.578 17.342 1.00 97.62 491 PHE A N 1
ATOM 3571 C CA . PHE A 1 491 ? -18.868 -9.326 15.942 1.00 97.62 491 PHE A CA 1
ATOM 3572 C C . PHE A 1 491 ? -19.850 -10.367 15.384 1.00 97.62 491 PHE A C 1
ATOM 3574 O O . PHE A 1 491 ? -20.867 -10.000 14.788 1.00 97.62 491 PHE A O 1
ATOM 3581 N N . ALA A 1 492 ? -19.589 -11.656 15.611 1.00 97.31 492 ALA A N 1
ATOM 3582 C CA . ALA A 1 492 ? -20.434 -12.749 15.143 1.00 97.31 492 ALA A CA 1
ATOM 3583 C C . ALA A 1 492 ? -21.840 -12.673 15.755 1.00 97.31 492 ALA A C 1
ATOM 3585 O O . ALA A 1 492 ? -22.837 -12.760 15.037 1.00 97.31 492 ALA A O 1
ATOM 3586 N N . THR A 1 493 ? -21.933 -12.424 17.064 1.00 97.00 493 THR A N 1
ATOM 3587 C CA . THR A 1 493 ? -23.217 -12.314 17.773 1.00 97.00 493 THR A CA 1
ATOM 3588 C C . THR A 1 493 ? -24.054 -11.147 17.248 1.00 97.00 493 THR A C 1
ATOM 3590 O O . THR A 1 493 ? -25.245 -11.307 16.974 1.00 97.00 493 THR A O 1
ATOM 3593 N N . LEU A 1 494 ? -23.443 -9.972 17.063 1.00 95.94 494 LEU A N 1
ATOM 3594 C CA . LEU A 1 494 ? -24.142 -8.783 16.562 1.00 95.94 494 LEU A CA 1
ATOM 3595 C C . LEU A 1 494 ? -24.559 -8.939 15.097 1.00 95.94 494 LEU A C 1
ATOM 3597 O O . LEU A 1 494 ? -25.656 -8.523 14.728 1.00 95.94 494 LEU A O 1
ATOM 3601 N N . THR A 1 495 ? -23.723 -9.589 14.287 1.00 95.12 495 THR A N 1
ATOM 3602 C CA . THR A 1 495 ? -24.025 -9.904 12.886 1.00 95.12 495 THR A CA 1
ATOM 3603 C C . THR A 1 495 ? -25.228 -10.835 12.775 1.00 95.12 495 THR A C 1
ATOM 3605 O O . THR A 1 495 ? -26.170 -10.541 12.041 1.00 95.12 495 THR A O 1
ATOM 3608 N N . LEU A 1 496 ? -25.240 -11.931 13.540 1.00 95.12 496 LEU A N 1
ATOM 3609 C CA . LEU A 1 496 ? -26.357 -12.878 13.554 1.00 95.12 496 LEU A CA 1
ATOM 3610 C C . LEU A 1 496 ? -27.650 -12.222 14.040 1.00 95.12 496 LEU A C 1
ATOM 3612 O O . LEU A 1 496 ? -28.709 -12.466 13.469 1.00 95.12 496 LEU A O 1
ATOM 3616 N N . ARG A 1 497 ? -27.569 -11.359 15.059 1.00 94.56 497 ARG A N 1
ATOM 3617 C CA . ARG A 1 497 ? -28.728 -10.610 15.552 1.00 94.56 497 ARG A CA 1
ATOM 3618 C C . ARG A 1 497 ? -29.285 -9.647 14.500 1.00 94.56 497 ARG A C 1
ATOM 3620 O O . ARG A 1 497 ? -30.495 -9.591 14.336 1.00 94.56 497 ARG A O 1
ATOM 3627 N N . ASN A 1 498 ? -28.428 -8.916 13.783 1.00 95.00 498 ASN A N 1
ATOM 3628 C CA . ASN A 1 498 ? -28.873 -7.998 12.730 1.00 95.00 498 ASN A CA 1
ATOM 3629 C C . ASN A 1 498 ? -29.476 -8.748 11.533 1.00 95.00 498 ASN A C 1
ATOM 3631 O O . ASN A 1 498 ? -30.479 -8.310 10.984 1.00 95.00 498 ASN A O 1
ATOM 3635 N N . ARG A 1 499 ? -28.921 -9.912 11.180 1.00 93.81 499 ARG A N 1
ATOM 3636 C CA . ARG A 1 499 ? -29.485 -10.764 10.130 1.00 93.81 499 ARG A CA 1
ATOM 3637 C C . ARG A 1 499 ? -30.865 -11.317 10.503 1.00 93.81 499 ARG A C 1
ATOM 3639 O O . ARG A 1 499 ? -31.755 -11.293 9.667 1.00 93.81 499 ARG A O 1
ATOM 3646 N N . ARG A 1 500 ? -31.059 -11.760 11.751 1.00 93.06 500 ARG A N 1
ATOM 3647 C CA . ARG A 1 500 ? -32.378 -12.207 12.238 1.00 93.06 500 ARG A CA 1
ATOM 3648 C C . ARG A 1 500 ? -33.417 -11.086 12.205 1.00 93.06 500 ARG A C 1
ATOM 3650 O O . ARG A 1 500 ? -34.524 -11.330 11.756 1.00 93.06 500 ARG A O 1
ATOM 3657 N N . ALA A 1 501 ? -33.035 -9.870 12.599 1.00 91.38 501 ALA A N 1
ATOM 3658 C CA . ALA A 1 501 ? -33.924 -8.709 12.525 1.00 91.38 501 ALA A CA 1
ATOM 3659 C C . ALA A 1 501 ? -34.374 -8.411 11.080 1.00 91.38 501 ALA A C 1
ATOM 3661 O O . ALA A 1 501 ? -35.541 -8.132 10.850 1.00 91.38 501 ALA A O 1
ATOM 3662 N N . MET A 1 502 ? -33.478 -8.551 10.097 1.00 92.12 502 MET A N 1
ATOM 3663 C CA . MET A 1 502 ? -33.839 -8.425 8.678 1.00 92.12 502 MET A CA 1
ATOM 3664 C C . MET A 1 502 ? -34.835 -9.516 8.234 1.00 92.12 502 MET A C 1
ATOM 3666 O O . MET A 1 502 ? -35.769 -9.228 7.492 1.00 92.12 502 MET A O 1
ATOM 3670 N N . ASP A 1 503 ? -34.647 -10.770 8.658 1.00 90.56 503 ASP A N 1
ATOM 3671 C CA . ASP A 1 503 ? -35.579 -11.858 8.322 1.00 90.56 503 ASP A CA 1
ATOM 3672 C C . ASP A 1 503 ? -36.973 -11.633 8.953 1.00 90.56 503 ASP A C 1
ATOM 3674 O O . ASP A 1 503 ? -37.991 -11.914 8.316 1.00 90.56 503 ASP A O 1
ATOM 3678 N N . GLU A 1 504 ? -37.027 -11.086 10.172 1.00 89.06 504 GLU A N 1
ATOM 3679 C CA . GLU A 1 504 ? -38.265 -10.676 10.854 1.00 89.06 504 GLU A CA 1
ATOM 3680 C C . GLU A 1 504 ? -38.976 -9.546 10.088 1.00 89.06 504 GLU A C 1
ATOM 3682 O O . GLU A 1 504 ? -40.139 -9.710 9.722 1.00 89.06 504 GLU A O 1
ATOM 3687 N N . GLU A 1 505 ? -38.262 -8.470 9.733 1.00 87.12 505 GLU A N 1
ATOM 3688 C CA . GLU A 1 505 ? -38.790 -7.344 8.940 1.00 87.12 505 GLU A CA 1
ATOM 3689 C C . GLU A 1 505 ? -39.369 -7.809 7.592 1.00 87.12 505 GLU A C 1
ATOM 3691 O O . GLU A 1 505 ? -40.482 -7.439 7.222 1.00 87.12 505 GLU A O 1
ATOM 3696 N N . ARG A 1 506 ? -38.666 -8.701 6.877 1.00 85.31 506 ARG A N 1
ATOM 3697 C CA . ARG A 1 506 ? -39.154 -9.268 5.604 1.00 85.31 506 ARG A CA 1
ATOM 3698 C C . ARG A 1 506 ? -40.409 -10.119 5.774 1.00 85.31 506 ARG A C 1
ATOM 3700 O O . ARG A 1 506 ? -41.231 -10.193 4.861 1.00 85.31 506 ARG A O 1
ATOM 3707 N N . THR A 1 507 ? -40.537 -10.805 6.908 1.00 83.56 507 THR A N 1
ATOM 3708 C CA . THR A 1 507 ? -41.713 -11.630 7.205 1.00 83.56 507 THR A CA 1
ATOM 3709 C C . THR A 1 507 ? -42.919 -10.748 7.531 1.00 83.56 507 THR A C 1
ATOM 3711 O O . THR A 1 507 ? -44.021 -11.039 7.071 1.00 83.56 507 THR A O 1
ATOM 3714 N N . GLU A 1 508 ? -42.714 -9.650 8.262 1.00 80.88 508 GLU A N 1
ATOM 3715 C CA . GLU A 1 508 ? -43.749 -8.648 8.544 1.00 80.88 508 GLU A CA 1
ATOM 3716 C C . GLU A 1 508 ? -44.215 -7.924 7.271 1.00 80.88 508 GLU A C 1
ATOM 3718 O O . GLU A 1 508 ? -45.422 -7.801 7.045 1.00 80.88 508 GLU A O 1
ATOM 3723 N N . GLU A 1 509 ? -43.293 -7.523 6.389 1.00 78.69 509 GLU A N 1
ATOM 3724 C CA . GLU A 1 509 ? -43.635 -6.941 5.082 1.00 78.69 509 GLU A CA 1
ATOM 3725 C C . GLU A 1 509 ? -44.451 -7.910 4.218 1.00 78.69 509 GLU A C 1
ATOM 3727 O O . GLU A 1 509 ? -45.441 -7.511 3.611 1.00 78.69 509 GLU A O 1
ATOM 3732 N N . ALA A 1 510 ? -44.094 -9.198 4.199 1.00 75.75 510 ALA A N 1
ATOM 3733 C CA . ALA A 1 510 ? -44.839 -10.213 3.454 1.00 75.75 510 ALA A CA 1
ATOM 3734 C C . ALA A 1 510 ? -46.221 -10.532 4.063 1.00 75.75 510 ALA A C 1
ATOM 3736 O O . ALA A 1 510 ? -47.122 -10.971 3.346 1.00 75.75 510 ALA A O 1
ATOM 3737 N N . ALA A 1 511 ? -46.392 -10.339 5.375 1.00 73.81 511 ALA A N 1
ATOM 3738 C CA . ALA A 1 511 ? -47.645 -10.581 6.092 1.00 73.81 511 ALA A CA 1
ATOM 3739 C C . ALA A 1 511 ? -48.615 -9.386 6.053 1.00 73.81 511 ALA A C 1
ATOM 3741 O O . ALA A 1 511 ? -49.798 -9.551 6.362 1.00 73.81 511 ALA A O 1
ATOM 3742 N N . THR A 1 512 ? -48.141 -8.199 5.669 1.00 62.12 512 THR A N 1
ATOM 3743 C CA . THR A 1 512 ? -48.968 -6.998 5.543 1.00 62.12 512 THR A CA 1
ATOM 3744 C C . THR A 1 512 ? -49.550 -6.952 4.125 1.00 62.12 512 THR A C 1
ATOM 3746 O O . THR A 1 512 ? -48.801 -6.725 3.176 1.00 62.12 512 THR A O 1
ATOM 3749 N N . PRO A 1 513 ? -50.861 -7.190 3.917 1.00 57.94 513 PRO A N 1
ATOM 3750 C CA . PRO A 1 513 ? -51.436 -7.100 2.583 1.00 57.94 513 PRO A CA 1
ATOM 3751 C C . PRO A 1 513 ? -51.293 -5.658 2.090 1.00 57.94 513 PRO A C 1
ATOM 3753 O O . PRO A 1 513 ? -51.754 -4.726 2.749 1.00 57.94 513 PRO A O 1
ATOM 3756 N N . THR A 1 514 ? -50.634 -5.483 0.945 1.00 56.81 514 THR A N 1
ATOM 3757 C CA . THR A 1 514 ? -50.579 -4.212 0.214 1.00 56.81 514 THR A CA 1
ATOM 3758 C C . THR A 1 514 ? -52.005 -3.702 0.011 1.00 56.81 514 THR A C 1
ATOM 3760 O O . THR A 1 514 ? -52.785 -4.356 -0.687 1.00 56.81 514 THR A O 1
ATOM 3763 N N . ALA A 1 515 ? -52.345 -2.596 0.675 1.00 40.91 515 ALA A N 1
ATOM 3764 C CA . ALA A 1 515 ? -53.634 -1.917 0.561 1.00 40.91 515 ALA A CA 1
ATOM 3765 C C . ALA A 1 515 ? -53.708 -1.054 -0.701 1.00 40.91 515 ALA A C 1
ATOM 3767 O O . ALA A 1 515 ? -52.671 -0.441 -1.051 1.00 40.91 515 ALA A O 1
#